Protein AF-A0A6L7UQR4-F1 (afdb_monomer)

pLDDT: mean 74.74, std 21.78, range [28.52, 98.06]

Structure (mmCIF, N/CA/C/O backbone):
data_AF-A0A6L7UQR4-F1
#
_entry.id   AF-A0A6L7UQR4-F1
#
loop_
_atom_site.group_PDB
_atom_site.id
_atom_site.type_symbol
_atom_site.label_atom_id
_atom_site.label_alt_id
_atom_site.label_comp_id
_atom_site.label_asym_id
_atom_site.label_entity_id
_atom_site.label_seq_id
_atom_site.pdbx_PDB_ins_code
_atom_site.Cartn_x
_atom_site.Cartn_y
_atom_site.Cartn_z
_atom_site.occupancy
_atom_site.B_iso_or_equiv
_atom_site.auth_seq_id
_atom_site.auth_comp_id
_atom_site.auth_asym_id
_atom_site.auth_atom_id
_atom_site.pdbx_PDB_model_num
ATOM 1 N N . MET A 1 1 ? -28.082 44.513 -2.221 1.00 39.78 1 MET A N 1
ATOM 2 C CA . MET A 1 1 ? -28.270 43.625 -1.051 1.00 39.78 1 MET A CA 1
ATOM 3 C C . MET A 1 1 ? -26.869 43.260 -0.563 1.00 39.78 1 MET A C 1
ATOM 5 O O . MET A 1 1 ? -26.262 42.400 -1.171 1.00 39.78 1 MET A O 1
ATOM 9 N N . GLY A 1 2 ? -26.165 44.031 0.277 1.00 32.28 2 GLY A N 1
ATOM 10 C CA . GLY A 1 2 ? -26.496 44.478 1.642 1.00 32.28 2 GLY A CA 1
ATOM 11 C C . GLY A 1 2 ? -26.356 43.270 2.584 1.00 32.28 2 GLY A C 1
ATOM 12 O O . GLY A 1 2 ? -27.195 42.392 2.474 1.00 32.28 2 GLY A O 1
ATOM 13 N N . ILE A 1 3 ? -25.361 43.095 3.466 1.00 36.00 3 ILE A N 1
ATOM 14 C CA . ILE A 1 3 ? -24.518 44.005 4.274 1.00 36.00 3 ILE A CA 1
ATOM 15 C C . ILE A 1 3 ? -23.216 43.245 4.677 1.00 36.00 3 ILE A C 1
ATOM 17 O O . ILE A 1 3 ? -23.278 42.024 4.836 1.00 36.00 3 ILE A O 1
ATOM 21 N N . PRO A 1 4 ? -22.057 43.920 4.856 1.00 40.59 4 PRO A N 1
ATOM 22 C CA . PRO A 1 4 ? -20.778 43.314 5.236 1.00 40.59 4 PRO A CA 1
ATOM 23 C C . PRO A 1 4 ? -20.498 43.316 6.754 1.00 40.59 4 PRO A C 1
ATOM 25 O O . PRO A 1 4 ? -21.199 43.924 7.557 1.00 40.59 4 PRO A O 1
ATOM 28 N N . TRP A 1 5 ? -19.420 42.617 7.109 1.00 35.69 5 TRP A N 1
ATOM 29 C CA . TRP A 1 5 ? -18.821 42.475 8.434 1.00 35.69 5 TRP A CA 1
ATOM 30 C C . TRP A 1 5 ? -18.438 43.818 9.072 1.00 35.69 5 TRP A C 1
ATOM 32 O O . TRP A 1 5 ? -17.765 44.617 8.429 1.00 35.69 5 TRP A O 1
ATOM 42 N N . THR A 1 6 ? -18.802 44.026 10.344 1.00 45.41 6 THR A N 1
ATOM 43 C CA . THR A 1 6 ? -17.996 44.580 11.462 1.00 45.41 6 THR A CA 1
ATOM 44 C C . THR A 1 6 ? -18.913 45.079 12.586 1.00 45.41 6 THR A C 1
ATOM 46 O O . THR A 1 6 ? -20.012 45.554 12.326 1.00 45.41 6 THR A O 1
ATOM 49 N N . VAL A 1 7 ? -18.424 44.951 13.827 1.00 34.84 7 VAL A N 1
ATOM 50 C CA . VAL A 1 7 ? -18.629 45.789 15.033 1.00 34.84 7 VAL A CA 1
ATOM 51 C C . VAL A 1 7 ? -18.715 44.892 16.280 1.00 34.84 7 VAL A C 1
ATOM 53 O O . VAL A 1 7 ? -19.762 44.380 16.666 1.00 34.84 7 VAL A O 1
ATOM 56 N N . LEU A 1 8 ? -17.548 44.719 16.907 1.00 38.88 8 LEU A N 1
ATOM 57 C CA . LEU A 1 8 ? -17.386 44.439 18.334 1.00 38.88 8 LEU A CA 1
ATOM 58 C C . LEU A 1 8 ? -17.744 45.699 19.138 1.00 38.88 8 LEU A C 1
ATOM 60 O O . LEU A 1 8 ? -17.387 46.796 18.703 1.00 38.88 8 LEU A O 1
ATOM 64 N N . PRO A 1 9 ? -18.275 45.547 20.361 1.00 41.69 9 PRO A N 1
ATOM 65 C CA . PRO A 1 9 ? -18.073 46.557 21.396 1.00 41.69 9 PRO A CA 1
ATOM 66 C C . PRO A 1 9 ? -17.237 46.043 22.582 1.00 41.69 9 PRO A C 1
ATOM 68 O O . PRO A 1 9 ? -17.573 45.044 23.210 1.00 41.69 9 PRO A O 1
ATOM 71 N N . THR A 1 10 ? -16.185 46.822 22.878 1.00 32.16 10 THR A N 1
ATOM 72 C CA . THR A 1 10 ? -15.779 47.371 24.198 1.00 32.16 10 THR A CA 1
ATOM 73 C C . THR A 1 10 ? -15.636 46.428 25.403 1.00 32.16 10 THR A C 1
ATOM 75 O O . THR A 1 10 ? -16.591 45.829 25.872 1.00 32.16 10 THR A O 1
ATOM 78 N N . ALA A 1 11 ? -14.422 46.234 25.928 1.00 28.52 11 ALA A N 1
ATOM 79 C CA . ALA A 1 11 ? -13.676 47.156 26.807 1.00 28.52 11 ALA A CA 1
ATOM 80 C C . ALA A 1 11 ? -14.271 47.290 28.220 1.00 28.52 11 ALA A C 1
ATOM 82 O O . ALA A 1 11 ? -15.324 47.891 28.380 1.00 28.52 11 ALA A O 1
ATOM 83 N N . LEU A 1 12 ? -13.548 46.779 29.230 1.00 29.23 12 LEU A N 1
ATOM 84 C CA . LEU A 1 12 ? -13.022 47.545 30.377 1.00 29.23 12 LEU A CA 1
ATOM 85 C C . LEU A 1 12 ? -12.408 46.604 31.432 1.00 29.23 12 LEU A C 1
ATOM 87 O O . LEU A 1 12 ? -13.094 45.970 32.229 1.00 29.23 12 LEU A O 1
ATOM 91 N N . MET A 1 13 ? -11.073 46.556 31.434 1.00 29.70 13 MET A N 1
ATOM 92 C CA . MET A 1 13 ? -10.275 46.373 32.647 1.00 29.70 13 MET A CA 1
ATOM 93 C C . MET A 1 13 ? -10.466 47.587 33.566 1.00 29.70 13 MET A C 1
ATOM 95 O O . MET A 1 13 ? -10.703 48.692 33.088 1.00 29.70 13 MET A O 1
ATOM 99 N N . SER A 1 14 ? -10.204 47.372 34.857 1.00 31.03 14 SER A N 1
ATOM 100 C CA . SER A 1 14 ? -10.013 48.370 35.920 1.00 31.03 14 SER A CA 1
ATOM 101 C C . SER A 1 14 ? -11.215 48.595 36.833 1.00 31.03 14 SER A C 1
ATOM 103 O O . SER A 1 14 ? -12.020 49.499 36.637 1.00 31.03 14 SER A O 1
ATOM 105 N N . THR A 1 15 ? -11.269 47.829 37.925 1.00 31.33 15 THR A N 1
ATOM 106 C CA . THR A 1 15 ? -11.483 48.427 39.253 1.00 31.33 15 THR A CA 1
ATOM 107 C C . THR A 1 15 ? -10.895 47.509 40.328 1.00 31.33 15 THR A C 1
ATOM 109 O O . THR A 1 15 ? -11.513 46.547 40.775 1.00 31.33 15 THR A O 1
ATOM 112 N N . MET A 1 16 ? -9.653 47.793 40.723 1.00 32.47 16 MET A N 1
ATOM 113 C CA . MET A 1 16 ? -9.164 47.454 42.058 1.00 32.47 16 MET A CA 1
ATOM 114 C C . MET A 1 16 ? -9.610 48.550 43.035 1.00 32.47 16 MET A C 1
ATOM 116 O O . MET A 1 16 ? -9.696 49.715 42.659 1.00 32.47 16 MET A O 1
ATOM 120 N N . ALA A 1 17 ? -9.754 48.139 44.296 1.00 31.80 17 ALA A N 1
ATOM 121 C CA . ALA A 1 17 ? -9.770 48.927 45.530 1.00 31.80 17 ALA A CA 1
ATOM 122 C C . ALA A 1 17 ? -11.128 49.204 46.213 1.00 31.80 17 ALA A C 1
ATOM 124 O O . ALA A 1 17 ? -12.044 49.834 45.696 1.00 31.80 17 ALA A O 1
ATOM 125 N N . THR A 1 18 ? -11.122 48.819 47.496 1.00 34.34 18 THR A N 1
ATOM 126 C CA . THR A 1 18 ? -11.901 49.310 48.647 1.00 34.34 18 THR A CA 1
ATOM 127 C C . THR A 1 18 ? -13.368 48.894 48.819 1.00 34.34 18 THR A C 1
ATOM 129 O O . THR A 1 18 ? -14.284 49.596 48.417 1.00 34.34 18 THR A O 1
ATOM 132 N N . ARG A 1 19 ? -13.592 47.888 49.682 1.00 30.31 19 ARG A N 1
ATOM 133 C CA . ARG A 1 19 ? -14.315 48.119 50.951 1.00 30.31 19 ARG A CA 1
ATOM 134 C C . ARG A 1 19 ? -14.026 47.038 52.000 1.00 30.31 19 ARG A C 1
ATOM 136 O O . ARG A 1 19 ? -14.166 45.847 51.752 1.00 30.31 19 ARG A O 1
ATOM 143 N N . ARG A 1 20 ? -13.593 47.511 53.173 1.00 35.66 20 ARG A N 1
ATOM 144 C CA . ARG A 1 20 ? -13.445 46.789 54.444 1.00 35.66 20 ARG A CA 1
ATOM 145 C C . ARG A 1 20 ? -14.812 46.614 55.125 1.00 35.66 20 ARG A C 1
ATOM 147 O O . ARG A 1 20 ? -15.644 47.510 55.029 1.00 35.66 20 ARG A O 1
ATOM 154 N N . GLY A 1 21 ? -14.926 45.548 55.924 1.00 33.31 21 GLY A N 1
ATOM 155 C CA . GLY A 1 21 ? -15.934 45.341 56.978 1.00 33.31 21 GLY A CA 1
ATOM 156 C C . GLY A 1 21 ? -17.032 44.359 56.562 1.00 33.31 21 GLY A C 1
ATOM 157 O O . GLY A 1 21 ? -17.636 44.538 55.519 1.00 33.31 21 GLY A O 1
ATOM 158 N N . GLY A 1 22 ? -17.361 43.291 57.281 1.00 31.77 22 GLY A N 1
ATOM 159 C CA . GLY A 1 22 ? -16.905 42.744 58.554 1.00 31.77 22 GLY A CA 1
ATOM 160 C C . GLY A 1 22 ? -17.909 41.658 58.977 1.00 31.77 22 GLY A C 1
ATOM 161 O O . GLY A 1 22 ? -19.099 41.847 58.760 1.00 31.77 22 GLY A O 1
ATOM 162 N N . ALA A 1 23 ? -17.418 40.534 59.513 1.00 34.91 23 ALA A N 1
ATOM 163 C CA . ALA A 1 23 ? -18.021 39.658 60.541 1.00 34.91 23 ALA A CA 1
ATOM 164 C C . ALA A 1 23 ? -17.514 38.201 60.381 1.00 34.91 23 ALA A C 1
ATOM 166 O O . ALA A 1 23 ? -17.520 37.677 59.266 1.00 34.91 23 ALA A O 1
ATOM 167 N N . PRO A 1 24 ? -17.047 37.545 61.462 1.00 43.12 24 PRO A N 1
ATOM 168 C CA . PRO A 1 24 ? -16.322 36.277 61.390 1.00 43.12 24 PRO A CA 1
ATOM 169 C C . PRO A 1 24 ? -17.229 35.040 61.509 1.00 43.12 24 PRO A C 1
ATOM 171 O O . PRO A 1 24 ? -18.196 35.024 62.267 1.00 43.12 24 PRO A O 1
ATOM 174 N N . ALA A 1 25 ? -16.854 33.968 60.807 1.00 38.00 25 ALA A N 1
ATOM 175 C CA . ALA A 1 25 ? -17.408 32.626 60.981 1.00 38.00 25 ALA A CA 1
ATOM 176 C C . ALA A 1 25 ? -16.830 31.944 62.245 1.00 38.00 25 ALA A C 1
ATOM 178 O O . ALA A 1 25 ? -15.647 32.137 62.551 1.00 38.00 25 ALA A O 1
ATOM 179 N N . PRO A 1 26 ? -17.611 31.134 62.984 1.00 40.00 26 PRO A N 1
ATOM 180 C CA . PRO A 1 26 ? -17.151 30.529 64.228 1.00 40.00 26 PRO A CA 1
ATOM 181 C C . PRO A 1 26 ? -16.173 29.372 63.973 1.00 40.00 26 PRO A C 1
ATOM 183 O O . PRO A 1 26 ? -16.445 28.446 63.208 1.00 40.00 26 PRO A O 1
ATOM 186 N N . ARG A 1 27 ? -15.030 29.422 64.669 1.00 35.69 27 ARG A N 1
ATOM 187 C CA . ARG A 1 27 ? -14.064 28.324 64.795 1.00 35.69 27 ARG A CA 1
ATOM 188 C C . ARG A 1 27 ? -14.684 27.196 65.620 1.00 35.69 27 ARG A C 1
ATOM 190 O O . ARG A 1 27 ? -15.078 27.421 66.761 1.00 35.69 27 ARG A O 1
ATOM 197 N N . ARG A 1 28 ? -14.718 25.980 65.071 1.00 39.69 28 ARG A N 1
ATOM 198 C CA . ARG A 1 28 ? -14.923 24.754 65.850 1.00 39.69 28 ARG A CA 1
ATOM 199 C C . ARG A 1 28 ? -13.560 24.221 66.282 1.00 39.69 28 ARG A C 1
ATOM 201 O O . ARG A 1 28 ? -12.723 23.889 65.449 1.00 39.69 28 ARG A O 1
ATOM 208 N N . ASP A 1 29 ? -13.372 24.218 67.591 1.00 40.31 29 ASP A N 1
ATOM 209 C CA . ASP A 1 29 ? -12.268 23.626 68.334 1.00 40.31 29 ASP A CA 1
ATOM 210 C C . ASP A 1 29 ? -12.204 22.106 68.087 1.00 40.31 29 ASP A C 1
ATOM 212 O O . ASP A 1 29 ? -13.184 21.385 68.279 1.00 40.31 29 ASP A O 1
ATOM 216 N N . LEU A 1 30 ? -11.046 21.642 67.617 1.00 45.00 30 LEU A N 1
ATOM 217 C CA . LEU A 1 30 ? -10.661 20.238 67.504 1.00 45.00 30 LEU A CA 1
ATOM 218 C C . LEU A 1 30 ? -9.704 19.921 68.660 1.00 45.00 30 LEU A C 1
ATOM 220 O O . LEU A 1 30 ? -8.492 19.835 68.474 1.00 45.00 30 LEU A O 1
ATOM 224 N N . SER A 1 31 ? -10.248 19.729 69.859 1.00 41.69 31 SER A N 1
ATOM 225 C CA . SER A 1 31 ? -9.502 19.193 71.001 1.00 41.69 31 SER A CA 1
ATOM 226 C C . SER A 1 31 ? -10.350 18.208 71.811 1.00 41.69 31 SER A C 1
ATOM 228 O O . SER A 1 31 ? -10.651 18.381 72.984 1.00 41.69 31 SER A O 1
ATOM 230 N N . GLY A 1 32 ? -10.729 17.103 71.167 1.00 36.31 32 GLY A N 1
ATOM 231 C CA . GLY A 1 32 ? -11.343 15.950 71.825 1.00 36.31 32 GLY A CA 1
ATOM 232 C C . GLY A 1 32 ? -10.490 14.705 71.627 1.00 36.31 32 GLY A C 1
ATOM 233 O O . GLY A 1 32 ? -10.706 13.950 70.684 1.00 36.31 32 GLY A O 1
ATOM 234 N N . ARG A 1 33 ? -9.496 14.500 72.498 1.00 39.34 33 ARG A N 1
ATOM 235 C CA . ARG A 1 33 ? -8.757 13.234 72.612 1.00 39.34 33 ARG A CA 1
ATOM 236 C C . ARG A 1 33 ? -9.734 12.138 73.052 1.00 39.34 33 ARG A C 1
ATOM 238 O O . ARG A 1 33 ? -10.287 12.225 74.143 1.00 39.34 33 ARG A O 1
ATOM 245 N N . ILE A 1 34 ? -9.928 11.111 72.228 1.00 38.06 34 ILE A N 1
ATOM 2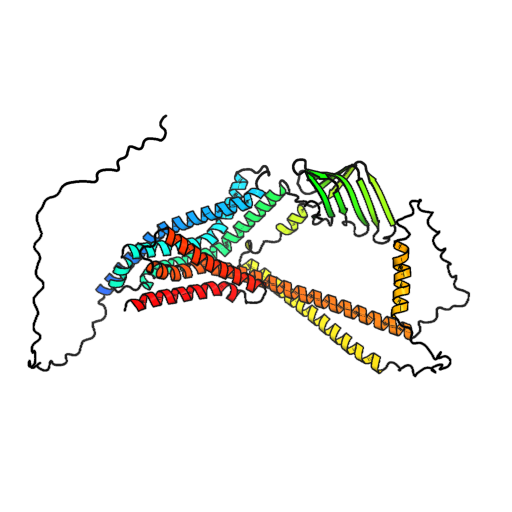46 C CA . ILE A 1 34 ? -10.657 9.896 72.616 1.00 38.06 34 ILE A CA 1
ATOM 247 C C . ILE A 1 34 ? -9.665 8.967 73.338 1.00 38.06 34 ILE A C 1
ATOM 249 O O . ILE A 1 34 ? -8.624 8.650 72.757 1.00 38.06 34 ILE A O 1
ATOM 253 N N . PRO A 1 35 ? -9.933 8.530 74.582 1.00 40.50 35 PRO A N 1
ATOM 254 C CA . PRO A 1 35 ? -9.070 7.585 75.276 1.00 40.50 35 PRO A CA 1
ATOM 255 C C . PRO A 1 35 ? -9.296 6.156 74.765 1.00 40.50 35 PRO A C 1
ATOM 257 O O . PRO A 1 35 ? -10.419 5.661 74.686 1.00 40.50 35 PRO A O 1
ATOM 260 N N . VAL A 1 36 ? -8.192 5.487 74.438 1.00 44.41 36 VAL A N 1
ATOM 261 C CA . VAL A 1 36 ? -8.127 4.055 74.135 1.00 44.41 36 VAL A CA 1
ATOM 262 C C . VAL A 1 36 ? -8.182 3.294 75.457 1.00 44.41 36 VAL A C 1
ATOM 264 O O . VAL A 1 36 ? -7.211 3.307 76.212 1.00 44.41 36 VAL A O 1
ATOM 267 N N . GLN A 1 37 ? -9.294 2.614 75.750 1.00 38.72 37 GLN A N 1
ATOM 268 C CA . GLN A 1 37 ? -9.311 1.638 76.838 1.00 38.72 37 GLN A CA 1
ATOM 269 C C . GLN A 1 37 ? -10.325 0.507 76.624 1.00 38.72 37 GLN A C 1
ATOM 271 O O . GLN A 1 37 ? -11.523 0.734 76.506 1.00 38.72 37 GLN A O 1
ATOM 276 N N . LYS A 1 38 ? -9.772 -0.715 76.624 1.00 39.78 38 LYS A N 1
ATOM 277 C CA . LYS A 1 38 ? -10.367 -2.006 77.010 1.00 39.78 38 LYS A CA 1
ATOM 278 C C . LYS A 1 38 ? -11.740 -2.371 76.421 1.00 39.78 38 LYS A C 1
ATOM 280 O O . LYS A 1 38 ? -12.773 -2.140 77.037 1.00 39.78 38 LYS A O 1
ATOM 285 N N . LEU A 1 39 ? -11.714 -3.144 75.333 1.00 38.38 39 LEU A N 1
ATOM 286 C CA . LEU A 1 39 ? -12.665 -4.242 75.127 1.00 38.38 39 LEU A CA 1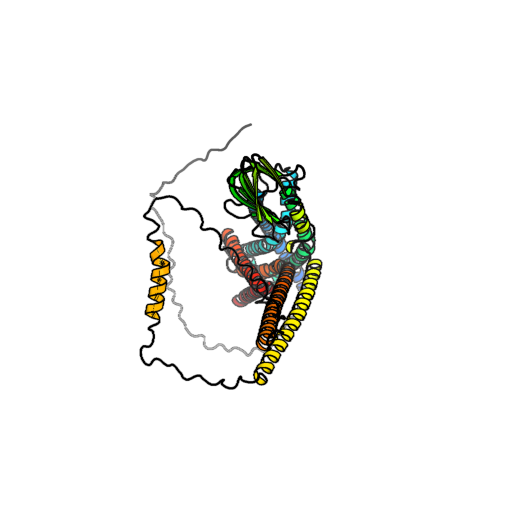
ATOM 287 C C . LEU A 1 39 ? -11.885 -5.564 75.168 1.00 38.38 39 LEU A C 1
ATOM 289 O O . LEU A 1 39 ? -11.391 -6.043 74.152 1.00 38.38 39 LEU A O 1
ATOM 293 N N . ALA A 1 40 ? -11.744 -6.109 76.372 1.00 43.44 40 ALA A N 1
ATOM 294 C CA . ALA A 1 40 ? -11.535 -7.533 76.595 1.00 43.44 40 ALA A CA 1
ATOM 295 C C . ALA A 1 40 ? -12.822 -8.066 77.242 1.00 43.44 40 ALA A C 1
ATOM 297 O O . ALA A 1 40 ? -13.457 -7.343 78.010 1.00 43.44 40 ALA A O 1
ATOM 298 N N . ASP A 1 41 ? -13.181 -9.293 76.883 1.00 45.69 41 ASP A N 1
ATOM 299 C CA . ASP A 1 41 ? -14.316 -10.084 77.366 1.00 45.69 41 ASP A CA 1
ATOM 300 C C . ASP A 1 41 ? -15.711 -9.675 76.873 1.00 45.69 41 ASP A C 1
ATOM 302 O O . ASP A 1 41 ? -16.512 -9.028 77.548 1.00 45.69 41 ASP A O 1
ATOM 306 N N . ARG A 1 42 ? -16.044 -10.175 75.677 1.00 40.38 42 ARG A N 1
ATOM 307 C CA . ARG A 1 42 ? -17.389 -10.691 75.403 1.00 40.38 42 ARG A CA 1
ATOM 308 C C . ARG A 1 42 ? -17.282 -12.046 74.718 1.00 40.38 42 ARG A C 1
ATOM 310 O O . ARG A 1 42 ? -16.787 -12.141 73.597 1.00 40.38 42 ARG A O 1
ATOM 317 N N . ASP A 1 43 ? -17.773 -13.061 75.416 1.00 44.06 43 ASP A N 1
ATOM 318 C CA . ASP A 1 43 ? -17.982 -14.413 74.920 1.00 44.06 43 ASP A CA 1
ATOM 319 C C . ASP A 1 43 ? -18.776 -14.401 73.608 1.00 44.06 43 ASP A C 1
ATOM 321 O O . ASP A 1 43 ? -19.918 -13.938 73.542 1.00 44.06 43 ASP A O 1
ATOM 325 N N . VAL A 1 44 ? -18.159 -14.923 72.548 1.00 44.88 44 VAL A N 1
ATOM 326 C CA . VAL A 1 44 ? -18.820 -15.206 71.273 1.00 44.88 44 VAL A CA 1
ATOM 327 C C . VAL A 1 44 ? -19.364 -16.635 71.350 1.00 44.88 44 VAL A C 1
ATOM 329 O O . VAL A 1 44 ? -18.565 -17.572 71.412 1.00 44.88 44 VAL A O 1
ATOM 332 N N . PRO A 1 45 ? -20.689 -16.865 71.331 1.00 43.28 45 PRO A N 1
ATOM 333 C CA . PRO A 1 45 ? -21.207 -18.221 71.254 1.00 43.28 45 PRO A CA 1
ATOM 334 C C . PRO A 1 45 ? -20.912 -18.805 69.868 1.00 43.28 45 PRO A C 1
ATOM 336 O O . PRO A 1 45 ? -21.134 -18.161 68.840 1.00 43.28 45 PRO A O 1
ATOM 339 N N . ALA A 1 46 ? -20.417 -20.043 69.853 1.00 44.12 46 ALA A N 1
ATOM 340 C CA . ALA A 1 46 ? -20.107 -20.814 68.657 1.00 44.12 46 ALA A CA 1
ATOM 341 C C . ALA A 1 46 ? -21.318 -20.887 67.705 1.00 44.12 46 ALA A C 1
ATOM 343 O O . ALA A 1 46 ? -22.279 -21.631 67.917 1.00 44.12 46 ALA A O 1
ATOM 344 N N . GLY A 1 47 ? -21.267 -20.090 66.637 1.00 41.72 47 GLY A N 1
ATOM 345 C CA . GLY A 1 47 ? -22.233 -20.108 65.550 1.00 41.72 47 GLY A CA 1
ATOM 346 C C . GLY A 1 47 ? -22.051 -21.359 64.697 1.00 41.72 47 GLY A C 1
ATOM 347 O O . GLY A 1 47 ? -21.017 -21.550 64.066 1.00 41.72 47 GLY A O 1
ATOM 348 N N . ARG A 1 48 ? -23.082 -22.208 64.681 1.00 46.72 48 ARG A N 1
ATOM 349 C CA . ARG A 1 48 ? -23.231 -23.371 63.795 1.00 46.72 48 ARG A CA 1
ATOM 350 C C . ARG A 1 48 ? -22.834 -23.031 62.352 1.00 46.72 48 ARG A C 1
ATOM 352 O O . ARG A 1 48 ? -23.444 -22.151 61.744 1.00 46.72 48 ARG A O 1
ATOM 359 N N . ASN A 1 49 ? -21.903 -23.806 61.793 1.00 44.28 49 ASN A N 1
ATOM 360 C CA . ASN A 1 49 ? -21.643 -23.889 60.355 1.00 44.28 49 ASN A CA 1
ATOM 361 C C . ASN A 1 49 ? -22.954 -24.194 59.613 1.00 44.28 49 ASN A C 1
ATOM 363 O O . ASN A 1 49 ? -23.403 -25.339 59.568 1.00 44.28 49 ASN A O 1
ATOM 367 N N . ARG A 1 50 ? -23.588 -23.171 59.030 1.00 47.19 50 ARG A N 1
ATOM 368 C CA . ARG A 1 50 ? -24.560 -23.380 57.955 1.00 47.19 50 ARG A CA 1
ATOM 369 C C . ARG A 1 50 ? -23.757 -23.633 56.679 1.00 47.19 50 ARG A C 1
ATOM 371 O O . ARG A 1 50 ? -22.883 -22.821 56.382 1.00 47.19 50 ARG A O 1
ATOM 378 N N . PRO A 1 51 ? -24.034 -24.699 55.914 1.00 44.16 51 PRO A N 1
ATOM 379 C CA . PRO A 1 51 ? -23.440 -24.841 54.596 1.00 44.16 51 PRO A CA 1
ATOM 380 C C . PRO A 1 51 ? -23.843 -23.627 53.755 1.00 44.16 51 PRO A C 1
ATOM 382 O O . PRO A 1 51 ? -25.031 -23.332 53.587 1.00 44.16 51 PRO A O 1
ATOM 385 N N . GLN A 1 52 ? -22.840 -22.892 53.278 1.00 47.44 52 GLN A N 1
ATOM 386 C CA . GLN A 1 52 ? -23.008 -21.828 52.304 1.00 47.44 52 GLN A CA 1
ATOM 387 C C . GLN A 1 52 ? -23.500 -22.479 51.014 1.00 47.44 52 GLN A C 1
ATOM 389 O O . GLN A 1 52 ? -22.738 -23.092 50.277 1.00 47.44 52 GLN A O 1
ATOM 394 N N . LYS A 1 53 ? -24.815 -22.428 50.805 1.00 43.62 53 LYS A N 1
ATOM 395 C CA . LYS A 1 53 ? -25.453 -22.876 49.573 1.00 43.62 53 LYS A CA 1
ATOM 396 C C . LYS A 1 53 ? -24.917 -21.981 48.456 1.00 43.62 53 LYS A C 1
ATOM 398 O O . LYS A 1 53 ? -25.092 -20.763 48.534 1.00 43.62 53 LYS A O 1
ATOM 403 N N . ASP A 1 54 ? -24.248 -22.575 47.472 1.00 46.03 54 ASP A N 1
ATOM 404 C CA . ASP A 1 54 ? -23.830 -21.878 46.257 1.00 46.03 54 ASP A CA 1
ATOM 405 C C . ASP A 1 54 ? -25.013 -21.066 45.702 1.00 46.03 54 ASP A C 1
ATOM 407 O O . ASP A 1 54 ? -26.156 -21.549 45.738 1.00 46.03 54 ASP A O 1
ATOM 411 N N . PRO A 1 55 ? -24.797 -19.823 45.229 1.00 54.28 55 PRO A N 1
ATOM 412 C CA . PRO A 1 55 ? -25.884 -19.036 44.672 1.00 54.28 55 PRO A CA 1
ATOM 413 C C . PRO A 1 55 ? -26.521 -19.822 43.516 1.00 54.28 55 PRO A C 1
ATOM 415 O O . PRO A 1 55 ? -25.796 -20.340 42.661 1.00 54.28 55 PRO A O 1
ATOM 418 N N . PRO A 1 56 ? -27.862 -19.938 43.465 1.00 54.09 56 PRO A N 1
ATOM 419 C CA . PRO A 1 56 ? -28.515 -20.633 42.370 1.00 54.09 56 PRO A CA 1
ATOM 420 C C . PRO A 1 56 ? -28.134 -19.944 41.058 1.00 54.09 56 PRO A C 1
ATOM 422 O O . PRO A 1 56 ? -28.138 -18.713 40.966 1.00 54.09 56 PRO A O 1
ATOM 425 N N . GLY A 1 57 ? -27.772 -20.750 40.057 1.00 59.50 57 GLY A N 1
ATOM 426 C CA . GLY A 1 57 ? -27.440 -20.273 38.719 1.00 59.50 57 GLY A CA 1
ATOM 427 C C . GLY A 1 57 ? -28.488 -19.285 38.204 1.00 59.50 57 GLY A C 1
ATOM 428 O O . GLY A 1 57 ? -29.681 -19.445 38.458 1.00 59.50 57 GLY A O 1
ATOM 429 N N . LEU A 1 58 ? -28.008 -18.249 37.507 1.00 51.97 58 LEU A N 1
ATOM 430 C CA . LEU A 1 58 ? -28.786 -17.132 36.962 1.00 51.97 58 LEU A CA 1
ATOM 431 C C . LEU A 1 58 ? -30.169 -17.581 36.473 1.00 51.97 58 LEU A C 1
ATOM 433 O O . LEU A 1 58 ? -30.285 -18.310 35.485 1.00 51.97 58 LEU A O 1
ATOM 437 N N . THR A 1 59 ? -31.214 -17.110 37.154 1.00 60.00 59 THR A N 1
ATOM 438 C CA . THR A 1 59 ? -32.604 -17.346 36.749 1.00 60.00 59 THR A CA 1
ATOM 439 C C . THR A 1 59 ? -32.828 -16.833 35.323 1.00 60.00 59 THR A C 1
ATOM 441 O O . THR A 1 59 ? -32.240 -15.832 34.904 1.00 60.00 59 THR A O 1
ATOM 444 N N . THR A 1 60 ? -33.687 -17.499 34.549 1.00 57.53 60 THR A N 1
ATOM 445 C CA . THR A 1 60 ? -33.966 -17.176 33.137 1.00 57.53 60 THR A CA 1
ATOM 446 C C . THR A 1 60 ? -34.282 -15.682 32.938 1.00 57.53 60 THR A C 1
ATOM 448 O O . THR A 1 60 ? -33.812 -15.071 31.980 1.00 57.53 60 THR A O 1
ATOM 451 N N . ALA A 1 61 ? -34.946 -15.046 33.912 1.00 51.97 61 ALA A N 1
ATOM 452 C CA . ALA A 1 61 ? -35.229 -13.609 33.944 1.00 51.97 61 ALA A CA 1
ATOM 453 C C . ALA A 1 61 ? -33.971 -12.709 34.017 1.00 51.97 61 ALA A C 1
ATOM 455 O O . ALA A 1 61 ? -33.883 -11.723 33.284 1.00 51.97 61 ALA A O 1
ATOM 456 N N . GLN A 1 62 ? -32.961 -13.061 34.825 1.00 57.31 62 GLN A N 1
ATOM 457 C CA . GLN A 1 62 ? -31.672 -12.347 34.879 1.00 57.31 62 GLN A CA 1
ATOM 458 C C . GLN A 1 62 ? -30.843 -12.544 33.601 1.00 57.31 62 GLN A C 1
ATOM 460 O O . GLN A 1 62 ? -30.042 -11.687 33.224 1.00 57.31 62 GLN A O 1
ATOM 465 N N . LYS A 1 63 ? -31.024 -13.671 32.904 1.00 54.22 63 LYS A N 1
ATOM 466 C CA . LYS A 1 63 ? -30.375 -13.928 31.611 1.00 54.22 63 LYS A CA 1
ATOM 467 C C . LYS A 1 63 ? -30.980 -13.047 30.506 1.00 54.22 63 LYS A C 1
ATOM 469 O O . LYS A 1 63 ? -30.234 -12.455 29.727 1.00 54.22 63 LYS A O 1
ATOM 474 N N . HIS A 1 64 ? -32.308 -12.889 30.484 1.00 56.91 64 HIS A N 1
ATOM 475 C CA . HIS A 1 64 ? -33.008 -12.001 29.545 1.00 56.91 64 HIS A CA 1
ATOM 476 C C . HIS A 1 64 ? -32.723 -10.507 29.791 1.00 56.91 64 HIS A C 1
ATOM 478 O O . HIS A 1 64 ? -32.534 -9.768 28.821 1.00 56.91 64 HIS A O 1
ATOM 484 N N . SER A 1 65 ? -32.610 -10.057 31.047 1.00 60.53 65 SER A N 1
ATOM 485 C CA . SER A 1 65 ? -32.268 -8.657 31.359 1.00 60.53 65 SER A CA 1
ATOM 486 C C . SER A 1 65 ? -30.833 -8.295 30.951 1.00 60.53 65 SER A C 1
ATOM 488 O O . SER A 1 65 ? -30.608 -7.242 30.350 1.00 60.53 65 SER A O 1
ATOM 490 N N . ASN A 1 66 ? -29.874 -9.202 31.171 1.00 62.38 66 ASN A N 1
ATOM 491 C CA . ASN A 1 66 ? -28.486 -9.027 30.735 1.00 62.38 66 ASN A CA 1
ATOM 492 C C . ASN A 1 66 ? -28.360 -8.955 29.204 1.00 62.38 66 ASN A C 1
ATOM 494 O O . ASN A 1 66 ? -27.606 -8.134 28.687 1.00 62.38 66 ASN A O 1
ATOM 498 N N . LEU A 1 67 ? -29.131 -9.752 28.456 1.00 62.94 67 LEU A N 1
ATOM 499 C CA . LEU A 1 67 ? -29.163 -9.685 26.988 1.00 62.94 67 LEU A CA 1
ATOM 500 C C . LEU A 1 67 ? -29.724 -8.344 26.475 1.00 62.94 67 LEU A C 1
ATOM 502 O O . LEU A 1 67 ? -29.207 -7.790 25.502 1.00 62.94 67 LEU A O 1
ATOM 506 N N . GLY A 1 68 ? -30.751 -7.802 27.139 1.00 68.12 68 GLY A N 1
ATOM 507 C CA . GLY A 1 68 ? -31.336 -6.496 26.820 1.00 68.12 68 GLY A CA 1
ATOM 508 C C . GLY A 1 68 ? -30.375 -5.329 27.073 1.00 68.12 68 GLY A C 1
ATOM 509 O O . GLY A 1 68 ? -30.148 -4.516 26.177 1.00 68.12 68 GLY A O 1
ATOM 510 N N . ALA A 1 69 ? -29.740 -5.284 28.249 1.00 65.62 69 ALA A N 1
ATOM 511 C CA . ALA A 1 69 ? -28.753 -4.255 28.594 1.00 65.62 69 ALA A CA 1
ATOM 512 C C . ALA A 1 69 ? -27.539 -4.270 27.645 1.00 65.62 69 ALA A C 1
ATOM 514 O O . ALA A 1 69 ? -27.078 -3.221 27.187 1.00 65.62 69 ALA A O 1
ATOM 515 N N . MET A 1 70 ? -27.080 -5.467 27.265 1.00 77.50 70 MET A N 1
ATOM 516 C CA . MET A 1 70 ? -25.982 -5.647 26.312 1.00 77.50 70 MET A CA 1
ATOM 517 C C . MET A 1 70 ? -26.314 -5.132 24.906 1.00 77.50 70 MET A C 1
ATOM 519 O O . MET A 1 70 ? -25.439 -4.585 24.228 1.00 77.50 70 MET A O 1
ATOM 523 N N . ARG A 1 71 ? -27.573 -5.248 24.467 1.00 83.94 71 ARG A N 1
ATOM 524 C CA . ARG A 1 71 ? -28.035 -4.669 23.194 1.00 83.94 71 ARG A CA 1
ATOM 525 C C . ARG A 1 71 ? -28.040 -3.143 23.230 1.00 83.94 71 ARG A C 1
ATOM 527 O O . ARG A 1 71 ? -27.638 -2.521 22.246 1.00 83.94 71 ARG A O 1
ATOM 534 N N . THR A 1 72 ? -28.437 -2.542 24.350 1.00 88.06 72 THR A N 1
ATOM 535 C CA . THR A 1 72 ? -28.435 -1.081 24.512 1.00 88.06 72 THR A CA 1
ATOM 536 C C . THR A 1 72 ? -27.016 -0.522 24.500 1.00 88.06 72 THR A C 1
ATOM 538 O O . THR A 1 72 ? -26.746 0.401 23.734 1.00 88.06 72 THR A O 1
ATOM 541 N N . LEU A 1 73 ? -26.090 -1.127 25.257 1.00 89.12 73 LEU A N 1
ATOM 542 C CA . LEU A 1 73 ? -24.680 -0.722 25.277 1.00 89.12 73 LEU A CA 1
ATOM 543 C C . LEU A 1 73 ? -24.031 -0.863 23.892 1.00 89.12 73 LEU A C 1
ATOM 545 O O . LEU A 1 73 ? -23.367 0.053 23.418 1.00 89.12 73 LEU A O 1
ATOM 549 N N . THR A 1 74 ? -24.289 -1.977 23.203 1.00 92.81 74 THR A N 1
ATOM 550 C CA . THR A 1 74 ? -23.796 -2.206 21.836 1.00 92.81 74 THR A CA 1
ATOM 551 C C . THR A 1 74 ? -24.278 -1.120 20.875 1.00 92.81 74 THR A C 1
ATOM 553 O O . THR A 1 74 ? -23.476 -0.496 20.182 1.00 92.81 74 THR A O 1
ATOM 556 N N . ARG A 1 75 ? -25.589 -0.849 20.856 1.00 94.62 75 ARG A N 1
ATOM 557 C CA . ARG A 1 75 ? -26.185 0.184 19.998 1.00 94.62 75 ARG A CA 1
ATOM 558 C C . ARG A 1 75 ? -25.635 1.571 20.317 1.00 94.62 75 ARG A C 1
ATOM 560 O O . ARG A 1 75 ? -25.398 2.357 19.404 1.00 94.62 75 ARG A O 1
ATOM 567 N N . TYR A 1 76 ? -25.444 1.864 21.597 1.00 95.12 76 TYR A N 1
ATOM 568 C CA . TYR A 1 76 ? -24.909 3.133 22.059 1.00 95.12 76 TYR A CA 1
ATOM 569 C C . TYR A 1 76 ? -23.484 3.377 21.553 1.00 95.12 76 TYR A C 1
ATOM 571 O O . TYR A 1 76 ? -23.219 4.421 20.959 1.00 95.12 76 TYR A O 1
ATOM 579 N N . ILE A 1 77 ? -22.596 2.390 21.707 1.00 94.94 77 ILE A N 1
ATOM 580 C CA . ILE A 1 77 ? -21.197 2.477 21.265 1.00 94.94 77 ILE A CA 1
ATOM 581 C C . ILE A 1 77 ? -21.116 2.630 19.746 1.00 94.94 77 ILE A C 1
ATOM 583 O O . ILE A 1 77 ? -20.412 3.509 19.254 1.00 94.94 77 ILE A O 1
ATOM 587 N N . LEU A 1 78 ? -21.886 1.835 18.997 1.00 95.50 78 LEU A N 1
ATOM 588 C CA . LEU A 1 78 ? -21.930 1.936 17.536 1.00 95.50 78 LEU A CA 1
ATOM 589 C C . LEU A 1 78 ? -22.433 3.308 17.072 1.00 95.50 78 LEU A C 1
ATOM 591 O O . LEU A 1 78 ? -21.845 3.913 16.176 1.00 95.50 78 LEU A O 1
ATOM 595 N N . ARG A 1 79 ? -23.476 3.845 17.718 1.00 96.12 79 ARG A N 1
ATOM 596 C CA . ARG A 1 79 ? -24.016 5.170 17.391 1.00 96.12 79 ARG A CA 1
ATOM 597 C C . ARG A 1 79 ? -23.039 6.296 17.735 1.00 96.12 79 ARG A C 1
ATOM 599 O O . ARG A 1 79 ? -22.933 7.241 16.959 1.00 96.12 79 ARG A O 1
ATOM 606 N N . ARG A 1 80 ? -22.305 6.194 18.852 1.00 95.12 80 ARG A N 1
ATOM 607 C CA . ARG A 1 80 ? -21.249 7.160 19.205 1.00 95.12 80 ARG A CA 1
ATOM 608 C C . ARG A 1 80 ? -20.050 7.093 18.263 1.00 95.12 80 ARG A C 1
ATOM 610 O O . ARG A 1 80 ? -19.423 8.119 18.038 1.00 95.12 80 ARG A O 1
ATOM 617 N N . HIS A 1 81 ? -19.749 5.928 17.695 1.00 95.19 81 HIS A N 1
ATOM 618 C CA . HIS A 1 81 ? -18.615 5.753 16.789 1.00 95.19 81 HIS A CA 1
ATOM 619 C C . HIS A 1 81 ? -18.902 6.195 15.348 1.00 95.19 81 HIS A C 1
ATOM 621 O O . HIS A 1 81 ? -17.996 6.695 14.680 1.00 95.19 81 HIS A O 1
ATOM 627 N N . ALA A 1 82 ? -20.139 6.061 14.864 1.00 95.56 82 ALA A N 1
ATOM 628 C CA . ALA A 1 82 ? -20.483 6.373 13.474 1.00 95.56 82 ALA A CA 1
ATOM 629 C C . ALA A 1 82 ? -20.078 7.800 13.049 1.00 95.56 82 ALA A C 1
ATOM 631 O O . ALA A 1 82 ? -19.440 7.969 12.014 1.00 95.56 82 ALA A O 1
ATOM 632 N N . GLY A 1 83 ? -20.380 8.815 13.869 1.00 96.06 83 GLY A N 1
ATOM 633 C CA . GLY A 1 83 ? -20.054 10.217 13.571 1.00 96.06 83 GLY A CA 1
ATOM 634 C C . GLY A 1 83 ? -18.546 10.484 13.448 1.00 96.06 83 GLY A C 1
ATOM 635 O O . GLY A 1 83 ? -18.097 10.887 12.375 1.00 96.06 83 GLY A O 1
ATOM 636 N N . PRO A 1 84 ? -17.743 10.220 14.498 1.00 95.44 84 PRO A N 1
ATOM 637 C CA . PRO A 1 84 ? -16.289 10.375 14.455 1.00 95.44 84 PRO A CA 1
ATOM 638 C C . PRO A 1 84 ? -15.611 9.562 13.349 1.00 95.44 84 PRO A C 1
ATOM 640 O O . PRO A 1 84 ? -14.641 10.032 12.767 1.00 95.44 84 PRO A O 1
ATOM 643 N N . PHE A 1 85 ? -16.124 8.371 13.024 1.00 97.19 85 PHE A N 1
ATOM 644 C CA . PHE A 1 85 ? -15.599 7.556 11.928 1.00 97.19 85 PHE A CA 1
ATOM 645 C C . PHE A 1 85 ? -15.821 8.203 10.566 1.00 97.19 85 PHE A C 1
ATOM 647 O O . PHE A 1 85 ? -14.861 8.380 9.825 1.00 97.19 85 PHE A O 1
ATOM 654 N N . VAL A 1 86 ? -17.054 8.610 10.255 1.00 97.38 86 VAL A N 1
ATOM 655 C CA . VAL A 1 86 ? -17.363 9.288 8.987 1.00 97.38 86 VAL A CA 1
ATOM 656 C C . VAL A 1 86 ? -16.576 10.592 8.869 1.00 97.38 86 VAL A C 1
ATOM 658 O O . VAL A 1 86 ? -15.979 10.853 7.827 1.00 97.38 86 VAL A O 1
ATOM 661 N N . PHE A 1 87 ? -16.498 11.373 9.951 1.00 96.56 87 PHE A N 1
ATOM 662 C CA . PHE A 1 87 ? -15.696 12.595 9.985 1.00 96.56 87 PHE A CA 1
ATOM 663 C C . PHE A 1 87 ? -14.211 12.314 9.718 1.00 96.56 87 PHE A C 1
ATOM 665 O O . PHE A 1 87 ? -13.594 13.000 8.907 1.00 96.56 87 PHE A O 1
ATOM 672 N N . ALA A 1 88 ? -13.644 11.282 10.349 1.00 95.88 88 ALA A N 1
ATOM 673 C CA . ALA A 1 88 ? -12.252 10.909 10.146 1.00 95.88 88 ALA A CA 1
ATOM 674 C C . ALA A 1 88 ? -11.991 10.396 8.721 1.00 95.88 88 ALA A C 1
ATOM 676 O O . ALA A 1 88 ? -10.993 10.799 8.129 1.00 95.88 88 ALA A O 1
ATOM 677 N N . VAL A 1 89 ? -12.881 9.579 8.139 1.00 96.81 89 VAL A N 1
ATOM 678 C CA . VAL A 1 89 ? -12.763 9.116 6.742 1.00 96.81 89 VAL A CA 1
ATOM 679 C C . VAL A 1 89 ? -12.783 10.303 5.788 1.00 96.81 89 VAL A C 1
ATOM 681 O O . VAL A 1 89 ? -11.881 10.423 4.965 1.00 96.81 89 VAL A O 1
ATOM 684 N N . ILE A 1 90 ? -13.763 11.203 5.907 1.00 96.62 90 ILE A N 1
ATOM 685 C CA . ILE A 1 90 ? -13.875 12.372 5.022 1.00 96.62 90 ILE A CA 1
ATOM 686 C C . ILE A 1 90 ? -12.657 13.285 5.191 1.00 96.62 90 ILE A C 1
ATOM 688 O O . ILE A 1 90 ? -12.010 13.620 4.204 1.00 96.62 90 ILE A O 1
ATOM 692 N N . GLY A 1 91 ? -12.302 13.643 6.428 1.00 94.94 91 GLY A N 1
ATOM 693 C CA . GLY A 1 91 ? -11.192 14.555 6.707 1.00 94.94 91 GLY A CA 1
ATOM 694 C C . GLY A 1 91 ? -9.843 14.029 6.209 1.00 94.94 91 GLY A C 1
ATOM 695 O O . GLY A 1 91 ? -9.103 14.755 5.551 1.00 94.94 91 GLY A O 1
ATOM 696 N N . THR A 1 92 ? -9.541 12.752 6.460 1.00 94.25 92 THR A N 1
ATOM 697 C CA . THR A 1 92 ? -8.297 12.121 5.977 1.00 94.25 92 THR A CA 1
ATOM 698 C C . THR A 1 92 ? -8.306 11.910 4.463 1.00 94.25 92 THR A C 1
ATOM 700 O O . THR A 1 92 ? -7.276 12.101 3.823 1.00 94.25 92 THR A O 1
ATOM 703 N N . THR A 1 93 ? -9.457 11.582 3.867 1.00 94.31 93 THR A N 1
ATOM 704 C CA . THR A 1 93 ? -9.594 11.424 2.408 1.00 94.31 93 THR A CA 1
ATOM 705 C C . THR A 1 93 ? -9.390 12.747 1.691 1.00 94.31 93 THR A C 1
ATOM 707 O O . THR A 1 93 ? -8.639 12.783 0.726 1.00 94.31 93 THR A O 1
ATOM 710 N N . VAL A 1 94 ? -9.978 13.844 2.178 1.00 95.12 94 VAL A N 1
ATOM 711 C CA . VAL A 1 94 ? -9.744 15.184 1.619 1.00 95.12 94 VAL A CA 1
ATOM 712 C C . VAL A 1 94 ? -8.274 15.576 1.757 1.00 95.12 94 VAL A C 1
ATOM 714 O O . VAL A 1 94 ? -7.677 16.033 0.788 1.00 95.12 94 VAL A O 1
ATOM 717 N N . LEU A 1 95 ? -7.665 15.344 2.924 1.00 94.00 95 LEU A N 1
ATOM 718 C CA . LEU A 1 95 ? -6.256 15.667 3.151 1.00 94.00 95 LEU A CA 1
ATOM 719 C C . LEU A 1 95 ? -5.321 14.901 2.198 1.00 94.00 95 LEU A C 1
ATOM 721 O O . LEU A 1 95 ? -4.432 15.504 1.603 1.00 94.00 95 LEU A O 1
ATOM 725 N N . LEU A 1 96 ? -5.542 13.598 1.995 1.00 93.81 96 LEU A N 1
ATOM 726 C CA . LEU A 1 96 ? -4.756 12.808 1.040 1.00 93.81 96 LEU A CA 1
ATOM 727 C C . LEU A 1 96 ? -5.107 13.099 -0.424 1.00 93.81 96 LEU A C 1
ATOM 729 O O . LEU A 1 96 ? -4.249 12.975 -1.295 1.00 93.81 96 LEU A O 1
ATOM 733 N N . LEU A 1 97 ? -6.344 13.498 -0.720 1.00 91.75 97 LEU A N 1
ATOM 734 C CA . LEU A 1 97 ? -6.727 13.923 -2.062 1.00 91.75 97 LEU A CA 1
ATOM 735 C C . LEU A 1 97 ? -5.986 15.204 -2.451 1.00 91.75 97 LEU A C 1
ATOM 737 O O . LEU A 1 97 ? -5.494 15.283 -3.569 1.00 91.75 97 LEU A O 1
ATOM 741 N N . LEU A 1 98 ? -5.838 16.166 -1.535 1.00 91.88 98 LEU A N 1
ATOM 742 C CA . LEU A 1 98 ? -5.042 17.375 -1.774 1.00 91.88 98 LEU A CA 1
ATOM 743 C C . LEU A 1 98 ? -3.569 17.049 -2.068 1.00 91.88 98 LEU A C 1
ATOM 745 O O . LEU A 1 98 ? -2.989 17.636 -2.980 1.00 91.88 98 LEU A O 1
ATOM 749 N N . ASP A 1 99 ? -2.987 16.077 -1.360 1.00 90.88 99 ASP A N 1
ATOM 750 C CA . ASP A 1 99 ? -1.639 15.566 -1.658 1.00 90.88 99 ASP A CA 1
ATOM 751 C C . ASP A 1 99 ? -1.556 14.950 -3.070 1.00 90.88 99 ASP A C 1
ATOM 753 O O . ASP A 1 99 ? -0.633 15.247 -3.831 1.00 90.88 99 ASP A O 1
ATOM 757 N N . GLN A 1 100 ? -2.550 14.149 -3.468 1.00 88.19 100 GLN A N 1
ATOM 758 C CA . GLN A 1 100 ? -2.612 13.557 -4.812 1.00 88.19 100 GLN A CA 1
ATOM 759 C C . GLN A 1 100 ? -2.803 14.600 -5.912 1.00 88.19 100 GLN A C 1
ATOM 761 O O . GLN A 1 100 ? -2.178 14.492 -6.968 1.00 88.19 100 GLN A O 1
ATOM 766 N N . VAL A 1 101 ? -3.647 15.606 -5.668 1.00 88.44 101 VAL A N 1
ATOM 767 C CA . VAL A 1 101 ? -3.822 16.759 -6.555 1.00 88.44 101 VAL A CA 1
ATOM 768 C C . VAL A 1 101 ? -2.477 17.436 -6.740 1.00 88.44 101 VAL A C 1
ATOM 770 O O . VAL A 1 101 ? -2.013 17.502 -7.870 1.00 88.44 101 VAL A O 1
ATOM 773 N N . SER A 1 102 ? -1.797 17.826 -5.660 1.00 87.69 102 SER A N 1
ATOM 774 C CA . SER A 1 102 ? -0.497 18.500 -5.739 1.00 87.69 102 SER A CA 1
ATOM 775 C C . SER A 1 102 ? 0.533 17.710 -6.557 1.00 87.69 102 SER A C 1
ATOM 777 O O . SER A 1 102 ? 1.135 18.270 -7.467 1.00 87.69 102 SER A O 1
ATOM 779 N N . LYS A 1 103 ? 0.672 16.398 -6.322 1.00 83.88 103 LYS A N 1
ATOM 780 C CA . LYS A 1 103 ? 1.649 15.544 -7.031 1.00 83.88 103 LYS A CA 1
ATOM 781 C C . LYS A 1 103 ? 1.351 15.330 -8.515 1.00 83.88 103 LYS A C 1
ATOM 783 O O . LYS A 1 103 ? 2.253 14.993 -9.281 1.00 83.88 103 LYS A O 1
ATOM 788 N N . ARG A 1 104 ? 0.086 15.434 -8.923 1.00 82.12 104 ARG A N 1
ATOM 789 C CA . ARG A 1 104 ? -0.356 15.149 -10.300 1.00 82.12 104 ARG A CA 1
ATOM 790 C C . ARG A 1 104 ? -0.631 16.418 -11.099 1.00 82.12 104 ARG A C 1
ATOM 792 O O . ARG A 1 104 ? -0.562 16.370 -12.323 1.00 82.12 104 ARG A O 1
ATOM 799 N N . PHE A 1 105 ? -0.899 17.534 -10.425 1.00 80.00 105 PHE A N 1
ATOM 800 C CA . PHE A 1 105 ? -1.258 18.812 -11.033 1.00 80.00 105 PHE A CA 1
ATOM 801 C C . PHE A 1 105 ? -0.183 19.317 -12.000 1.00 80.00 105 PHE A C 1
ATOM 803 O O . PHE A 1 105 ? -0.515 19.720 -13.112 1.00 80.00 105 PHE A O 1
ATOM 810 N N . GLU A 1 106 ? 1.097 19.171 -11.647 1.00 72.12 106 GLU A N 1
ATOM 811 C CA . GLU A 1 106 ? 2.231 19.529 -12.516 1.00 72.12 106 GLU A CA 1
ATOM 812 C C . GLU A 1 106 ? 2.201 18.811 -13.874 1.00 72.12 106 GLU A C 1
ATOM 814 O O . GLU A 1 106 ? 2.614 19.369 -14.883 1.00 72.12 106 GLU A O 1
ATOM 819 N N . ARG A 1 107 ? 1.681 17.576 -13.927 1.00 67.50 107 ARG A N 1
ATOM 820 C CA . ARG A 1 107 ? 1.618 16.779 -15.167 1.00 67.50 107 ARG A CA 1
ATOM 821 C C . ARG A 1 107 ? 0.371 17.050 -16.003 1.00 67.50 107 ARG A C 1
ATOM 823 O O . ARG A 1 107 ? 0.307 16.568 -17.136 1.00 67.50 107 ARG A O 1
ATOM 830 N N . LEU A 1 108 ? -0.620 17.726 -15.423 1.00 76.69 108 LEU A N 1
ATOM 831 C CA . LEU A 1 108 ? -1.928 18.006 -16.020 1.00 76.69 108 LEU A CA 1
ATOM 832 C C . LEU A 1 108 ? -2.011 19.445 -16.547 1.00 76.69 108 LEU A C 1
ATOM 834 O O . LEU A 1 108 ? -2.730 19.699 -17.513 1.00 76.69 108 LEU A O 1
ATOM 838 N N . ILE A 1 109 ? -1.282 20.381 -15.933 1.00 71.44 109 ILE A N 1
ATOM 839 C CA . ILE A 1 109 ? -1.295 21.791 -16.325 1.00 71.44 109 ILE A CA 1
ATOM 840 C C . ILE A 1 109 ? -0.585 22.001 -17.676 1.00 71.44 109 ILE A C 1
ATOM 842 O O . ILE A 1 109 ? 0.405 21.340 -17.979 1.00 71.44 109 ILE A O 1
ATOM 846 N N . GLY A 1 110 ? -1.117 22.893 -18.518 1.00 66.00 110 GLY A N 1
ATOM 847 C CA . GLY A 1 110 ? -0.549 23.211 -19.841 1.00 66.00 110 GLY A CA 1
ATOM 848 C C . GLY A 1 110 ? -0.894 22.232 -20.978 1.00 66.00 110 GLY A C 1
ATOM 849 O O . GLY A 1 110 ? -0.410 22.398 -22.099 1.00 66.00 110 GLY A O 1
ATOM 850 N N . LYS A 1 111 ? -1.739 21.220 -20.724 1.00 68.12 111 LYS A N 1
ATOM 851 C CA . LYS A 1 111 ? -2.078 20.156 -21.695 1.00 68.12 111 LYS A CA 1
ATOM 852 C C . LYS A 1 111 ? -3.421 20.306 -22.424 1.00 68.12 111 LYS A C 1
ATOM 854 O O . LYS A 1 111 ? -3.872 19.343 -23.040 1.00 68.12 111 LYS A O 1
ATOM 859 N N . ASP A 1 112 ? -4.059 21.478 -22.369 1.00 69.06 112 ASP A N 1
ATOM 860 C CA . ASP A 1 112 ? -5.360 21.752 -23.015 1.00 69.06 112 ASP A CA 1
ATOM 861 C C . ASP A 1 112 ? -6.384 20.621 -22.776 1.00 69.06 112 ASP A C 1
ATOM 863 O O . ASP A 1 112 ? -6.994 20.065 -23.698 1.00 69.06 112 ASP A O 1
ATOM 867 N N . LEU A 1 113 ? -6.489 20.191 -21.514 1.00 78.25 113 LEU A N 1
ATOM 868 C CA . LEU A 1 113 ? -7.367 19.103 -21.091 1.00 78.25 113 LEU A CA 1
ATOM 869 C C . LEU A 1 113 ? -8.750 19.638 -20.742 1.00 78.25 113 LEU A C 1
ATOM 871 O O . LEU A 1 113 ? -8.893 20.693 -20.127 1.00 78.25 113 LEU A O 1
ATOM 875 N N . GLU A 1 114 ? -9.769 18.861 -21.091 1.00 84.44 114 GLU A N 1
ATOM 876 C CA . GLU A 1 114 ? -11.131 19.129 -20.656 1.00 84.44 114 GLU A CA 1
ATOM 877 C C . GLU A 1 114 ? -11.264 18.885 -19.143 1.00 84.44 114 GLU A C 1
ATOM 879 O O . GLU A 1 114 ? -10.679 17.948 -18.589 1.00 84.44 114 GLU A O 1
ATOM 884 N N . TRP A 1 115 ? -12.062 19.709 -18.458 1.00 83.81 115 TRP A N 1
ATOM 885 C CA . TRP A 1 115 ? -12.301 19.574 -17.016 1.00 83.81 115 TRP A CA 1
ATOM 886 C C . TRP A 1 115 ? -12.902 18.219 -16.615 1.00 83.81 115 TRP A C 1
ATOM 888 O O . TRP A 1 115 ? -12.663 17.758 -15.498 1.00 83.81 115 TRP A O 1
ATOM 898 N N . SER A 1 116 ? -13.643 17.567 -17.515 1.00 86.00 116 SER A N 1
ATOM 899 C CA . SER A 1 116 ? -14.201 16.223 -17.321 1.00 86.00 116 SER A CA 1
ATOM 900 C C . SER A 1 116 ? -13.104 15.170 -17.137 1.00 86.00 116 SER A C 1
ATOM 902 O O . SER A 1 116 ? -13.140 14.413 -16.169 1.00 86.00 116 SER A O 1
ATOM 904 N N . VAL A 1 117 ? -12.073 15.197 -17.986 1.00 85.12 117 VAL A N 1
ATOM 905 C CA . VAL A 1 117 ? -10.915 14.292 -17.922 1.00 85.12 117 VAL A CA 1
ATOM 906 C C . VAL A 1 117 ? -10.144 14.485 -16.615 1.00 85.12 117 VAL A C 1
ATOM 908 O O . VAL A 1 117 ? -9.750 13.519 -15.962 1.00 85.12 117 VAL A O 1
ATOM 911 N N . ILE A 1 118 ? -9.967 15.737 -16.183 1.00 86.25 118 ILE A N 1
ATOM 912 C CA . ILE A 1 118 ? -9.321 16.048 -14.901 1.00 86.25 118 ILE A CA 1
ATOM 913 C C . ILE A 1 118 ? -10.145 15.479 -13.736 1.00 86.25 118 ILE A C 1
ATOM 915 O O . ILE A 1 118 ? -9.588 14.846 -12.838 1.00 86.25 118 ILE A O 1
ATOM 919 N N . ALA A 1 119 ? -11.468 15.668 -13.750 1.00 88.94 119 ALA A N 1
ATOM 920 C CA . ALA A 1 119 ? -12.351 15.115 -12.727 1.00 88.94 119 ALA A CA 1
ATOM 921 C C . ALA A 1 119 ? -12.289 13.578 -12.691 1.00 88.94 119 ALA A C 1
ATOM 923 O O . ALA A 1 119 ? -12.216 12.997 -11.608 1.00 88.94 119 ALA A O 1
ATOM 924 N N . GLU A 1 120 ? -12.242 12.923 -13.850 1.00 89.94 120 GLU A N 1
ATOM 925 C CA . GLU A 1 120 ? -12.146 11.469 -13.975 1.00 89.94 120 GLU A CA 1
ATOM 926 C C . GLU A 1 120 ? -10.850 10.912 -13.351 1.00 89.94 120 GLU A C 1
ATOM 928 O O . GLU A 1 120 ? -10.905 9.962 -12.564 1.00 89.94 120 GLU A O 1
ATOM 933 N N . VAL A 1 121 ? -9.697 11.564 -13.574 1.00 88.94 121 VAL A N 1
ATOM 934 C CA . VAL A 1 121 ? -8.417 11.225 -12.910 1.00 88.94 121 VAL A CA 1
ATOM 935 C C . VAL A 1 121 ? -8.558 11.235 -11.382 1.00 88.94 121 VAL A C 1
ATOM 937 O O . VAL A 1 121 ? -8.047 10.346 -10.689 1.00 88.94 121 VAL A O 1
ATOM 940 N N . PHE A 1 122 ? -9.251 12.232 -10.829 1.00 90.31 122 PHE A N 1
ATOM 941 C CA . PHE A 1 122 ? -9.439 12.339 -9.382 1.00 90.31 122 PHE A CA 1
ATOM 942 C C . PHE A 1 122 ? -10.452 11.335 -8.844 1.00 90.31 122 PHE A C 1
ATOM 944 O O . PHE A 1 122 ? -10.199 10.737 -7.799 1.00 90.31 122 PHE A O 1
ATOM 951 N N . VAL A 1 123 ? -11.542 11.080 -9.568 1.00 93.19 123 VAL A N 1
ATOM 952 C CA . VAL A 1 123 ? -12.533 10.062 -9.198 1.00 93.19 123 VAL A CA 1
ATOM 953 C C . VAL A 1 123 ? -11.888 8.677 -9.134 1.00 93.19 123 VAL A C 1
ATOM 955 O O . VAL A 1 123 ? -12.042 7.992 -8.123 1.00 93.19 123 VAL A O 1
ATOM 958 N N . TYR A 1 124 ? -11.074 8.291 -10.122 1.00 92.31 124 TYR A N 1
ATOM 959 C CA . TYR A 1 124 ? -10.347 7.014 -10.082 1.00 92.31 124 TYR A CA 1
ATOM 960 C C . TYR A 1 124 ? -9.212 6.969 -9.049 1.00 92.31 124 TYR A C 1
ATOM 962 O O . TYR A 1 124 ? -8.744 5.886 -8.696 1.00 92.31 124 TYR A O 1
ATOM 970 N N . SER A 1 125 ? -8.803 8.113 -8.495 1.00 91.94 125 SER A N 1
ATOM 971 C CA . SER A 1 125 ? -7.862 8.162 -7.369 1.00 91.94 125 SER A CA 1
ATOM 972 C C . SER A 1 125 ? -8.542 7.895 -6.014 1.00 91.94 125 SER A C 1
ATOM 974 O O . SER A 1 125 ? -7.875 7.446 -5.077 1.00 91.94 125 SER A O 1
ATOM 976 N N . ILE A 1 126 ? -9.859 8.122 -5.888 1.00 93.62 126 ILE A N 1
ATOM 977 C CA . ILE A 1 126 ? -10.611 7.946 -4.630 1.00 93.62 126 ILE A CA 1
ATOM 978 C C . ILE A 1 126 ? -10.504 6.514 -4.078 1.00 93.62 126 ILE A C 1
ATOM 980 O O . ILE A 1 126 ? -10.211 6.385 -2.887 1.00 93.62 126 ILE A O 1
ATOM 984 N N . PRO A 1 127 ? -10.679 5.434 -4.870 1.00 94.50 127 PRO A N 1
ATOM 985 C CA . PRO A 1 127 ? -10.542 4.063 -4.378 1.00 94.50 127 PRO A CA 1
ATOM 986 C C . PRO A 1 127 ? -9.210 3.789 -3.677 1.00 94.50 127 PRO A C 1
ATOM 988 O O . PRO A 1 127 ? -9.181 3.201 -2.596 1.00 94.50 127 PRO A O 1
ATOM 991 N N . PHE A 1 128 ? -8.107 4.267 -4.257 1.00 91.88 128 PHE A N 1
ATOM 992 C CA . PHE A 1 128 ? -6.777 4.128 -3.672 1.00 91.88 128 PHE A CA 1
ATOM 993 C C . PHE A 1 128 ? -6.639 4.900 -2.361 1.00 91.88 128 PHE A C 1
ATOM 995 O O . PHE A 1 128 ? -6.102 4.371 -1.388 1.00 91.88 128 PHE A O 1
ATOM 1002 N N . ILE A 1 129 ? -7.155 6.130 -2.314 1.00 93.38 129 ILE A N 1
ATOM 1003 C CA . ILE A 1 129 ? -7.115 6.957 -1.106 1.00 93.38 129 ILE A CA 1
ATOM 1004 C C . ILE A 1 129 ? -7.943 6.307 0.007 1.00 93.38 129 ILE A C 1
ATOM 1006 O O . ILE A 1 129 ? -7.431 6.113 1.108 1.00 93.38 129 ILE A O 1
ATOM 1010 N N . LEU A 1 130 ? -9.183 5.900 -0.286 1.00 94.12 130 LEU A N 1
ATOM 1011 C CA . LEU A 1 130 ? -10.068 5.231 0.673 1.00 94.12 130 LEU A CA 1
ATOM 1012 C C . LEU A 1 130 ? -9.427 3.977 1.267 1.00 94.12 130 LEU A C 1
ATOM 1014 O O . LEU A 1 130 ? -9.546 3.727 2.468 1.00 94.12 130 LEU A O 1
ATOM 1018 N N . ALA A 1 131 ? -8.699 3.215 0.447 1.00 92.50 131 ALA A N 1
ATOM 1019 C CA . ALA A 1 131 ? -8.023 2.015 0.910 1.00 92.50 131 ALA A CA 1
ATOM 1020 C C . ALA A 1 131 ? -6.951 2.268 1.973 1.00 92.50 131 ALA A C 1
ATOM 1022 O O . ALA A 1 131 ? -6.684 1.395 2.801 1.00 92.50 131 ALA A O 1
ATOM 1023 N N . GLN A 1 132 ? -6.364 3.462 1.978 1.00 90.88 132 GLN A N 1
ATOM 1024 C CA . GLN A 1 132 ? -5.359 3.867 2.953 1.00 90.88 132 GLN A CA 1
ATOM 1025 C C . GLN A 1 132 ? -5.968 4.612 4.140 1.00 90.88 132 GLN A C 1
ATOM 1027 O O . GLN A 1 132 ? -5.504 4.448 5.268 1.00 90.88 132 GLN A O 1
ATOM 1032 N N . THR A 1 133 ? -7.014 5.410 3.918 1.00 94.19 133 THR A N 1
ATOM 1033 C CA . THR A 1 133 ? -7.622 6.236 4.969 1.00 94.19 133 THR A CA 1
ATOM 1034 C C . THR A 1 133 ? -8.538 5.459 5.900 1.00 94.19 133 THR A C 1
ATOM 1036 O O . THR A 1 133 ? -8.683 5.840 7.061 1.00 94.19 133 THR A O 1
ATOM 1039 N N . LEU A 1 134 ? -9.133 4.350 5.456 1.00 95.06 134 LEU A N 1
ATOM 1040 C CA . LEU A 1 134 ? -10.063 3.579 6.285 1.00 95.06 134 LEU A CA 1
ATOM 1041 C C . LEU A 1 134 ? -9.437 3.073 7.602 1.00 95.06 134 LEU A C 1
ATOM 1043 O O . LEU A 1 134 ? -10.008 3.359 8.659 1.00 95.06 134 LEU A O 1
ATOM 1047 N N . PRO A 1 135 ? -8.259 2.414 7.613 1.00 94.62 135 PRO A N 1
ATOM 1048 C CA . PRO A 1 135 ? -7.593 2.037 8.862 1.00 94.62 135 PRO A CA 1
ATOM 1049 C C . PRO A 1 135 ? -7.256 3.240 9.759 1.00 94.62 135 PRO A C 1
ATOM 1051 O O . PRO A 1 135 ? -7.453 3.175 10.975 1.00 94.62 135 PRO A O 1
ATOM 1054 N N . MET A 1 136 ? -6.812 4.360 9.172 1.00 93.50 136 MET A N 1
ATOM 1055 C CA . MET A 1 136 ? -6.535 5.606 9.909 1.00 93.50 136 MET A CA 1
ATOM 1056 C C . MET A 1 136 ? -7.788 6.110 10.624 1.00 93.50 136 MET A C 1
ATOM 1058 O O . MET A 1 136 ? -7.762 6.434 11.812 1.00 93.50 136 MET A O 1
ATOM 1062 N N . ALA A 1 137 ? -8.905 6.148 9.899 1.00 96.56 137 ALA A N 1
ATOM 1063 C CA . ALA A 1 137 ? -10.167 6.650 10.402 1.00 96.56 137 ALA A CA 1
ATOM 1064 C C . ALA A 1 137 ? -10.737 5.775 11.522 1.00 96.56 137 ALA A C 1
ATOM 1066 O O . ALA A 1 137 ? -11.275 6.310 12.492 1.00 96.56 137 ALA A O 1
ATOM 1067 N N . VAL A 1 138 ? -10.573 4.447 11.434 1.00 97.31 138 VAL A N 1
ATOM 1068 C CA . VAL A 1 138 ? -10.915 3.530 12.533 1.00 97.31 138 VAL A CA 1
ATOM 1069 C C . VAL A 1 138 ? -10.142 3.906 13.794 1.00 97.31 138 VAL A C 1
ATOM 1071 O O . VAL A 1 138 ? -10.753 4.090 14.844 1.00 97.31 138 VAL A O 1
ATOM 1074 N N . LEU A 1 139 ? -8.820 4.077 13.703 1.00 96.81 139 LEU A N 1
ATOM 1075 C CA . LEU A 1 139 ? -7.993 4.417 14.862 1.00 96.81 139 LEU A CA 1
ATOM 1076 C C . LEU A 1 139 ? -8.405 5.754 15.492 1.00 96.81 139 LEU A C 1
ATOM 1078 O O . LEU A 1 139 ? -8.606 5.822 16.706 1.00 96.81 139 LEU A O 1
ATOM 1082 N N . ILE A 1 140 ? -8.561 6.802 14.676 1.00 96.44 140 ILE A N 1
ATOM 1083 C CA . ILE A 1 140 ? -8.965 8.140 15.134 1.00 96.44 140 ILE A CA 1
ATOM 1084 C C . ILE A 1 140 ? -10.315 8.072 15.851 1.00 96.44 140 ILE A C 1
ATOM 1086 O O . ILE A 1 140 ? -10.464 8.603 16.952 1.00 96.44 140 ILE A O 1
ATOM 1090 N N . ALA A 1 141 ? -11.295 7.394 15.256 1.00 96.81 141 ALA A N 1
ATOM 1091 C CA . ALA A 1 141 ? -12.637 7.308 15.807 1.00 96.81 141 ALA A CA 1
ATOM 1092 C C . ALA A 1 141 ? -12.698 6.471 17.093 1.00 96.81 141 ALA A C 1
ATOM 1094 O O . ALA A 1 141 ? -13.352 6.884 18.051 1.00 96.81 141 ALA A O 1
ATOM 1095 N N . VAL A 1 142 ? -11.972 5.350 17.161 1.00 96.44 142 VAL A N 1
ATOM 1096 C CA . VAL A 1 142 ? -11.836 4.549 18.388 1.00 96.44 142 VAL A CA 1
ATOM 1097 C C . VAL A 1 142 ? -11.209 5.389 19.496 1.00 96.44 142 VAL A C 1
ATOM 1099 O O . VAL A 1 142 ? -11.773 5.484 20.586 1.00 96.44 142 VAL A O 1
ATOM 1102 N N . LEU A 1 143 ? -10.071 6.035 19.226 1.00 95.88 143 LEU A N 1
ATOM 1103 C CA . LEU A 1 143 ? -9.395 6.875 20.213 1.00 95.88 143 LEU A CA 1
ATOM 1104 C C . LEU A 1 143 ? -10.305 8.009 20.693 1.00 95.88 143 LEU A C 1
ATOM 1106 O O . LEU A 1 143 ? -10.406 8.236 21.896 1.00 95.88 143 LEU A O 1
ATOM 1110 N N . TYR A 1 144 ? -11.009 8.675 19.777 1.00 95.12 144 TYR A N 1
ATOM 1111 C CA . TYR A 1 144 ? -11.938 9.752 20.106 1.00 95.12 144 TYR A CA 1
ATOM 1112 C C . TYR A 1 144 ? -13.076 9.278 21.017 1.00 95.12 144 TYR A C 1
ATOM 1114 O O . TYR A 1 144 ? -13.307 9.871 22.070 1.00 95.12 144 TYR A O 1
ATOM 1122 N N . VAL A 1 145 ? -13.772 8.198 20.644 1.00 95.12 145 VAL A N 1
ATOM 1123 C CA . VAL A 1 145 ? -14.937 7.698 21.390 1.00 95.12 145 VAL A CA 1
ATOM 1124 C C . VAL A 1 145 ? -14.537 7.232 22.783 1.00 95.12 145 VAL A C 1
ATOM 1126 O O . VAL A 1 145 ? -15.168 7.637 23.755 1.00 95.12 145 VAL A O 1
ATOM 1129 N N . PHE A 1 146 ? -13.486 6.418 22.904 1.00 94.44 146 PHE A N 1
ATOM 1130 C CA . PHE A 1 146 ? -13.064 5.912 24.211 1.00 94.44 146 PHE A CA 1
ATOM 1131 C C . PHE A 1 146 ? -12.435 6.998 25.084 1.00 94.44 146 PHE A C 1
ATOM 1133 O O . PHE A 1 146 ? -12.685 6.998 26.284 1.00 94.44 146 PHE A O 1
ATOM 1140 N N . SER A 1 147 ? -11.691 7.948 24.503 1.00 93.94 147 SER A N 1
ATOM 1141 C CA . SER A 1 147 ? -11.180 9.115 25.236 1.00 93.94 147 SER A CA 1
ATOM 1142 C C . SER A 1 147 ? -12.341 9.936 25.795 1.00 93.94 147 SER A C 1
ATOM 1144 O O . SER A 1 147 ? -12.370 10.260 26.980 1.00 93.94 147 SER A O 1
ATOM 1146 N N . ARG A 1 148 ? -13.361 10.202 24.967 1.00 93.12 148 ARG A N 1
ATOM 1147 C CA . ARG A 1 148 ? -14.528 10.983 25.379 1.00 93.12 148 ARG A CA 1
ATOM 1148 C C . ARG A 1 148 ? -15.369 10.266 26.431 1.00 93.12 148 ARG A C 1
ATOM 1150 O O . ARG A 1 148 ? -15.734 10.881 27.423 1.00 93.12 148 ARG A O 1
ATOM 1157 N N . MET A 1 149 ? -15.648 8.977 26.243 1.00 93.31 149 MET A N 1
ATOM 1158 C CA . MET A 1 149 ? -16.403 8.181 27.217 1.00 93.31 149 MET A CA 1
ATOM 1159 C C . MET A 1 149 ? -15.654 8.015 28.546 1.00 93.31 149 MET A C 1
ATOM 1161 O O . MET A 1 149 ? -16.292 7.924 29.590 1.00 93.31 149 MET A O 1
ATOM 1165 N N . GLU A 1 150 ? -14.322 7.958 28.533 1.00 92.31 150 GLU A N 1
ATOM 1166 C CA . GLU A 1 150 ? -13.523 7.959 29.763 1.00 92.31 150 GLU A CA 1
ATOM 1167 C C . GLU A 1 150 ? -13.564 9.336 30.446 1.00 92.31 150 GLU A C 1
ATOM 1169 O O . GLU A 1 150 ? -13.761 9.412 31.656 1.00 92.31 150 GLU A O 1
ATOM 1174 N N . GLY A 1 151 ? -13.449 10.423 29.676 1.00 90.94 151 GLY A N 1
ATOM 1175 C CA . GLY A 1 151 ? -13.553 11.795 30.183 1.00 90.94 151 GLY A CA 1
ATOM 1176 C C . GLY A 1 151 ? -14.923 12.143 30.768 1.00 90.94 151 GLY A C 1
ATOM 1177 O O . GLY A 1 151 ? -14.995 12.859 31.764 1.00 90.94 151 GLY A O 1
ATOM 1178 N N . ASP A 1 152 ? -15.992 11.585 30.195 1.00 92.94 152 ASP A N 1
ATOM 1179 C CA . ASP A 1 152 ? -17.370 11.690 30.693 1.00 92.94 152 ASP A CA 1
ATOM 1180 C C . ASP A 1 152 ? -17.667 10.652 31.814 1.00 92.94 152 ASP A C 1
ATOM 1182 O O . ASP A 1 152 ? -18.809 10.501 32.243 1.00 92.94 152 ASP A O 1
ATOM 1186 N N . PHE A 1 153 ? -16.651 9.920 32.300 1.00 92.75 153 PHE A N 1
ATOM 1187 C CA . PHE A 1 153 ? -16.731 8.860 33.323 1.00 92.75 153 PHE A CA 1
ATOM 1188 C C . PHE A 1 153 ? -17.676 7.681 33.003 1.00 92.75 153 PHE A C 1
ATOM 1190 O O . PHE A 1 153 ? -17.970 6.855 33.872 1.00 92.75 153 PHE A O 1
ATOM 1197 N N . GLU A 1 154 ? -18.110 7.531 31.753 1.00 94.25 154 GLU A N 1
ATOM 1198 C CA . GLU A 1 154 ? -19.006 6.455 31.317 1.00 94.25 154 GLU A CA 1
ATOM 1199 C C . GLU A 1 154 ? -18.311 5.089 31.366 1.00 94.25 154 GLU A C 1
ATOM 1201 O O . GLU A 1 154 ? -18.893 4.105 31.823 1.00 94.25 154 GLU A O 1
ATOM 1206 N N . ILE A 1 155 ? -17.043 5.014 30.948 1.00 92.12 155 ILE A N 1
ATOM 1207 C CA . ILE A 1 155 ? -16.264 3.766 31.008 1.00 92.12 155 ILE A CA 1
ATOM 1208 C C . ILE A 1 155 ? -16.050 3.324 32.460 1.00 92.12 155 ILE A C 1
ATOM 1210 O O . ILE A 1 155 ? -16.172 2.135 32.764 1.00 92.12 155 ILE A O 1
ATOM 1214 N N . THR A 1 156 ? -15.775 4.263 33.367 1.00 91.25 156 THR A N 1
ATOM 1215 C CA . THR A 1 156 ? -15.625 3.994 34.804 1.00 91.25 156 THR A CA 1
ATOM 1216 C C . THR A 1 156 ? -16.922 3.457 35.405 1.00 91.25 156 THR A C 1
ATOM 1218 O O . THR A 1 156 ? -16.888 2.453 36.114 1.00 91.25 156 THR A O 1
ATOM 1221 N N . ALA A 1 157 ? -18.074 4.038 35.056 1.00 92.25 157 ALA A N 1
ATOM 1222 C CA . ALA A 1 157 ? -19.383 3.549 35.494 1.00 92.25 157 ALA A CA 1
ATOM 1223 C C . ALA A 1 157 ? -19.707 2.141 34.949 1.00 92.25 157 ALA A C 1
ATOM 1225 O O . ALA A 1 157 ? -20.180 1.269 35.686 1.00 92.25 157 ALA A O 1
ATOM 1226 N N . VAL A 1 158 ? -19.405 1.881 33.672 1.00 91.31 158 VAL A N 1
ATOM 1227 C CA . VAL A 1 158 ? -19.589 0.559 33.046 1.00 91.31 158 VAL A CA 1
ATOM 1228 C C . VAL A 1 158 ? -18.710 -0.498 33.722 1.00 91.31 158 VAL A C 1
ATOM 1230 O O . VAL A 1 158 ? -19.185 -1.594 34.027 1.00 91.31 158 VAL A O 1
ATOM 1233 N N . LYS A 1 159 ? -17.451 -0.161 34.024 1.00 87.88 159 LYS A N 1
ATOM 1234 C CA . LYS A 1 159 ? -16.534 -1.040 34.766 1.00 87.88 159 LYS A CA 1
ATOM 1235 C C . LYS A 1 159 ? -17.007 -1.293 36.198 1.00 87.88 159 LYS A C 1
ATOM 1237 O O . LYS A 1 159 ? -16.964 -2.437 36.641 1.00 87.88 159 LYS A O 1
ATOM 1242 N N . ALA A 1 160 ? -17.506 -0.267 36.892 1.00 90.25 160 ALA A N 1
ATOM 1243 C CA . ALA A 1 160 ? -18.072 -0.400 38.238 1.00 90.25 160 ALA A CA 1
ATOM 1244 C C . ALA A 1 160 ? -19.296 -1.334 38.269 1.00 90.25 160 ALA A C 1
ATOM 1246 O O . ALA A 1 160 ? -19.554 -1.992 39.271 1.00 90.25 160 ALA A O 1
ATOM 1247 N N . SER A 1 161 ? -19.999 -1.460 37.139 1.00 89.56 161 SER A N 1
ATOM 1248 C CA . SER A 1 161 ? -21.108 -2.404 36.945 1.00 89.56 161 SER A CA 1
ATOM 1249 C C . SER A 1 161 ? -20.648 -3.841 36.627 1.00 89.56 161 SER A C 1
ATOM 1251 O O . SER A 1 161 ? -21.462 -4.689 36.268 1.00 89.56 161 SER A O 1
ATOM 1253 N N . GLY A 1 162 ? -19.345 -4.131 36.711 1.00 87.94 162 GLY A N 1
ATOM 1254 C CA . GLY A 1 162 ? -18.771 -5.458 36.468 1.00 87.94 162 GLY A CA 1
ATOM 1255 C C . GLY A 1 162 ? -18.607 -5.831 34.990 1.00 87.94 162 GLY A C 1
ATOM 1256 O O . GLY A 1 162 ? -18.313 -6.987 34.677 1.00 87.94 162 GLY A O 1
ATOM 1257 N N . ILE A 1 163 ? -18.786 -4.886 34.060 1.00 89.06 163 ILE A N 1
ATOM 1258 C CA . ILE A 1 163 ? -18.629 -5.136 32.622 1.00 89.06 163 ILE A CA 1
ATOM 1259 C C . ILE A 1 163 ? -17.168 -4.860 32.221 1.00 89.06 163 ILE A C 1
ATOM 1261 O O . ILE A 1 163 ? -16.707 -3.722 32.327 1.00 89.06 163 ILE A O 1
ATOM 1265 N N . PRO A 1 164 ? -16.413 -5.866 31.734 1.00 89.94 164 PRO A N 1
ATOM 1266 C CA . PRO A 1 164 ? -15.018 -5.669 31.351 1.00 89.94 164 PRO A CA 1
ATOM 1267 C C . PRO A 1 164 ? -14.896 -4.845 30.061 1.00 89.94 164 PRO A C 1
ATOM 1269 O O . PRO A 1 164 ? -15.736 -4.947 29.164 1.00 89.94 164 PRO A O 1
ATOM 1272 N N . LEU A 1 165 ? -13.792 -4.099 29.917 1.00 90.19 165 LEU A N 1
ATOM 1273 C CA . LEU A 1 165 ? -13.520 -3.257 28.740 1.00 90.19 165 LEU A CA 1
ATOM 1274 C C . LEU A 1 165 ? -13.545 -4.048 27.419 1.00 90.19 165 LEU A C 1
ATOM 1276 O O . LEU A 1 165 ? -14.048 -3.553 26.415 1.00 90.19 165 LEU A O 1
ATOM 1280 N N . SER A 1 166 ? -13.091 -5.305 27.424 1.00 91.38 166 SER A N 1
ATOM 1281 C CA . SER A 1 166 ? -13.135 -6.183 26.244 1.00 91.38 166 SER A CA 1
ATOM 1282 C C . SER A 1 166 ? -14.554 -6.376 25.696 1.00 91.38 166 SER A C 1
ATOM 1284 O O . SER A 1 166 ? -14.751 -6.441 24.485 1.00 91.38 166 SER A O 1
ATOM 1286 N N . ARG A 1 167 ? -15.562 -6.412 26.574 1.00 90.50 167 ARG A N 1
ATOM 1287 C CA . ARG A 1 167 ? -16.973 -6.560 26.198 1.00 90.50 167 ARG A CA 1
ATOM 1288 C C . ARG A 1 167 ? -17.575 -5.251 25.677 1.00 90.50 167 ARG A C 1
ATOM 1290 O O . ARG A 1 167 ? -18.439 -5.298 24.809 1.00 90.50 167 ARG A O 1
ATOM 1297 N N . VAL A 1 168 ? -17.085 -4.106 26.154 1.00 93.00 168 VAL A N 1
ATOM 1298 C CA . VAL A 1 168 ? -17.409 -2.772 25.610 1.00 93.00 168 VAL A CA 1
ATOM 1299 C C . VAL A 1 168 ? -16.843 -2.629 24.189 1.00 93.00 168 VAL A C 1
ATOM 1301 O O . VAL A 1 168 ? -17.510 -2.113 23.301 1.00 93.00 168 VAL A O 1
ATOM 1304 N N . MET A 1 169 ? -15.639 -3.149 23.939 1.00 94.25 169 MET A N 1
ATOM 1305 C CA . MET A 1 169 ? -14.979 -3.101 22.627 1.00 94.25 169 MET A CA 1
ATOM 1306 C C . MET A 1 169 ? -15.511 -4.123 21.612 1.00 94.25 169 MET A C 1
ATOM 1308 O O . MET A 1 169 ? -15.384 -3.904 20.410 1.00 94.25 169 MET A O 1
ATOM 1312 N N . ALA A 1 170 ? -16.101 -5.231 22.069 1.00 94.06 170 ALA A N 1
ATOM 1313 C CA . ALA A 1 170 ? -16.586 -6.324 21.223 1.00 94.06 170 ALA A CA 1
ATOM 1314 C C . ALA A 1 170 ? -17.404 -5.890 19.985 1.00 94.06 170 ALA A C 1
ATOM 1316 O O . ALA A 1 170 ? -17.075 -6.358 18.895 1.00 94.06 170 ALA A O 1
ATOM 1317 N N . PRO A 1 171 ? -18.411 -4.993 20.074 1.00 95.25 171 PRO A N 1
ATOM 1318 C CA . PRO A 1 171 ? -19.147 -4.561 18.883 1.00 95.25 171 PRO A CA 1
ATOM 1319 C C . PRO A 1 171 ? -18.268 -3.844 17.852 1.00 95.25 171 PRO A C 1
ATOM 1321 O O . PRO A 1 171 ? -18.476 -4.010 16.654 1.00 95.25 171 PRO A O 1
ATOM 1324 N N . LEU A 1 172 ? -17.250 -3.104 18.297 1.00 96.44 172 LEU A N 1
ATOM 1325 C CA . LEU A 1 172 ? -16.305 -2.429 17.408 1.00 96.44 172 LEU A CA 1
ATOM 1326 C C . LEU A 1 172 ? -15.317 -3.401 16.772 1.00 96.44 172 LEU A C 1
ATOM 1328 O O . LEU A 1 172 ? -14.968 -3.228 15.611 1.00 96.44 172 LEU A O 1
ATOM 1332 N N . LEU A 1 173 ? -14.913 -4.449 17.492 1.00 97.00 173 LEU A N 1
ATOM 1333 C CA . LEU A 1 173 ? -14.097 -5.524 16.926 1.00 97.00 173 LEU A CA 1
ATOM 1334 C C . LEU A 1 173 ? -14.856 -6.295 15.845 1.00 97.00 173 LEU A C 1
ATOM 1336 O O . LEU A 1 173 ? -14.291 -6.564 14.790 1.00 97.00 173 LEU A O 1
ATOM 1340 N N . VAL A 1 174 ? -16.141 -6.593 16.063 1.00 97.06 174 VAL A N 1
ATOM 1341 C CA . VAL A 1 174 ? -16.989 -7.218 15.034 1.00 97.06 174 VAL A CA 1
ATOM 1342 C C . VAL A 1 174 ? -17.093 -6.313 13.806 1.00 97.06 174 VAL A C 1
ATOM 1344 O O . VAL A 1 174 ? -16.865 -6.775 12.691 1.00 97.06 174 VAL A O 1
ATOM 1347 N N . CYS A 1 175 ? -17.358 -5.016 13.993 1.00 96.62 175 CYS A N 1
ATOM 1348 C CA . CYS A 1 175 ? -17.365 -4.058 12.888 1.00 96.62 175 CYS A CA 1
ATOM 1349 C C . CYS A 1 175 ? -16.011 -3.970 12.173 1.00 96.62 175 CYS A C 1
ATOM 1351 O O . CYS A 1 175 ? -15.993 -3.908 10.950 1.00 96.62 175 CYS A O 1
ATOM 1353 N N . ALA A 1 176 ? -14.890 -4.011 12.896 1.00 97.25 176 ALA A N 1
ATOM 1354 C CA . ALA A 1 176 ? -13.559 -3.984 12.298 1.00 97.25 176 ALA A CA 1
ATOM 1355 C C . ALA A 1 176 ? -13.245 -5.248 11.491 1.00 97.25 176 ALA A C 1
ATOM 1357 O O . ALA A 1 176 ? -12.628 -5.139 10.438 1.00 97.25 176 ALA A O 1
ATOM 1358 N N . VAL A 1 177 ? -13.695 -6.428 11.931 1.00 98.06 177 VAL A N 1
ATOM 1359 C CA . VAL A 1 177 ? -13.567 -7.677 11.160 1.00 98.06 177 VAL A CA 1
ATOM 1360 C C . VAL A 1 177 ? -14.405 -7.617 9.882 1.00 98.06 177 VAL A C 1
ATOM 1362 O O . VAL A 1 177 ? -13.906 -7.951 8.810 1.00 98.06 177 VAL A O 1
ATOM 1365 N N . LEU A 1 178 ? -15.655 -7.148 9.971 1.00 97.75 178 LEU A N 1
ATOM 1366 C CA . LEU A 1 178 ? -16.522 -6.977 8.800 1.00 97.75 178 LEU A CA 1
ATOM 1367 C C . LEU A 1 178 ? -15.942 -5.956 7.815 1.00 97.75 178 LEU A C 1
ATOM 1369 O O . LEU A 1 178 ? -15.899 -6.212 6.613 1.00 97.75 178 LEU A O 1
ATOM 1373 N N . LEU A 1 179 ? -15.450 -4.828 8.332 1.00 97.12 179 LEU A N 1
ATOM 1374 C CA . LEU A 1 179 ? -14.791 -3.800 7.537 1.00 97.12 179 LEU A CA 1
ATOM 1375 C C . LEU A 1 179 ? -13.520 -4.347 6.883 1.00 97.12 179 LEU A C 1
ATOM 1377 O O . LEU A 1 179 ? -13.335 -4.140 5.692 1.00 97.12 179 LEU A O 1
ATOM 1381 N N . ALA A 1 180 ? -12.679 -5.078 7.619 1.00 97.44 180 ALA A N 1
ATOM 1382 C CA . ALA A 1 180 ? -11.471 -5.695 7.079 1.00 97.44 180 ALA A CA 1
ATOM 1383 C C . ALA A 1 180 ? -11.800 -6.678 5.945 1.00 97.44 180 ALA A C 1
ATOM 1385 O O . ALA A 1 180 ? -11.177 -6.613 4.891 1.00 97.44 180 ALA A O 1
ATOM 1386 N N . GLY A 1 181 ? -12.821 -7.525 6.114 1.00 97.44 181 GLY A N 1
ATOM 1387 C CA . GLY A 1 181 ? -13.277 -8.445 5.068 1.00 97.44 181 GLY A CA 1
ATOM 1388 C C . GLY A 1 181 ? -13.774 -7.723 3.812 1.00 97.44 181 GLY A C 1
ATOM 1389 O O . GLY A 1 181 ? -13.329 -8.032 2.705 1.00 97.44 181 GLY A O 1
ATOM 1390 N N . GLY A 1 182 ? -14.638 -6.715 3.976 1.00 97.50 182 GLY A N 1
ATOM 1391 C CA . GLY A 1 182 ? -15.118 -5.892 2.858 1.00 97.50 182 GLY A CA 1
ATOM 1392 C C . GLY A 1 182 ? -13.990 -5.127 2.161 1.00 97.50 182 GLY A C 1
ATOM 1393 O O . GLY A 1 182 ? -13.956 -5.030 0.937 1.00 97.50 182 GLY A O 1
ATOM 1394 N N . MET A 1 183 ? -13.015 -4.654 2.931 1.00 96.56 183 MET A N 1
ATOM 1395 C CA . MET A 1 183 ? -11.852 -3.924 2.444 1.00 96.56 183 MET A CA 1
ATOM 1396 C C . MET A 1 183 ? -10.857 -4.834 1.704 1.00 96.56 183 MET A C 1
ATOM 1398 O O . MET A 1 183 ? -10.311 -4.437 0.678 1.00 96.56 183 MET A O 1
ATOM 1402 N N . THR A 1 184 ? -10.649 -6.075 2.151 1.00 96.44 184 THR A N 1
ATOM 1403 C CA . THR A 1 184 ? -9.857 -7.069 1.407 1.00 96.44 184 THR A CA 1
ATOM 1404 C C . THR A 1 184 ? -10.521 -7.418 0.076 1.00 96.44 184 THR A C 1
ATOM 1406 O O . THR A 1 184 ? -9.839 -7.481 -0.947 1.00 96.44 184 THR A O 1
ATOM 1409 N N . TRP A 1 185 ? -11.847 -7.581 0.057 1.00 96.62 185 TRP A N 1
ATOM 1410 C CA . TRP A 1 185 ? -12.593 -7.758 -1.191 1.00 96.62 185 TRP A CA 1
ATOM 1411 C C . TRP A 1 185 ? -12.430 -6.547 -2.124 1.00 96.62 185 TRP A C 1
ATOM 1413 O O . TRP A 1 185 ? -12.095 -6.720 -3.298 1.00 96.62 185 TRP A O 1
ATOM 1423 N N . PHE A 1 186 ? -12.566 -5.328 -1.595 1.00 96.38 186 PHE A N 1
ATOM 1424 C CA . PHE A 1 186 ? -12.385 -4.078 -2.337 1.00 96.38 186 PHE A CA 1
ATOM 1425 C C . PHE A 1 186 ? -10.968 -3.943 -2.924 1.00 96.38 186 PHE A C 1
ATOM 1427 O O . PHE A 1 186 ? -10.811 -3.658 -4.110 1.00 96.38 186 PHE A O 1
ATOM 1434 N N . ASN A 1 187 ? -9.932 -4.235 -2.130 1.00 95.12 187 ASN A N 1
ATOM 1435 C CA . ASN A 1 187 ? -8.524 -4.205 -2.548 1.00 95.12 187 ASN A CA 1
ATOM 1436 C C . ASN A 1 187 ? -8.179 -5.254 -3.615 1.00 95.12 187 ASN A C 1
ATOM 1438 O O . ASN A 1 187 ? -7.195 -5.113 -4.350 1.00 95.12 187 ASN A O 1
ATOM 1442 N N . ASN A 1 188 ? -8.961 -6.330 -3.689 1.00 95.12 188 ASN A N 1
ATOM 1443 C CA . ASN A 1 188 ? -8.772 -7.376 -4.681 1.00 95.12 188 ASN A CA 1
ATOM 1444 C C . ASN A 1 188 ? -9.536 -7.118 -5.988 1.00 95.12 188 ASN A C 1
ATOM 1446 O O . ASN A 1 188 ? -9.101 -7.596 -7.029 1.00 95.12 188 ASN A O 1
ATOM 1450 N N . THR A 1 189 ? -10.651 -6.385 -5.949 1.00 92.50 189 THR A N 1
ATOM 1451 C CA . THR A 1 189 ? -11.575 -6.259 -7.092 1.00 92.50 189 THR A CA 1
ATOM 1452 C C . THR A 1 189 ? -11.657 -4.837 -7.633 1.00 92.50 189 THR A C 1
ATOM 1454 O O . THR A 1 189 ? -11.285 -4.592 -8.777 1.00 92.50 189 THR A O 1
ATOM 1457 N N . VAL A 1 190 ? -12.092 -3.890 -6.804 1.00 94.75 190 VAL A N 1
ATOM 1458 C CA . VAL A 1 190 ? -12.351 -2.502 -7.205 1.00 94.75 190 VAL A CA 1
ATOM 1459 C C . VAL A 1 190 ? -11.057 -1.713 -7.366 1.00 94.75 190 VAL A C 1
ATOM 1461 O O . VAL A 1 190 ? -10.878 -0.998 -8.354 1.00 94.75 190 VAL A O 1
ATOM 1464 N N . LEU A 1 191 ? -10.136 -1.850 -6.409 1.00 93.44 191 LEU A N 1
ATOM 1465 C CA . LEU A 1 191 ? -8.895 -1.080 -6.402 1.00 93.44 191 LEU A CA 1
ATOM 1466 C C . LEU A 1 191 ? -8.018 -1.339 -7.644 1.00 93.44 191 LEU A C 1
ATOM 1468 O O . LEU A 1 191 ? -7.607 -0.360 -8.266 1.00 93.44 191 LEU A O 1
ATOM 1472 N N . PRO A 1 192 ? -7.759 -2.596 -8.064 1.00 93.56 192 PRO A N 1
ATOM 1473 C CA . PRO A 1 192 ? -6.917 -2.859 -9.232 1.00 93.56 192 PRO A CA 1
ATOM 1474 C C . PRO A 1 192 ? -7.531 -2.318 -10.527 1.00 93.56 192 PRO A C 1
ATOM 1476 O O . PRO A 1 192 ? -6.836 -1.695 -11.322 1.00 93.56 192 PRO A O 1
ATOM 1479 N N . GLN A 1 193 ? -8.849 -2.474 -10.701 1.00 90.88 193 GLN A N 1
ATOM 1480 C CA . GLN A 1 193 ? -9.567 -1.963 -11.874 1.00 90.88 193 GLN A CA 1
ATOM 1481 C C . GLN A 1 193 ? -9.523 -0.435 -11.955 1.00 90.88 193 GLN A C 1
ATOM 1483 O O . GLN A 1 193 ? -9.311 0.115 -13.035 1.00 90.88 193 GLN A O 1
ATOM 1488 N N . SER A 1 194 ? -9.682 0.240 -10.815 1.00 93.06 194 SER A N 1
ATOM 1489 C CA . SER A 1 194 ? -9.614 1.704 -10.734 1.00 93.06 194 SER A CA 1
ATOM 1490 C C . SER A 1 194 ? -8.206 2.211 -11.038 1.00 93.06 194 SER A C 1
ATOM 1492 O O . SER A 1 194 ? -8.046 3.161 -11.797 1.00 93.06 194 SER A O 1
ATOM 1494 N N . ASN A 1 195 ? -7.180 1.544 -10.500 1.00 91.50 195 ASN A N 1
ATOM 1495 C CA . ASN A 1 195 ? -5.785 1.879 -10.783 1.00 91.50 195 ASN A CA 1
ATOM 1496 C C . ASN A 1 195 ? -5.435 1.663 -12.259 1.00 91.50 195 ASN A C 1
ATOM 1498 O O . ASN A 1 195 ? -4.728 2.488 -12.828 1.00 91.50 195 ASN A O 1
ATOM 1502 N N . HIS A 1 196 ? -5.954 0.604 -12.881 1.00 89.44 196 HIS A N 1
ATOM 1503 C CA . HIS A 1 196 ? -5.735 0.349 -14.301 1.00 89.44 196 HIS A CA 1
ATOM 1504 C C . HIS A 1 196 ? -6.367 1.440 -15.178 1.00 89.44 196 HIS A C 1
ATOM 1506 O O . HIS A 1 196 ? -5.689 2.011 -16.026 1.00 89.44 196 HIS A O 1
ATOM 1512 N N . HIS A 1 197 ? -7.629 1.812 -14.924 1.00 89.06 197 HIS A N 1
ATOM 1513 C CA . HIS A 1 197 ? -8.280 2.920 -15.644 1.00 89.06 197 HIS A CA 1
ATOM 1514 C C . HIS A 1 197 ? -7.532 4.239 -15.450 1.00 89.06 197 HIS A C 1
ATOM 1516 O O . HIS A 1 197 ? -7.308 4.976 -16.408 1.00 89.06 197 HIS A O 1
ATOM 1522 N N . LEU A 1 198 ? -7.091 4.512 -14.219 1.00 87.62 198 LEU A N 1
ATOM 1523 C CA . LEU A 1 198 ? -6.285 5.685 -13.906 1.00 87.62 198 LEU A CA 1
ATOM 1524 C C . LEU A 1 198 ? -4.977 5.703 -14.703 1.00 87.62 198 LEU A C 1
ATOM 1526 O O . LEU A 1 198 ? -4.600 6.752 -15.218 1.00 87.62 198 LEU A O 1
ATOM 1530 N N . GLN A 1 199 ? -4.295 4.562 -14.812 1.00 83.94 199 GLN A N 1
ATOM 1531 C CA . GLN A 1 199 ? -3.050 4.442 -15.562 1.00 83.94 199 GLN A CA 1
ATOM 1532 C C . GLN A 1 199 ? -3.279 4.648 -17.064 1.00 83.94 199 GLN A C 1
ATOM 1534 O O . GLN A 1 199 ? -2.569 5.447 -17.668 1.00 83.94 199 GLN A O 1
ATOM 1539 N N . VAL A 1 200 ? -4.300 4.017 -17.656 1.00 82.56 200 VAL A N 1
ATOM 1540 C CA . VAL A 1 200 ? -4.655 4.206 -19.076 1.00 82.56 200 VAL A CA 1
ATOM 1541 C C . VAL A 1 200 ? -4.977 5.673 -19.372 1.00 82.56 200 VAL A C 1
ATOM 1543 O O . VAL A 1 200 ? -4.448 6.240 -20.329 1.00 82.56 200 VAL A O 1
ATOM 1546 N N . LEU A 1 201 ? -5.779 6.318 -18.519 1.00 81.75 201 LEU A N 1
ATOM 1547 C CA . LEU A 1 201 ? -6.145 7.725 -18.673 1.00 81.75 201 LEU A CA 1
ATOM 1548 C C . LEU A 1 201 ? -4.919 8.643 -18.576 1.00 81.75 201 LEU A C 1
ATOM 1550 O O . LEU A 1 201 ? -4.743 9.538 -19.400 1.00 81.75 201 LEU A O 1
ATOM 1554 N N . LEU A 1 202 ? -4.029 8.402 -17.608 1.00 79.19 202 LEU A N 1
ATOM 1555 C CA . LEU A 1 202 ? -2.786 9.163 -17.470 1.00 79.19 202 LEU A CA 1
ATOM 1556 C C . LEU A 1 202 ? -1.836 8.970 -18.653 1.00 79.19 202 LEU A C 1
ATOM 1558 O O . LEU A 1 202 ? -1.205 9.941 -19.070 1.00 79.19 202 LEU A O 1
ATOM 1562 N N . THR A 1 203 ? -1.740 7.756 -19.197 1.00 74.06 203 THR A N 1
ATOM 1563 C CA . THR A 1 203 ? -0.948 7.480 -20.400 1.00 74.06 203 THR A CA 1
ATOM 1564 C C . THR A 1 203 ? -1.525 8.233 -21.599 1.00 74.06 203 THR A C 1
ATOM 1566 O O . THR A 1 203 ? -0.780 8.936 -22.279 1.00 74.06 203 THR A O 1
ATOM 1569 N N . GLY A 1 204 ? -2.846 8.198 -21.807 1.00 69.31 204 GLY A N 1
ATOM 1570 C CA . GLY A 1 204 ? -3.516 8.962 -22.869 1.00 69.31 204 GLY A CA 1
ATOM 1571 C C . GLY A 1 204 ? -3.318 10.479 -22.740 1.00 69.31 204 GLY A C 1
ATOM 1572 O O . GLY A 1 204 ? -2.974 11.153 -23.710 1.00 69.31 204 GLY A O 1
ATOM 1573 N N . ILE A 1 205 ? -3.425 11.024 -21.524 1.00 71.00 205 ILE A N 1
ATOM 1574 C CA . ILE A 1 205 ? -3.118 12.437 -21.235 1.00 71.00 205 ILE A CA 1
ATOM 1575 C C . ILE A 1 205 ? -1.637 12.753 -21.491 1.00 71.00 205 ILE A C 1
ATOM 1577 O O . ILE A 1 205 ? -1.294 13.834 -21.974 1.00 71.00 205 ILE A O 1
ATOM 1581 N N . GLY A 1 206 ? -0.744 11.820 -21.154 1.00 62.94 206 GLY A N 1
ATOM 1582 C CA . GLY A 1 206 ? 0.684 11.903 -21.439 1.00 62.94 206 GLY A CA 1
ATOM 1583 C C . GLY A 1 206 ? 0.980 12.047 -22.931 1.00 62.94 206 GLY A C 1
ATOM 1584 O O . GLY A 1 206 ? 1.888 12.795 -23.275 1.00 62.94 206 GLY A O 1
ATOM 1585 N N . ARG A 1 207 ? 0.186 11.404 -23.797 1.00 60.84 207 ARG A N 1
ATOM 1586 C CA . ARG A 1 207 ? 0.350 11.423 -25.260 1.00 60.84 207 ARG A CA 1
ATOM 1587 C C . ARG A 1 207 ? -0.164 12.690 -25.945 1.00 60.84 207 ARG A C 1
ATOM 1589 O O . ARG A 1 207 ? 0.391 13.064 -26.966 1.00 60.84 207 ARG A O 1
ATOM 1596 N N . LYS A 1 208 ? -1.165 13.391 -25.388 1.00 55.81 208 LYS A N 1
ATOM 1597 C CA . LYS A 1 208 ? -1.767 14.589 -26.026 1.00 55.81 208 LYS A CA 1
ATOM 1598 C C . LYS A 1 208 ? -0.765 15.733 -26.259 1.00 55.81 208 LYS A C 1
ATOM 1600 O O . LYS A 1 208 ? -0.914 16.504 -27.198 1.00 55.81 208 LYS A O 1
ATOM 1605 N N . LYS A 1 209 ? 0.258 15.830 -25.407 1.00 52.62 209 LYS A N 1
ATOM 1606 C CA . LYS A 1 209 ? 1.508 16.572 -25.630 1.00 52.62 209 LYS A CA 1
ATOM 1607 C C . LYS A 1 209 ? 2.588 15.793 -24.879 1.00 52.62 209 LYS A C 1
ATOM 1609 O O . LYS A 1 209 ? 2.676 15.974 -23.655 1.00 52.62 209 LYS A O 1
ATOM 1614 N N . PRO A 1 210 ? 3.345 14.895 -25.540 1.00 52.69 210 PRO A N 1
ATOM 1615 C CA . PRO A 1 210 ? 4.407 14.156 -24.881 1.00 52.69 210 PRO A CA 1
ATOM 1616 C C . PRO A 1 210 ? 5.329 15.186 -24.252 1.00 52.69 210 PRO A C 1
ATOM 1618 O O . PRO A 1 210 ? 5.910 16.025 -24.936 1.00 52.69 210 PRO A O 1
ATOM 1621 N N . THR A 1 211 ? 5.414 15.188 -22.926 1.00 49.88 211 THR A N 1
ATOM 1622 C CA . THR A 1 211 ? 6.423 15.985 -22.239 1.00 49.88 211 THR A CA 1
ATOM 1623 C C . THR A 1 211 ? 7.747 15.284 -22.512 1.00 49.88 211 THR A C 1
ATOM 1625 O O . THR A 1 211 ? 8.198 14.468 -21.710 1.00 49.88 211 THR A O 1
ATOM 1628 N N . PHE A 1 212 ? 8.311 15.515 -23.698 1.00 56.91 212 PHE A N 1
ATOM 1629 C CA . PHE A 1 212 ? 9.615 15.018 -24.101 1.00 56.91 212 PHE A CA 1
ATOM 1630 C C . PHE A 1 212 ? 10.639 15.740 -23.231 1.00 56.91 212 PHE A C 1
ATOM 1632 O O . PHE A 1 212 ? 11.110 16.829 -23.543 1.00 56.91 212 PHE A O 1
ATOM 1639 N N . ASN A 1 213 ? 10.875 15.179 -22.044 1.00 56.94 213 ASN A N 1
ATOM 1640 C CA . ASN A 1 213 ? 11.796 15.711 -21.054 1.00 56.94 213 ASN A CA 1
ATOM 1641 C C . ASN A 1 213 ? 13.220 15.364 -21.480 1.00 56.94 213 ASN A C 1
ATOM 1643 O O . ASN A 1 213 ? 13.896 14.581 -20.816 1.00 56.94 213 ASN A O 1
ATOM 1647 N N . LEU A 1 214 ? 13.663 15.957 -22.587 1.00 69.44 214 LEU A N 1
ATOM 1648 C CA . LEU A 1 214 ? 15.083 16.086 -22.835 1.00 69.44 214 LEU A CA 1
ATOM 1649 C C . LEU A 1 214 ? 15.691 16.845 -21.656 1.00 69.44 214 LEU A C 1
ATOM 1651 O O . LEU A 1 214 ? 15.243 17.933 -21.280 1.00 69.44 214 LEU A O 1
ATOM 1655 N N . ARG A 1 215 ? 16.680 16.226 -21.028 1.00 68.75 215 ARG A N 1
ATOM 1656 C CA . ARG A 1 215 ? 17.533 16.868 -20.040 1.00 68.75 215 ARG A CA 1
ATOM 1657 C C . ARG A 1 215 ? 18.703 17.489 -20.781 1.00 68.75 215 ARG A C 1
ATOM 1659 O O . ARG A 1 215 ? 19.384 16.801 -21.539 1.00 68.75 215 ARG A O 1
ATOM 1666 N N . GLU A 1 216 ? 18.904 18.780 -20.563 1.00 82.62 216 GLU A N 1
ATOM 1667 C CA . GLU A 1 216 ? 20.077 19.503 -21.048 1.00 82.62 216 GLU A CA 1
ATOM 1668 C C . GLU A 1 216 ? 21.358 18.838 -20.541 1.00 82.62 216 GLU A C 1
ATOM 1670 O O . GLU A 1 216 ? 21.375 18.270 -19.441 1.00 82.62 216 GLU A O 1
ATOM 1675 N N . HIS A 1 217 ? 22.424 18.905 -21.339 1.00 82.56 217 HIS A N 1
ATOM 1676 C CA . HIS A 1 217 ? 23.755 18.389 -20.994 1.00 82.56 217 HIS A CA 1
ATOM 1677 C C . HIS A 1 217 ? 23.777 16.900 -20.598 1.00 82.56 217 HIS A C 1
ATOM 1679 O O . HIS A 1 217 ? 24.694 16.432 -19.926 1.00 82.56 217 HIS A O 1
ATOM 1685 N N . THR A 1 218 ? 22.735 16.151 -20.960 1.00 80.81 218 THR A N 1
ATOM 1686 C CA . THR A 1 218 ? 22.593 14.729 -20.657 1.00 80.81 218 THR A CA 1
ATOM 1687 C C . THR A 1 218 ? 22.213 14.002 -21.933 1.00 80.81 218 THR A C 1
ATOM 1689 O O . THR A 1 218 ? 21.444 14.508 -22.747 1.00 80.81 218 THR A O 1
ATOM 1692 N N . ILE A 1 219 ? 22.750 12.800 -22.116 1.00 82.38 219 ILE A N 1
ATOM 1693 C CA . ILE A 1 219 ? 22.352 11.937 -23.222 1.00 82.38 219 ILE A CA 1
ATOM 1694 C C . ILE A 1 219 ? 20.974 11.362 -22.882 1.00 82.38 219 ILE A C 1
ATOM 1696 O O . ILE A 1 219 ? 20.822 10.627 -21.907 1.00 82.38 219 ILE A O 1
ATOM 1700 N N . ASN A 1 220 ? 19.966 11.730 -23.666 1.00 79.50 220 ASN A N 1
ATOM 1701 C CA . ASN A 1 220 ? 18.599 11.247 -23.529 1.00 79.50 220 ASN A CA 1
ATOM 1702 C C . ASN A 1 220 ? 18.360 10.131 -24.541 1.00 79.50 220 ASN A C 1
ATOM 1704 O O . ASN A 1 220 ? 18.531 10.335 -25.739 1.00 79.50 220 ASN A O 1
ATOM 1708 N N . GLU A 1 221 ? 17.943 8.962 -24.077 1.00 78.56 221 GLU A N 1
ATOM 1709 C CA . GLU A 1 221 ? 17.610 7.840 -24.950 1.00 78.56 221 GLU A CA 1
ATOM 1710 C C . GLU A 1 221 ? 16.155 7.931 -25.431 1.00 78.56 221 GLU A C 1
ATOM 1712 O O . GLU A 1 221 ? 15.230 8.112 -24.636 1.00 78.56 221 GLU A O 1
ATOM 1717 N N . VAL A 1 222 ? 15.949 7.799 -26.742 1.00 72.94 222 VAL A N 1
ATOM 1718 C CA . VAL A 1 222 ? 14.636 7.818 -27.396 1.00 72.94 222 VAL A CA 1
ATOM 1719 C C . VAL A 1 222 ? 14.234 6.383 -27.732 1.00 72.94 222 VAL A C 1
ATOM 1721 O O . VAL A 1 222 ? 14.468 5.874 -28.833 1.00 72.94 222 VAL A O 1
ATOM 1724 N N . LEU A 1 223 ? 13.645 5.705 -26.748 1.00 61.03 223 LEU A N 1
ATOM 1725 C CA . LEU A 1 223 ? 13.123 4.344 -26.892 1.00 61.03 223 LEU A CA 1
ATOM 1726 C C . LEU A 1 223 ? 11.843 4.342 -27.748 1.00 61.03 223 LEU A C 1
ATOM 1728 O O . LEU A 1 223 ? 11.035 5.262 -27.612 1.00 61.03 223 LEU A O 1
ATOM 1732 N N . PRO A 1 224 ? 11.645 3.343 -28.635 1.00 60.09 224 PRO A N 1
ATOM 1733 C CA . PRO A 1 224 ? 12.434 2.118 -28.841 1.00 60.09 224 PRO A CA 1
ATOM 1734 C C . PRO A 1 224 ? 13.505 2.260 -29.944 1.00 60.09 224 PRO A C 1
ATOM 1736 O O . PRO A 1 224 ? 14.128 1.287 -30.369 1.00 60.09 224 PRO A O 1
ATOM 1739 N N . SER A 1 225 ? 13.710 3.475 -30.448 1.00 65.62 225 SER A N 1
ATOM 1740 C CA . SER A 1 225 ? 14.409 3.727 -31.704 1.00 65.62 225 SER A CA 1
ATOM 1741 C C . SER A 1 225 ? 15.940 3.675 -31.634 1.00 65.62 225 SER A C 1
ATOM 1743 O O . SER A 1 225 ? 16.555 3.921 -32.655 1.00 65.62 225 SER A O 1
ATOM 1745 N N . HIS A 1 226 ? 16.581 3.356 -30.500 1.00 80.44 226 HIS A N 1
ATOM 1746 C CA . HIS A 1 226 ? 18.058 3.374 -30.373 1.00 80.44 226 HIS A CA 1
ATOM 1747 C C . HIS A 1 226 ? 18.678 4.692 -30.892 1.00 80.44 226 HIS A C 1
ATOM 1749 O O . HIS A 1 226 ? 19.738 4.717 -31.522 1.00 80.44 226 HIS A O 1
ATOM 1755 N N . VAL A 1 227 ? 17.962 5.799 -30.673 1.00 86.00 227 VAL A N 1
ATOM 1756 C CA . VAL A 1 227 ? 18.420 7.154 -30.977 1.00 86.00 227 VAL A CA 1
ATOM 1757 C C . VAL A 1 227 ? 18.711 7.854 -29.658 1.00 86.00 227 VAL A C 1
ATOM 1759 O O . VAL A 1 227 ? 17.865 7.878 -28.767 1.00 86.00 227 VAL A O 1
ATOM 1762 N N . TYR A 1 228 ? 19.888 8.453 -29.538 1.00 88.00 228 TYR A N 1
ATOM 1763 C CA . TYR A 1 228 ? 20.316 9.193 -28.357 1.00 88.00 228 TYR A CA 1
ATOM 1764 C C . TYR A 1 228 ? 20.424 10.680 -28.685 1.00 88.00 228 TYR A C 1
ATOM 1766 O O . TYR A 1 228 ? 21.105 11.058 -29.631 1.00 88.00 228 TYR A O 1
ATOM 1774 N N . VAL A 1 229 ? 19.771 11.535 -27.903 1.00 89.25 229 VAL A N 1
ATOM 1775 C CA . VAL A 1 229 ? 19.733 12.988 -28.098 1.00 89.25 229 VAL A CA 1
ATOM 1776 C C . VAL A 1 229 ? 20.421 13.681 -26.927 1.00 89.25 229 VAL A C 1
ATOM 1778 O O . VAL A 1 229 ? 19.997 13.568 -25.777 1.00 89.25 229 VAL A O 1
ATOM 1781 N N . HIS A 1 230 ? 21.467 14.437 -27.226 1.00 91.50 230 HIS A N 1
ATOM 1782 C CA . HIS A 1 230 ? 22.246 15.229 -26.286 1.00 91.50 230 HIS A CA 1
ATOM 1783 C C . HIS A 1 230 ? 22.124 16.721 -26.642 1.00 91.50 230 HIS A C 1
ATOM 1785 O O . HIS A 1 230 ? 22.887 17.222 -27.472 1.00 91.50 230 HIS A O 1
ATOM 1791 N N . PRO A 1 231 ? 21.142 17.433 -26.068 1.00 88.06 231 PRO A N 1
ATOM 1792 C CA . PRO A 1 231 ? 20.969 18.865 -26.284 1.00 88.06 231 PRO A CA 1
ATOM 1793 C C . PRO A 1 231 ? 21.874 19.681 -25.353 1.00 88.06 231 PRO A C 1
ATOM 1795 O O . PRO A 1 231 ? 21.970 19.375 -24.160 1.00 88.06 231 PRO A O 1
ATOM 1798 N N . GLY A 1 232 ? 22.489 20.743 -25.877 1.00 87.44 232 GLY A N 1
ATOM 1799 C CA . GLY A 1 232 ? 23.206 21.737 -25.078 1.00 87.44 232 GLY A CA 1
ATOM 1800 C C . GLY A 1 232 ? 22.244 22.574 -24.236 1.00 87.44 232 GLY A C 1
ATOM 1801 O O . GLY A 1 232 ? 22.260 22.488 -23.013 1.00 87.44 232 GLY A O 1
ATOM 1802 N N . MET A 1 233 ? 21.346 23.320 -24.885 1.00 85.00 233 MET A N 1
ATOM 1803 C CA . MET A 1 233 ? 20.303 24.119 -24.220 1.00 85.00 233 MET A CA 1
ATOM 1804 C C . MET A 1 233 ? 18.932 23.869 -24.850 1.00 85.00 233 MET A C 1
ATOM 1806 O O . MET A 1 233 ? 18.841 23.600 -26.049 1.00 85.00 233 MET A O 1
ATOM 1810 N N . ILE A 1 234 ? 17.862 23.958 -24.057 1.00 80.62 234 ILE A N 1
ATOM 1811 C CA . ILE A 1 234 ? 16.488 23.727 -24.511 1.00 80.62 234 ILE A CA 1
ATOM 1812 C C . ILE A 1 234 ? 15.615 24.924 -24.136 1.00 80.62 234 ILE A C 1
ATOM 1814 O O . ILE A 1 234 ? 15.321 25.161 -22.965 1.00 80.62 234 ILE A O 1
ATOM 1818 N N . ASP A 1 235 ? 15.094 25.609 -25.148 1.00 80.31 235 ASP A N 1
ATOM 1819 C CA . ASP A 1 235 ? 13.986 26.540 -24.983 1.00 80.31 235 ASP A CA 1
ATOM 1820 C C . ASP A 1 235 ? 12.658 25.774 -25.072 1.00 80.31 235 ASP A C 1
ATOM 1822 O O . ASP A 1 235 ? 12.250 25.276 -26.129 1.00 80.31 235 ASP A O 1
ATOM 1826 N N . ARG A 1 236 ? 11.985 25.647 -23.925 1.00 71.06 236 ARG A N 1
ATOM 1827 C CA . ARG A 1 236 ? 10.733 24.890 -23.801 1.00 71.06 236 ARG A CA 1
ATOM 1828 C C . ARG A 1 236 ? 9.510 25.650 -24.303 1.00 71.06 236 ARG A C 1
ATOM 1830 O O . ARG A 1 236 ? 8.524 24.992 -24.628 1.00 71.06 236 ARG A O 1
ATOM 1837 N N . GLU A 1 237 ? 9.542 26.980 -24.339 1.00 68.75 237 GLU A N 1
ATOM 1838 C CA . GLU A 1 237 ? 8.400 27.773 -24.809 1.00 68.75 237 GLU A CA 1
ATOM 1839 C C . GLU A 1 237 ? 8.312 27.708 -26.335 1.00 68.75 237 GLU A C 1
ATOM 1841 O O . GLU A 1 237 ? 7.244 27.443 -26.887 1.00 68.75 237 GLU A O 1
ATOM 1846 N N . GLU A 1 238 ? 9.457 27.811 -27.009 1.00 72.88 238 GLU A N 1
ATOM 1847 C CA . GLU A 1 238 ? 9.544 27.795 -28.475 1.00 72.88 238 GLU A CA 1
ATOM 1848 C C . GLU A 1 238 ? 9.776 26.390 -29.070 1.00 72.88 238 GLU A C 1
ATOM 1850 O O . GLU A 1 238 ? 9.710 26.199 -30.290 1.00 72.88 238 GLU A O 1
ATOM 1855 N N . SER A 1 239 ? 10.013 25.379 -28.219 1.00 78.94 239 SER A N 1
ATOM 1856 C CA . SER A 1 239 ? 10.384 24.005 -28.613 1.00 78.94 239 SER A CA 1
ATOM 1857 C C . SER A 1 239 ? 11.640 23.961 -29.494 1.00 78.94 239 SER A C 1
ATOM 1859 O O . SER A 1 239 ? 11.702 23.240 -30.495 1.00 78.94 239 SER A O 1
ATOM 1861 N N . VAL A 1 240 ? 12.643 24.757 -29.119 1.00 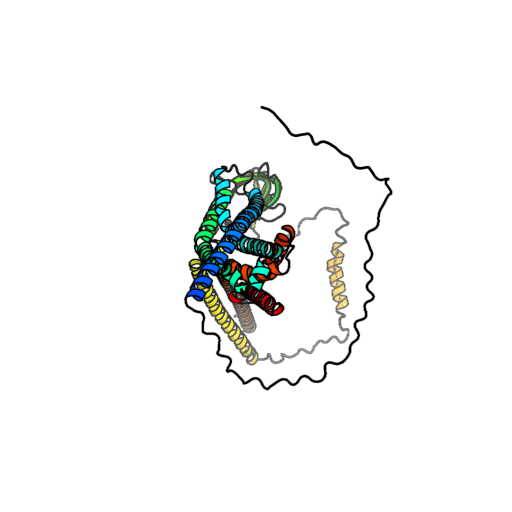85.50 240 VAL A N 1
ATOM 1862 C CA . VAL A 1 240 ? 13.924 24.887 -29.823 1.00 85.50 240 VAL A CA 1
ATOM 1863 C C . VAL A 1 240 ? 15.042 24.317 -28.956 1.00 85.50 240 VAL A C 1
ATOM 1865 O O . VAL A 1 240 ? 15.097 24.546 -27.752 1.00 85.50 240 VAL A O 1
ATOM 1868 N N . VAL A 1 241 ? 15.953 23.576 -29.575 1.00 88.19 241 VAL A N 1
ATOM 1869 C CA . VAL A 1 241 ? 17.183 23.071 -28.968 1.00 88.19 241 VAL A CA 1
ATOM 1870 C C . VAL A 1 241 ? 18.392 23.727 -29.622 1.00 88.19 241 VAL A C 1
ATOM 1872 O O . VAL A 1 241 ? 18.413 23.936 -30.836 1.00 88.19 241 VAL A O 1
ATOM 1875 N N . HIS A 1 242 ? 19.397 24.047 -28.816 1.00 92.44 242 HIS A N 1
ATOM 1876 C CA . HIS A 1 242 ? 20.674 24.601 -29.255 1.00 92.44 242 HIS A CA 1
ATOM 1877 C C . HIS A 1 242 ? 21.803 23.616 -28.967 1.00 92.44 242 HIS A C 1
ATOM 1879 O O . HIS A 1 242 ? 21.760 22.904 -27.958 1.00 92.44 242 HIS A O 1
ATOM 1885 N N . ASP A 1 243 ? 22.793 23.587 -29.860 1.00 92.44 243 ASP A N 1
ATOM 1886 C CA . ASP A 1 243 ? 23.970 22.716 -29.781 1.00 92.44 243 ASP A CA 1
ATOM 1887 C C . ASP A 1 243 ? 23.583 21.251 -29.529 1.00 92.44 243 ASP A C 1
ATOM 1889 O O . ASP A 1 243 ? 23.929 20.639 -28.515 1.00 92.44 243 ASP A O 1
ATOM 1893 N N . VAL A 1 244 ? 22.784 20.694 -30.440 1.00 92.94 244 VAL A N 1
ATOM 1894 C CA . VAL A 1 244 ? 22.241 19.341 -30.308 1.00 92.94 244 VAL A CA 1
ATOM 1895 C C . VAL A 1 244 ? 23.129 18.326 -31.019 1.00 92.94 244 VAL A C 1
ATOM 1897 O O . VAL A 1 244 ? 23.463 18.471 -32.196 1.00 92.94 244 VAL A O 1
ATOM 1900 N N . ALA A 1 245 ? 23.483 17.262 -30.302 1.00 94.31 245 ALA A N 1
ATOM 1901 C CA . ALA A 1 245 ? 24.081 16.061 -30.864 1.00 94.31 245 ALA A CA 1
ATOM 1902 C C . ALA A 1 245 ? 23.058 14.918 -30.830 1.00 94.31 245 ALA A C 1
ATOM 1904 O O . ALA A 1 245 ? 22.459 14.646 -29.792 1.00 94.31 245 ALA A O 1
ATOM 1905 N N . ILE A 1 246 ? 22.843 14.250 -31.958 1.00 93.25 246 ILE A N 1
ATOM 1906 C CA . ILE A 1 246 ? 21.935 13.111 -32.089 1.00 93.25 246 ILE A CA 1
ATOM 1907 C C . ILE A 1 246 ? 22.726 11.924 -32.625 1.00 93.25 246 ILE A C 1
ATOM 1909 O O . ILE A 1 246 ? 23.303 11.996 -33.706 1.00 93.25 246 ILE A O 1
ATOM 1913 N N . TYR A 1 247 ? 22.736 10.828 -31.881 1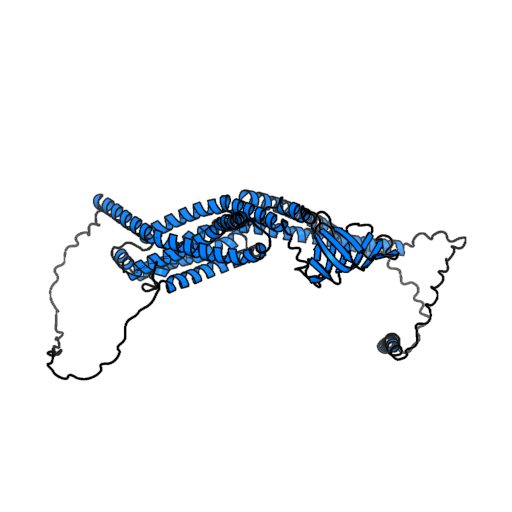.00 92.50 247 TYR A N 1
ATOM 1914 C CA . TYR A 1 247 ? 23.351 9.570 -32.280 1.00 92.50 247 TYR A CA 1
ATOM 1915 C C . TYR A 1 247 ? 22.250 8.610 -32.706 1.00 92.50 247 TYR A C 1
ATOM 1917 O O . TYR A 1 247 ? 21.380 8.266 -31.913 1.00 92.50 247 TYR A O 1
ATOM 1925 N N . ASP A 1 248 ? 22.262 8.217 -33.970 1.00 90.94 248 ASP A N 1
ATOM 1926 C CA . ASP A 1 248 ? 21.290 7.316 -34.572 1.00 90.94 248 ASP A CA 1
ATOM 1927 C C . ASP A 1 248 ? 21.966 5.973 -34.860 1.00 90.94 248 ASP A C 1
ATOM 1929 O O . ASP A 1 248 ? 22.792 5.851 -35.772 1.00 90.94 248 ASP A O 1
ATOM 1933 N N . GLU A 1 249 ? 21.618 4.976 -34.045 1.00 87.50 249 GLU A N 1
ATOM 1934 C CA . GLU A 1 249 ? 22.117 3.601 -34.141 1.00 87.50 249 GLU A CA 1
ATOM 1935 C C . GLU A 1 249 ? 21.042 2.625 -34.640 1.00 87.50 249 GLU A C 1
ATOM 1937 O O . GLU A 1 249 ? 21.204 1.410 -34.546 1.00 87.50 249 GLU A O 1
ATOM 1942 N N . ARG A 1 250 ? 19.950 3.132 -35.236 1.00 85.19 250 ARG A N 1
ATOM 1943 C CA . ARG A 1 250 ? 18.864 2.297 -35.789 1.00 85.19 250 ARG A CA 1
ATOM 1944 C C . ARG A 1 250 ? 19.352 1.273 -36.804 1.00 85.19 250 ARG A C 1
ATOM 1946 O O . ARG A 1 250 ? 18.745 0.217 -36.970 1.00 85.19 250 ARG A O 1
ATOM 1953 N N . ASN A 1 251 ? 20.407 1.616 -37.537 1.00 79.44 251 ASN A N 1
ATOM 1954 C CA . ASN A 1 251 ? 20.973 0.782 -38.578 1.00 79.44 251 ASN A CA 1
ATOM 1955 C C . ASN A 1 251 ? 22.204 0.042 -38.034 1.00 79.44 251 ASN A C 1
ATOM 1957 O O . ASN A 1 251 ? 23.277 0.618 -37.910 1.00 79.44 251 ASN A O 1
ATOM 1961 N N . GLY A 1 252 ? 22.083 -1.260 -37.757 1.00 78.25 252 GLY A N 1
ATOM 1962 C CA . GLY A 1 252 ? 23.192 -2.070 -37.222 1.00 78.25 252 GLY A CA 1
ATOM 1963 C C . GLY A 1 252 ? 24.442 -2.147 -38.119 1.00 78.25 252 GLY A C 1
ATOM 1964 O O . GLY A 1 252 ? 25.484 -2.625 -37.676 1.00 78.25 252 GLY A O 1
ATOM 1965 N N . GLN A 1 253 ? 24.362 -1.669 -39.364 1.00 81.88 253 GLN A N 1
ATOM 1966 C CA . GLN A 1 253 ? 25.470 -1.620 -40.324 1.00 81.88 253 GLN A CA 1
ATOM 1967 C C . GLN A 1 253 ? 26.194 -0.260 -40.353 1.00 81.88 253 GLN A C 1
ATOM 1969 O O . GLN A 1 253 ? 27.367 -0.188 -40.731 1.00 81.88 253 GLN A O 1
ATOM 1974 N N . GLU A 1 254 ? 25.532 0.825 -39.940 1.00 85.44 254 GLU A N 1
ATOM 1975 C CA . GLU A 1 254 ? 26.108 2.174 -39.913 1.00 85.44 254 GLU A CA 1
ATOM 1976 C C . GLU A 1 254 ? 25.588 2.997 -38.729 1.00 85.44 254 GLU A C 1
ATOM 1978 O O . GLU A 1 254 ? 24.389 3.149 -38.526 1.00 85.44 254 GLU A O 1
ATOM 1983 N N . SER A 1 255 ? 26.508 3.606 -37.989 1.00 86.62 255 SER A N 1
ATOM 1984 C CA . SER A 1 255 ? 26.189 4.553 -36.920 1.00 86.62 255 SER A CA 1
ATOM 1985 C C . SER A 1 255 ? 26.275 5.977 -37.467 1.00 86.62 255 SER A C 1
ATOM 1987 O O . SER A 1 255 ? 27.237 6.323 -38.168 1.00 86.62 255 SER A O 1
ATOM 1989 N N . ARG A 1 256 ? 25.261 6.801 -37.188 1.00 92.50 256 ARG A N 1
ATOM 1990 C CA . ARG A 1 256 ? 25.214 8.201 -37.628 1.00 92.50 256 ARG A CA 1
ATOM 1991 C C . ARG A 1 256 ? 25.273 9.130 -36.420 1.00 92.50 256 ARG A C 1
ATOM 1993 O O . ARG A 1 256 ? 24.405 9.072 -35.560 1.00 92.50 256 ARG A O 1
ATOM 2000 N N . SER A 1 257 ? 26.244 10.035 -36.399 1.00 93.31 257 SER A N 1
ATOM 2001 C CA . SER A 1 257 ? 26.331 11.122 -35.420 1.00 93.31 257 SER A CA 1
ATOM 2002 C C . SER A 1 257 ? 25.987 12.437 -36.105 1.00 93.31 257 SER A C 1
ATOM 2004 O O . SER A 1 257 ? 26.674 12.867 -37.029 1.00 93.31 257 SER A O 1
ATOM 2006 N N . ILE A 1 258 ? 24.907 13.068 -35.679 1.00 95.44 258 ILE A N 1
ATOM 2007 C CA . ILE A 1 258 ? 24.378 14.312 -36.225 1.00 95.44 258 ILE A CA 1
ATOM 2008 C C . ILE A 1 258 ? 24.667 15.417 -35.216 1.00 95.44 258 ILE A C 1
ATOM 2010 O O . ILE A 1 258 ? 24.289 15.297 -34.059 1.00 95.44 258 ILE A O 1
ATOM 2014 N N . TYR A 1 259 ? 25.293 16.501 -35.652 1.00 95.75 259 TYR A N 1
ATOM 2015 C CA . TYR A 1 259 ? 25.529 17.688 -34.833 1.00 95.75 259 TYR A CA 1
ATOM 2016 C C . TYR A 1 259 ? 24.857 18.879 -35.502 1.00 95.75 259 TYR A C 1
ATOM 2018 O O . TYR A 1 259 ? 25.040 19.056 -36.704 1.00 95.75 259 TYR A O 1
ATOM 2026 N N . ALA A 1 260 ? 24.097 19.680 -34.763 1.00 96.75 260 ALA A N 1
ATOM 2027 C CA . ALA A 1 260 ? 23.437 20.872 -35.290 1.00 96.75 260 ALA A CA 1
ATOM 2028 C C . ALA A 1 260 ? 23.484 22.018 -34.280 1.00 96.75 260 ALA A C 1
ATOM 2030 O O . ALA A 1 260 ? 23.385 21.800 -33.071 1.00 96.75 260 ALA A O 1
ATOM 2031 N N . THR A 1 261 ? 23.605 23.240 -34.790 1.00 95.31 261 THR A N 1
ATOM 2032 C CA . THR A 1 261 ? 23.687 24.449 -33.956 1.00 95.31 261 THR A CA 1
ATOM 2033 C C . THR A 1 261 ? 22.321 24.806 -33.371 1.00 95.31 261 THR A C 1
ATOM 2035 O O . THR A 1 261 ? 22.211 25.261 -32.231 1.00 95.31 261 THR A O 1
ATOM 2038 N N . ARG A 1 262 ? 21.253 24.562 -34.138 1.00 92.62 262 ARG A N 1
ATOM 2039 C CA . ARG A 1 262 ? 19.871 24.816 -33.735 1.00 92.62 262 ARG A CA 1
ATOM 2040 C C . ARG A 1 262 ? 18.955 23.723 -34.269 1.00 92.62 262 ARG A C 1
ATOM 2042 O O . ARG A 1 262 ? 19.202 23.160 -35.328 1.00 92.62 262 ARG A O 1
ATOM 2049 N N . GLY A 1 263 ? 17.889 23.410 -33.546 1.00 91.69 263 GLY A N 1
ATOM 2050 C CA . GLY A 1 263 ? 16.882 22.462 -33.998 1.00 91.69 263 GLY A CA 1
ATOM 2051 C C . GLY A 1 263 ? 15.516 22.754 -33.409 1.00 91.69 263 GLY A C 1
ATOM 2052 O O . GLY A 1 263 ? 15.409 23.008 -32.216 1.00 91.69 263 GLY A O 1
ATOM 2053 N N . LYS A 1 264 ? 14.455 22.698 -34.211 1.00 89.31 264 LYS A N 1
ATOM 2054 C CA . LYS A 1 264 ? 13.081 22.741 -33.704 1.00 89.31 264 LYS A CA 1
ATOM 2055 C C . LYS A 1 264 ? 12.546 21.324 -33.555 1.00 89.31 264 LYS A C 1
ATOM 2057 O O . LYS A 1 264 ? 12.648 20.524 -34.481 1.00 89.31 264 LYS A O 1
ATOM 2062 N N . MET A 1 265 ? 11.976 21.016 -32.397 1.00 84.56 265 MET A N 1
ATOM 2063 C CA . MET A 1 265 ? 11.386 19.711 -32.104 1.00 84.56 265 MET A CA 1
ATOM 2064 C C . MET A 1 265 ? 9.859 19.778 -32.147 1.00 84.56 265 MET A C 1
ATOM 2066 O O . MET A 1 265 ? 9.254 20.733 -31.661 1.00 84.56 265 MET A O 1
ATOM 2070 N N . GLY A 1 266 ? 9.227 18.759 -32.726 1.00 78.06 266 GLY A N 1
ATOM 2071 C CA . GLY A 1 266 ? 7.771 18.668 -32.825 1.00 78.06 266 GLY A CA 1
ATOM 2072 C C . GLY A 1 266 ? 7.294 17.239 -33.056 1.00 78.06 266 GLY A C 1
ATOM 2073 O O . GLY A 1 266 ? 8.044 16.399 -33.541 1.00 78.06 266 GLY A O 1
ATOM 2074 N N . PHE A 1 267 ? 6.043 16.957 -32.705 1.00 76.44 267 PHE A N 1
ATOM 2075 C CA . PHE A 1 267 ? 5.416 15.651 -32.923 1.00 76.44 267 PHE A CA 1
ATOM 2076 C C . PHE A 1 267 ? 4.500 15.676 -34.153 1.00 76.44 267 PHE A C 1
ATOM 2078 O O . PHE A 1 267 ? 4.037 16.747 -34.550 1.00 76.44 267 PHE A O 1
ATOM 2085 N N . SER A 1 268 ? 4.225 14.509 -34.749 1.00 78.50 268 SER A N 1
ATOM 2086 C CA . SER A 1 268 ? 3.131 14.372 -35.726 1.00 78.50 268 SER A CA 1
ATOM 2087 C C . SER A 1 268 ? 1.776 14.748 -35.107 1.00 78.50 268 SER A C 1
ATOM 2089 O O . SER A 1 268 ? 1.628 14.744 -33.886 1.00 78.50 268 SER A O 1
ATOM 2091 N N . GLU A 1 269 ? 0.764 15.037 -35.938 1.00 67.12 269 GLU A N 1
ATOM 2092 C CA . GLU A 1 269 ? -0.604 15.345 -35.472 1.00 67.12 269 GLU A CA 1
ATOM 2093 C C . GLU A 1 269 ? -1.199 14.239 -34.580 1.00 67.12 269 GLU A C 1
ATOM 2095 O O . GLU A 1 269 ? -1.957 14.529 -33.657 1.00 67.12 269 GLU A O 1
ATOM 2100 N N . GLU A 1 270 ? -0.806 12.984 -34.812 1.00 63.12 270 GLU A N 1
ATOM 2101 C CA . GLU A 1 270 ? -1.213 11.816 -34.018 1.00 63.12 270 GLU A CA 1
ATOM 2102 C C . GLU A 1 270 ? -0.282 11.540 -32.819 1.00 63.12 270 GLU A C 1
ATOM 2104 O O . GLU A 1 270 ? -0.581 10.704 -31.970 1.00 63.12 270 GLU A O 1
ATOM 2109 N N . GLY A 1 271 ? 0.840 12.259 -32.706 1.00 63.56 271 GLY A N 1
ATOM 2110 C CA . GLY A 1 271 ? 1.806 12.127 -31.613 1.00 63.56 271 GLY A CA 1
ATOM 2111 C C . GLY A 1 271 ? 2.753 10.927 -31.719 1.00 63.56 271 GLY A C 1
ATOM 2112 O O . GLY A 1 271 ? 3.583 10.750 -30.831 1.00 63.56 271 GLY A O 1
ATOM 2113 N N . GLU A 1 272 ? 2.648 10.116 -32.775 1.00 72.31 272 GLU A N 1
ATOM 2114 C CA . GLU A 1 272 ? 3.394 8.859 -32.944 1.00 72.31 272 GLU A CA 1
ATOM 2115 C C . GLU A 1 272 ? 4.886 9.048 -33.241 1.00 72.31 272 GLU A C 1
ATOM 2117 O O . GLU A 1 272 ? 5.724 8.302 -32.726 1.00 72.31 272 GLU A O 1
ATOM 2122 N N . ASP A 1 273 ? 5.215 10.064 -34.038 1.00 81.00 273 ASP A N 1
ATOM 2123 C CA . ASP A 1 273 ? 6.557 10.306 -34.559 1.00 81.00 273 ASP A CA 1
ATOM 2124 C C . ASP A 1 273 ? 7.119 11.622 -34.011 1.00 81.00 273 ASP A C 1
ATOM 2126 O O . ASP A 1 273 ? 6.410 12.629 -33.940 1.00 81.00 273 ASP A O 1
ATOM 2130 N N . LEU A 1 274 ? 8.411 11.635 -33.683 1.00 81.88 274 LEU A N 1
ATOM 2131 C CA . LEU A 1 274 ? 9.147 12.839 -33.300 1.00 81.88 274 LEU A CA 1
ATOM 2132 C C . LEU A 1 274 ? 9.951 13.363 -34.494 1.00 81.88 274 LEU A C 1
ATOM 2134 O O . LEU A 1 274 ? 10.690 12.619 -35.141 1.00 81.88 274 LEU A O 1
ATOM 2138 N N . TYR A 1 275 ? 9.842 14.660 -34.755 1.00 88.06 275 TYR A N 1
ATOM 2139 C CA . TYR A 1 275 ? 10.580 15.368 -35.790 1.00 88.06 275 TYR A CA 1
ATOM 2140 C C . TYR A 1 275 ? 11.551 16.360 -35.163 1.00 88.06 275 TYR A C 1
ATOM 2142 O O . TYR A 1 275 ? 11.183 17.134 -34.278 1.00 88.06 275 TYR A O 1
ATOM 2150 N N . PHE A 1 276 ? 12.778 16.356 -35.672 1.00 90.06 276 PHE A N 1
ATOM 2151 C CA . PHE A 1 276 ? 13.755 17.414 -35.467 1.00 90.06 276 PHE A CA 1
ATOM 2152 C C . PHE A 1 276 ? 14.003 18.117 -36.795 1.00 90.06 276 PHE A C 1
ATOM 2154 O O . PHE A 1 276 ? 14.493 17.507 -37.740 1.00 90.06 276 PHE A O 1
ATOM 2161 N N . ASP A 1 277 ? 13.673 19.396 -36.859 1.00 93.81 277 ASP A N 1
ATOM 2162 C CA . ASP A 1 277 ? 14.039 20.287 -37.952 1.00 93.81 277 ASP A CA 1
ATOM 2163 C C . ASP A 1 277 ? 15.333 21.003 -37.562 1.00 93.81 277 ASP A C 1
ATOM 2165 O O . ASP A 1 277 ? 15.316 21.950 -36.778 1.00 93.81 277 ASP A O 1
ATOM 2169 N N . LEU A 1 278 ? 16.461 20.450 -38.001 1.00 95.56 278 LEU A N 1
ATOM 2170 C CA . LEU A 1 278 ? 17.810 20.846 -37.607 1.00 95.56 278 LEU A CA 1
ATOM 2171 C C . LEU A 1 278 ? 18.372 21.861 -38.597 1.00 95.56 278 LEU A C 1
ATOM 2173 O O . LEU A 1 278 ? 18.254 21.668 -39.804 1.00 95.56 278 LEU A O 1
ATOM 2177 N N . GLU A 1 279 ? 19.040 22.886 -38.089 1.00 96.31 279 GLU A N 1
ATOM 2178 C CA . GLU A 1 279 ? 19.668 23.966 -38.847 1.00 96.31 279 GLU A CA 1
ATOM 2179 C C . GLU A 1 279 ? 21.183 23.973 -38.600 1.00 96.31 279 GLU A C 1
ATOM 2181 O O . GLU A 1 279 ? 21.643 23.738 -37.475 1.00 96.31 279 GLU A O 1
ATOM 2186 N N . ASP A 1 280 ? 21.941 24.244 -39.664 1.00 95.25 280 ASP A N 1
ATOM 2187 C CA . ASP A 1 280 ? 23.397 24.415 -39.684 1.00 95.25 280 ASP A CA 1
ATOM 2188 C C . ASP A 1 280 ? 24.152 23.328 -38.916 1.00 95.25 280 ASP A C 1
ATOM 2190 O O . ASP A 1 280 ? 24.576 23.491 -37.762 1.00 95.25 280 ASP A O 1
ATOM 2194 N N . GLY A 1 281 ? 24.324 22.188 -39.583 1.00 95.56 281 GLY A N 1
ATOM 2195 C CA . GLY A 1 281 ? 24.873 21.004 -38.952 1.00 95.56 281 GLY A CA 1
ATOM 2196 C C . GLY A 1 281 ? 25.653 20.079 -39.869 1.00 95.56 281 GLY A C 1
ATOM 2197 O O . GLY A 1 281 ? 25.927 20.341 -41.042 1.00 95.56 281 GLY A O 1
ATOM 2198 N N . VAL A 1 282 ? 26.073 18.964 -39.285 1.00 96.25 282 VAL A N 1
ATOM 2199 C CA . VAL A 1 282 ? 26.860 17.948 -39.959 1.00 96.25 282 VAL A CA 1
ATOM 2200 C C . VAL A 1 282 ? 26.482 16.547 -39.503 1.00 96.25 282 VAL A C 1
ATOM 2202 O O . VAL A 1 282 ? 26.382 16.264 -38.314 1.00 96.25 282 VAL A O 1
ATOM 2205 N N . VAL A 1 283 ? 26.306 15.650 -40.468 1.00 95.12 283 VAL A N 1
ATOM 2206 C CA . VAL A 1 283 ? 26.134 14.216 -40.247 1.00 95.12 283 VAL A CA 1
ATOM 2207 C C . VAL A 1 283 ? 27.467 13.519 -40.472 1.00 95.12 283 VAL A C 1
ATOM 2209 O O . VAL A 1 283 ? 28.095 13.673 -41.520 1.00 95.12 283 VAL A O 1
ATOM 2212 N N . GLN A 1 284 ? 27.893 12.725 -39.503 1.00 93.81 284 GLN A N 1
ATOM 2213 C CA . GLN A 1 284 ? 29.010 11.802 -39.616 1.00 93.81 284 GLN A CA 1
ATOM 2214 C C . GLN A 1 284 ? 28.459 10.384 -39.673 1.00 93.81 284 GLN A C 1
ATOM 2216 O O . GLN A 1 284 ? 27.813 9.932 -38.737 1.00 93.81 284 GLN A O 1
ATOM 2221 N N . VAL A 1 285 ? 28.703 9.684 -40.774 1.00 90.69 285 VAL A N 1
ATOM 2222 C CA . VAL A 1 285 ? 28.299 8.288 -40.956 1.00 90.69 285 VAL A CA 1
ATOM 2223 C C . VAL A 1 285 ? 29.537 7.413 -40.843 1.00 90.69 285 VAL A C 1
ATOM 2225 O O . VAL A 1 285 ? 30.496 7.609 -41.595 1.00 90.69 285 VAL A O 1
ATOM 2228 N N . ARG A 1 286 ? 29.508 6.446 -39.928 1.00 88.31 286 ARG A N 1
ATOM 2229 C CA . ARG A 1 286 ? 30.554 5.438 -39.734 1.00 88.31 286 ARG A CA 1
ATOM 2230 C C . ARG A 1 286 ? 30.000 4.065 -40.094 1.00 88.31 286 ARG A C 1
ATOM 2232 O O . ARG A 1 286 ? 28.988 3.650 -39.538 1.00 88.31 286 ARG A O 1
ATOM 2239 N N . MET A 1 287 ? 30.676 3.356 -40.995 1.00 83.44 287 MET A N 1
ATOM 2240 C CA . MET A 1 287 ? 30.342 1.967 -41.323 1.00 83.44 287 MET A CA 1
ATOM 2241 C C . MET A 1 287 ? 30.921 1.026 -40.263 1.00 83.44 287 MET A C 1
ATOM 2243 O O . MET A 1 287 ? 32.115 1.094 -39.973 1.00 83.44 287 MET A O 1
ATOM 2247 N N . ASN A 1 288 ? 30.102 0.137 -39.703 1.00 78.19 288 ASN A N 1
ATOM 2248 C CA . ASN A 1 288 ? 30.525 -0.736 -38.602 1.00 78.19 288 ASN A CA 1
ATOM 2249 C C . ASN A 1 288 ? 31.546 -1.795 -39.056 1.00 78.19 288 ASN A C 1
ATOM 2251 O O . ASN A 1 288 ? 32.492 -2.084 -38.329 1.00 78.19 288 ASN A O 1
ATOM 2255 N N . GLU A 1 289 ? 31.426 -2.306 -40.287 1.00 75.88 289 GLU A N 1
ATOM 2256 C CA . GLU A 1 289 ? 32.372 -3.276 -40.869 1.00 75.88 289 GLU A CA 1
ATOM 2257 C C . GLU A 1 289 ? 33.716 -2.652 -41.292 1.00 75.88 289 GLU A C 1
ATOM 2259 O O . GLU A 1 289 ? 34.716 -3.351 -41.458 1.00 75.88 289 GLU A O 1
ATOM 2264 N N . ARG A 1 290 ? 33.761 -1.327 -41.490 1.00 75.56 290 ARG A N 1
ATOM 2265 C CA . ARG A 1 290 ? 34.964 -0.578 -41.890 1.00 75.56 290 ARG A CA 1
ATOM 2266 C C . ARG A 1 290 ? 35.093 0.686 -41.040 1.00 75.56 290 ARG A C 1
ATOM 2268 O O . ARG A 1 290 ? 34.835 1.780 -41.542 1.00 75.56 290 ARG A O 1
ATOM 2275 N N . PRO A 1 291 ? 35.540 0.572 -39.778 1.00 67.12 291 PRO A N 1
ATOM 2276 C CA . PRO A 1 291 ? 35.534 1.687 -38.827 1.00 67.12 291 PRO A CA 1
ATOM 2277 C C . PRO A 1 291 ? 36.412 2.876 -39.253 1.00 67.12 291 PRO A C 1
ATOM 2279 O O . PRO A 1 291 ? 36.195 3.993 -38.790 1.00 67.12 291 PRO A O 1
ATOM 2282 N N . HIS A 1 292 ? 37.371 2.662 -40.159 1.00 76.69 292 HIS A N 1
ATOM 2283 C CA . HIS A 1 292 ? 38.234 3.712 -40.713 1.00 76.69 292 HIS A CA 1
ATOM 2284 C C . HIS A 1 292 ? 37.604 4.488 -41.883 1.00 76.69 292 HIS A C 1
ATOM 2286 O O . HIS A 1 292 ? 38.131 5.524 -42.282 1.00 76.69 292 HIS A O 1
ATOM 2292 N N . ALA A 1 293 ? 36.481 4.017 -42.434 1.00 77.56 293 ALA A N 1
ATOM 2293 C CA . ALA A 1 293 ? 35.733 4.719 -43.467 1.00 77.56 293 ALA A CA 1
ATOM 2294 C C . ALA A 1 293 ? 34.620 5.549 -42.811 1.00 77.56 293 ALA A C 1
ATOM 2296 O O . ALA A 1 293 ? 33.569 5.024 -42.438 1.00 77.56 293 ALA A O 1
ATOM 2297 N N . PHE A 1 294 ? 34.852 6.857 -42.673 1.00 79.12 294 PHE A N 1
ATOM 2298 C CA . PHE A 1 294 ? 33.829 7.801 -42.231 1.00 79.12 294 PHE A CA 1
ATOM 2299 C C . PHE A 1 294 ? 33.467 8.767 -43.357 1.00 79.12 294 PHE A C 1
ATOM 2301 O O . PHE A 1 294 ? 34.307 9.186 -44.152 1.00 79.12 294 PHE A O 1
ATOM 2308 N N . ARG A 1 295 ? 32.188 9.129 -43.419 1.00 89.69 295 ARG A N 1
ATOM 2309 C CA . ARG A 1 295 ? 31.653 10.101 -44.373 1.00 89.69 295 ARG A CA 1
ATOM 2310 C C . ARG A 1 295 ? 31.047 11.262 -43.607 1.00 89.69 295 ARG A C 1
ATOM 2312 O O . ARG A 1 295 ? 30.262 11.047 -42.690 1.00 89.69 295 ARG A O 1
ATOM 2319 N N . ARG A 1 296 ? 31.380 12.484 -44.015 1.00 93.06 296 ARG A N 1
ATOM 2320 C CA . ARG A 1 296 ? 30.861 13.718 -43.423 1.00 93.06 296 ARG A CA 1
ATOM 2321 C C . ARG A 1 296 ? 29.961 14.437 -44.428 1.00 93.06 296 ARG A C 1
ATOM 2323 O O . ARG A 1 296 ? 30.378 14.652 -45.560 1.00 93.06 296 ARG A O 1
ATOM 2330 N N . ILE A 1 297 ? 28.748 14.795 -44.018 1.00 94.31 297 ILE A N 1
ATOM 2331 C CA . ILE A 1 297 ? 27.752 15.489 -44.845 1.00 94.31 297 ILE A CA 1
ATOM 2332 C C . ILE A 1 297 ? 27.317 16.746 -44.094 1.00 94.31 297 ILE A C 1
ATOM 2334 O O . ILE A 1 297 ? 26.661 16.638 -43.062 1.00 94.31 297 ILE A O 1
ATOM 2338 N N . ALA A 1 298 ? 27.707 17.924 -44.576 1.00 96.12 298 ALA A N 1
ATOM 2339 C CA . ALA A 1 298 ? 27.213 19.192 -44.040 1.00 96.12 298 ALA A CA 1
ATOM 2340 C C . ALA A 1 298 ? 25.810 19.490 -44.592 1.00 96.12 298 ALA A C 1
ATOM 2342 O O . ALA A 1 298 ? 25.527 19.165 -45.746 1.00 96.12 298 ALA A O 1
ATOM 2343 N N . PHE A 1 299 ? 24.948 20.095 -43.778 1.00 95.94 299 PHE A N 1
ATOM 2344 C CA . PHE A 1 299 ? 23.599 20.499 -44.170 1.00 95.94 299 PHE A CA 1
ATOM 2345 C C . PHE A 1 299 ? 23.256 21.876 -43.595 1.00 95.94 299 PHE A C 1
ATOM 2347 O O . PHE A 1 299 ? 23.611 22.181 -42.459 1.00 95.94 299 PHE A O 1
ATOM 2354 N N . GLU A 1 300 ? 22.528 22.679 -44.372 1.00 95.69 300 GLU A N 1
ATOM 2355 C CA . GLU A 1 300 ? 21.935 23.940 -43.897 1.00 95.69 300 GLU A CA 1
ATOM 2356 C C . GLU A 1 300 ? 20.636 23.674 -43.132 1.00 95.69 300 GLU A C 1
ATOM 2358 O O . GLU A 1 300 ? 20.393 24.258 -42.083 1.00 95.69 300 GLU A O 1
ATOM 2363 N N . ARG A 1 301 ? 19.811 22.738 -43.621 1.00 95.88 301 ARG A N 1
ATOM 2364 C CA . ARG A 1 301 ? 18.585 22.298 -42.951 1.00 95.88 301 ARG A CA 1
ATOM 2365 C C . ARG A 1 301 ? 18.353 20.808 -43.160 1.00 95.88 301 ARG A C 1
ATOM 2367 O O . ARG A 1 301 ? 18.483 20.312 -44.279 1.00 95.88 301 ARG A O 1
ATOM 2374 N N . MET A 1 302 ? 18.001 20.089 -42.102 1.00 94.62 302 MET A N 1
ATOM 2375 C CA . MET A 1 302 ? 17.726 18.656 -42.144 1.00 94.62 302 MET A CA 1
ATOM 2376 C C . MET A 1 302 ? 16.531 18.308 -41.267 1.00 94.62 302 MET A C 1
ATOM 2378 O O . MET A 1 302 ? 16.555 18.512 -40.059 1.00 94.62 302 MET A O 1
ATOM 2382 N N . LEU A 1 303 ? 15.521 17.686 -41.873 1.00 93.56 303 LEU A N 1
ATOM 2383 C CA . LEU A 1 303 ? 14.403 17.108 -41.140 1.00 93.56 303 LEU A CA 1
ATOM 2384 C C . LEU A 1 303 ? 14.726 15.655 -40.766 1.00 93.56 303 LEU A C 1
ATOM 2386 O O . LEU A 1 303 ? 14.731 14.766 -41.619 1.00 93.56 303 LEU A O 1
ATOM 2390 N N . LEU A 1 304 ? 14.986 15.408 -39.486 1.00 91.38 304 LEU A N 1
ATOM 2391 C CA . LEU A 1 304 ? 15.170 14.076 -38.925 1.00 91.38 304 LEU A CA 1
ATOM 2392 C C . LEU A 1 304 ? 13.846 13.568 -38.348 1.00 91.38 304 LEU A C 1
ATOM 2394 O O . LEU A 1 304 ? 13.306 14.143 -37.407 1.00 91.38 304 LEU A O 1
ATOM 2398 N N . LYS A 1 305 ? 13.359 12.446 -38.883 1.00 90.00 305 LYS A N 1
ATOM 2399 C CA . LYS A 1 305 ? 12.204 11.715 -38.356 1.00 90.00 305 LYS A CA 1
ATOM 2400 C C . LYS A 1 305 ? 12.658 10.551 -37.475 1.00 90.00 305 LYS A C 1
ATOM 2402 O O . LYS A 1 305 ? 13.413 9.675 -37.918 1.00 90.00 305 LYS A O 1
ATOM 2407 N N . ILE A 1 306 ? 12.137 10.502 -36.259 1.00 87.25 306 ILE A N 1
ATOM 2408 C CA . ILE A 1 306 ? 12.262 9.381 -35.333 1.00 87.25 306 ILE A CA 1
ATOM 2409 C C . ILE A 1 306 ? 10.866 8.758 -35.207 1.00 87.25 306 ILE A C 1
ATOM 2411 O O . ILE A 1 306 ? 9.988 9.369 -34.597 1.00 87.25 306 ILE A O 1
ATOM 2415 N N . PRO A 1 307 ? 10.621 7.603 -35.849 1.00 81.50 307 PRO A N 1
ATOM 2416 C CA . PRO A 1 307 ? 9.306 6.989 -35.840 1.00 81.50 307 PRO A CA 1
ATOM 2417 C C . PRO A 1 307 ? 9.016 6.258 -34.525 1.00 81.50 307 PRO A C 1
ATOM 2419 O O . PRO A 1 307 ? 9.948 5.870 -33.819 1.00 81.50 307 PRO A O 1
ATOM 2422 N N . ASP A 1 308 ? 7.734 5.996 -34.263 1.00 70.50 308 ASP A N 1
ATOM 2423 C CA . ASP A 1 308 ? 7.268 5.056 -33.223 1.00 70.50 308 ASP A CA 1
ATOM 2424 C C . ASP A 1 308 ? 7.612 5.470 -31.774 1.00 70.50 308 ASP A C 1
ATOM 2426 O O . ASP A 1 308 ? 7.643 4.640 -30.862 1.00 70.50 308 ASP A O 1
ATOM 2430 N N . VAL A 1 309 ? 7.851 6.763 -31.533 1.00 69.50 309 VAL A N 1
ATOM 2431 C CA . VAL A 1 309 ? 8.227 7.294 -30.210 1.00 69.50 309 VAL A CA 1
ATOM 2432 C C . VAL A 1 309 ? 7.076 7.157 -29.207 1.00 69.50 309 VAL A C 1
ATOM 2434 O O . VAL A 1 309 ? 7.320 6.884 -28.031 1.00 69.50 309 VAL A O 1
ATOM 2437 N N . ALA A 1 310 ? 5.814 7.278 -29.642 1.00 59.53 310 ALA A N 1
ATOM 2438 C CA . ALA A 1 310 ? 4.660 7.034 -28.762 1.00 59.53 310 ALA A CA 1
ATOM 2439 C C . ALA A 1 310 ? 4.258 5.555 -28.659 1.00 59.53 310 ALA A C 1
ATOM 2441 O O . ALA A 1 310 ? 3.800 5.109 -27.607 1.00 59.53 310 ALA A O 1
ATOM 2442 N N . ASN A 1 311 ? 4.452 4.778 -29.720 1.00 52.91 311 ASN A N 1
ATOM 2443 C CA . ASN A 1 311 ? 4.061 3.369 -29.780 1.00 52.91 311 ASN A CA 1
ATOM 2444 C C . ASN A 1 311 ? 5.028 2.447 -29.021 1.00 52.91 311 ASN A C 1
ATOM 2446 O O . ASN A 1 311 ? 4.592 1.441 -28.457 1.00 52.91 311 ASN A O 1
ATOM 2450 N N . GLY A 1 312 ? 6.309 2.816 -28.896 1.00 49.62 312 GLY A N 1
ATOM 2451 C CA . GLY A 1 312 ? 7.207 2.191 -27.920 1.00 49.62 312 GLY A CA 1
ATOM 2452 C C . GLY A 1 312 ? 6.739 2.386 -26.476 1.00 49.62 312 GLY A C 1
ATOM 2453 O O . GLY A 1 312 ? 6.850 1.471 -25.665 1.00 49.62 312 GLY A O 1
ATOM 2454 N N . LEU A 1 313 ? 6.120 3.532 -26.166 1.00 47.25 313 LEU A N 1
ATOM 2455 C CA . LEU A 1 313 ? 5.494 3.771 -24.862 1.00 47.25 313 LEU A CA 1
ATOM 2456 C C . LEU A 1 313 ? 4.190 2.966 -24.703 1.00 47.25 313 LEU A C 1
ATOM 2458 O O . LEU A 1 313 ? 3.871 2.554 -23.590 1.00 47.25 313 LEU A O 1
ATOM 2462 N N . GLU A 1 314 ? 3.439 2.721 -25.784 1.00 42.19 314 GLU A N 1
ATOM 2463 C CA . GLU A 1 314 ? 2.172 1.970 -25.803 1.00 42.19 314 GLU A CA 1
ATOM 2464 C C . GLU A 1 314 ? 2.336 0.449 -25.700 1.00 42.19 314 GLU A C 1
ATOM 2466 O O . GLU A 1 314 ? 1.600 -0.186 -24.942 1.00 42.19 314 GLU A O 1
ATOM 2471 N N . ARG A 1 315 ? 3.310 -0.143 -26.401 1.00 42.06 315 ARG A N 1
ATOM 2472 C CA . ARG A 1 315 ? 3.574 -1.592 -26.334 1.00 42.06 315 ARG A CA 1
ATOM 2473 C C . ARG A 1 315 ? 4.006 -2.045 -24.938 1.00 42.06 315 ARG A C 1
ATOM 2475 O O . ARG A 1 315 ? 3.609 -3.131 -24.522 1.00 42.06 315 ARG A O 1
ATOM 2482 N N . ASP A 1 316 ? 4.717 -1.194 -24.197 1.00 44.00 316 ASP A N 1
ATOM 2483 C CA . ASP A 1 316 ? 5.095 -1.464 -22.804 1.00 44.00 316 ASP A CA 1
ATOM 2484 C C . ASP A 1 316 ? 3.949 -1.222 -21.803 1.00 44.00 316 ASP A C 1
ATOM 2486 O O . ASP A 1 316 ? 3.832 -1.945 -20.814 1.00 44.00 316 ASP A O 1
ATOM 2490 N N . THR A 1 317 ? 3.063 -0.242 -22.038 1.00 43.19 317 THR A N 1
ATOM 2491 C CA . THR A 1 317 ? 1.997 0.106 -21.069 1.00 43.19 317 THR A CA 1
ATOM 2492 C C . THR A 1 317 ? 0.659 -0.601 -21.283 1.00 43.19 317 THR A C 1
ATOM 2494 O O . THR A 1 317 ? -0.053 -0.821 -20.306 1.00 43.19 317 THR A O 1
ATOM 2497 N N . ALA A 1 318 ? 0.284 -0.978 -22.511 1.00 42.12 318 ALA A N 1
ATOM 2498 C CA . ALA A 1 318 ? -1.010 -1.621 -22.775 1.00 42.12 318 ALA A CA 1
ATOM 2499 C C . ALA A 1 318 ? -1.025 -3.121 -22.419 1.00 42.12 318 ALA A C 1
ATOM 2501 O O . ALA A 1 318 ? -2.080 -3.672 -22.103 1.00 42.12 318 ALA A O 1
ATOM 2502 N N . ALA A 1 319 ? 0.138 -3.784 -22.443 1.00 47.03 319 ALA A N 1
ATOM 2503 C CA . ALA A 1 319 ? 0.257 -5.219 -22.179 1.00 47.03 319 ALA A CA 1
ATOM 2504 C C . ALA A 1 319 ? 0.624 -5.557 -20.722 1.00 47.03 319 ALA A C 1
ATOM 2506 O O . ALA A 1 319 ? 0.347 -6.670 -20.268 1.00 47.03 319 ALA A O 1
ATOM 2507 N N . ILE A 1 320 ? 1.218 -4.622 -19.969 1.00 54.19 320 ILE A N 1
ATOM 2508 C CA . ILE A 1 320 ? 1.771 -4.898 -18.638 1.00 54.19 320 ILE A CA 1
ATOM 2509 C C . ILE A 1 320 ? 1.028 -4.075 -17.583 1.00 54.19 320 ILE A C 1
ATOM 2511 O O . ILE A 1 320 ? 1.316 -2.904 -17.353 1.00 54.19 320 ILE A O 1
ATOM 2515 N N . ARG A 1 321 ? 0.076 -4.716 -16.896 1.00 69.31 321 ARG A N 1
ATOM 2516 C CA . ARG A 1 321 ? -0.496 -4.174 -15.654 1.00 69.31 321 ARG A CA 1
ATOM 2517 C C . ARG A 1 321 ? 0.615 -4.057 -14.615 1.00 69.31 321 ARG A C 1
ATOM 2519 O O . ARG A 1 321 ? 1.290 -5.047 -14.346 1.00 69.31 321 ARG A O 1
ATOM 2526 N N . GLY A 1 322 ? 0.788 -2.888 -14.000 1.00 71.88 322 GLY A N 1
ATOM 2527 C CA . GLY A 1 322 ? 1.679 -2.765 -12.846 1.00 71.88 322 GLY A CA 1
ATOM 2528 C C . GLY A 1 322 ? 1.183 -3.593 -11.653 1.00 71.88 322 GLY A C 1
ATOM 2529 O O . GLY A 1 322 ? 0.005 -3.943 -11.570 1.00 71.88 322 GLY A O 1
ATOM 2530 N N . ASP A 1 323 ? 2.045 -3.861 -10.670 1.00 75.75 323 ASP A N 1
ATOM 2531 C CA . ASP A 1 323 ? 1.710 -4.707 -9.507 1.00 75.75 323 ASP A CA 1
ATOM 2532 C C . ASP A 1 323 ? 0.448 -4.227 -8.757 1.00 75.75 323 ASP A C 1
ATOM 2534 O O . ASP A 1 323 ? -0.350 -5.014 -8.246 1.00 75.75 323 ASP A O 1
ATOM 2538 N N . ARG A 1 324 ? 0.212 -2.906 -8.752 1.00 79.62 324 ARG A N 1
ATOM 2539 C CA . ARG A 1 324 ? -0.949 -2.254 -8.118 1.00 79.62 324 ARG A CA 1
ATOM 2540 C C . ARG A 1 324 ? -2.232 -2.276 -8.961 1.00 79.62 324 ARG A C 1
ATOM 2542 O O . ARG A 1 324 ? -3.279 -1.852 -8.467 1.00 79.62 324 ARG A O 1
ATOM 2549 N N . GLU A 1 325 ? -2.165 -2.753 -10.198 1.00 86.00 325 GLU A N 1
ATOM 2550 C CA . GLU A 1 325 ? -3.284 -2.913 -11.141 1.00 86.00 325 GLU A CA 1
ATOM 2551 C C . GLU A 1 325 ? -3.751 -4.372 -11.249 1.00 86.00 325 GLU A C 1
ATOM 2553 O O . GLU A 1 325 ? -4.787 -4.660 -11.851 1.00 86.00 325 GLU A O 1
ATOM 2558 N N . MET A 1 326 ? -3.017 -5.304 -10.636 1.00 87.75 326 MET A N 1
ATOM 2559 C CA . MET A 1 326 ? -3.342 -6.725 -10.649 1.00 87.75 326 MET A CA 1
ATOM 2560 C C . MET A 1 326 ? -4.204 -7.137 -9.449 1.00 87.75 326 MET A C 1
ATOM 2562 O O . MET A 1 326 ? -4.056 -6.645 -8.322 1.00 87.75 326 MET A O 1
ATOM 2566 N N . ASN A 1 327 ? -5.122 -8.080 -9.672 1.00 92.56 327 ASN A N 1
ATOM 2567 C CA . ASN A 1 327 ? -5.806 -8.788 -8.588 1.00 92.56 327 ASN A CA 1
ATOM 2568 C C . ASN A 1 327 ? -4.918 -9.936 -8.045 1.00 92.56 327 ASN A C 1
ATOM 2570 O O . ASN A 1 327 ? -3.838 -10.206 -8.564 1.00 92.56 327 ASN A O 1
ATOM 2574 N N . ILE A 1 328 ? -5.342 -10.613 -6.974 1.00 92.38 328 ILE A N 1
ATOM 2575 C CA . ILE A 1 328 ? -4.564 -11.710 -6.365 1.00 92.38 328 ILE A CA 1
ATOM 2576 C C . ILE A 1 328 ? -4.381 -12.901 -7.317 1.00 92.38 328 ILE A C 1
ATOM 2578 O O . ILE A 1 328 ? -3.332 -13.537 -7.277 1.00 92.38 328 ILE A O 1
ATOM 2582 N N . ALA A 1 329 ? -5.376 -13.227 -8.143 1.00 92.12 329 ALA A N 1
ATOM 2583 C CA . ALA A 1 329 ? -5.269 -14.327 -9.099 1.00 92.12 329 ALA A CA 1
ATOM 2584 C C . ALA A 1 329 ? -4.241 -14.005 -10.193 1.00 92.12 329 ALA A C 1
ATOM 2586 O O . ALA A 1 329 ? -3.349 -14.817 -10.430 1.00 92.12 329 ALA A O 1
ATOM 2587 N N . ASP A 1 330 ? -4.305 -12.801 -10.764 1.00 90.31 330 ASP A N 1
ATOM 2588 C CA . ASP A 1 330 ? -3.368 -12.312 -11.781 1.00 90.31 330 ASP A CA 1
ATOM 2589 C C . ASP A 1 330 ? -1.926 -12.321 -11.235 1.00 90.31 330 ASP A C 1
ATOM 2591 O O . ASP A 1 330 ? -1.030 -12.898 -11.850 1.00 90.31 330 ASP A O 1
ATOM 2595 N N . MET A 1 331 ? -1.710 -11.795 -10.020 1.00 90.88 331 MET A N 1
ATOM 2596 C CA . MET A 1 331 ? -0.388 -11.801 -9.373 1.00 90.88 331 MET A CA 1
ATOM 2597 C C . MET A 1 331 ? 0.136 -13.214 -9.091 1.00 90.88 331 MET A C 1
ATOM 2599 O O . MET A 1 331 ? 1.338 -13.445 -9.161 1.00 90.88 331 MET A O 1
ATOM 2603 N N . ARG A 1 332 ? -0.736 -14.179 -8.763 1.00 91.81 332 ARG A N 1
ATOM 2604 C CA . ARG A 1 332 ? -0.322 -15.578 -8.549 1.00 91.81 332 ARG A CA 1
ATOM 2605 C C . ARG A 1 332 ? 0.129 -16.240 -9.841 1.00 91.81 332 ARG A C 1
ATOM 2607 O O . ARG A 1 332 ? 1.089 -17.001 -9.816 1.00 91.81 332 ARG A O 1
ATOM 2614 N N . VAL A 1 333 ? -0.559 -15.968 -10.948 1.00 91.00 333 VAL A N 1
ATOM 2615 C CA . VAL A 1 333 ? -0.154 -16.470 -12.265 1.00 91.00 333 VAL A CA 1
ATOM 2616 C C . VAL A 1 333 ? 1.225 -15.925 -12.621 1.00 91.00 333 VAL A C 1
ATOM 2618 O O . VAL A 1 333 ? 2.101 -16.703 -12.991 1.00 91.00 333 VAL A O 1
ATOM 2621 N N . GLU A 1 334 ? 1.446 -14.624 -12.427 1.00 86.69 334 GLU A N 1
ATOM 2622 C CA . GLU A 1 334 ? 2.733 -14.002 -12.741 1.00 86.69 334 GLU A CA 1
ATOM 2623 C C . GLU A 1 334 ? 3.854 -14.450 -11.791 1.00 86.69 334 GLU A C 1
ATOM 2625 O O . GLU A 1 334 ? 4.964 -14.731 -12.235 1.00 86.69 334 GLU A O 1
ATOM 2630 N N . ALA A 1 335 ? 3.561 -14.643 -10.501 1.00 88.56 335 ALA A N 1
ATOM 2631 C CA . ALA A 1 335 ? 4.507 -15.227 -9.552 1.00 88.56 335 ALA A CA 1
ATOM 2632 C C . ALA A 1 335 ? 4.884 -16.673 -9.921 1.00 88.56 335 ALA A C 1
ATOM 2634 O O . ALA A 1 335 ? 6.053 -17.042 -9.837 1.00 88.56 335 ALA A O 1
ATOM 2635 N N . ASN A 1 336 ? 3.922 -17.489 -10.366 1.00 90.00 336 ASN A N 1
ATOM 2636 C CA . ASN A 1 336 ? 4.186 -18.861 -10.808 1.00 90.00 336 ASN A CA 1
ATOM 2637 C C . ASN A 1 336 ? 5.003 -18.895 -12.106 1.00 90.00 336 ASN A C 1
ATOM 2639 O O . ASN A 1 336 ? 5.907 -19.716 -12.237 1.00 90.00 336 ASN A O 1
ATOM 2643 N N . ARG A 1 337 ? 4.718 -17.990 -13.049 1.00 86.88 337 ARG A N 1
ATOM 2644 C CA . ARG A 1 337 ? 5.521 -17.814 -14.266 1.00 86.88 337 ARG A CA 1
ATOM 2645 C C . ARG A 1 337 ? 6.952 -17.402 -13.916 1.00 86.88 337 ARG A C 1
ATOM 2647 O O . ARG A 1 337 ? 7.897 -17.990 -14.432 1.00 86.88 337 ARG A O 1
ATOM 2654 N N . GLY A 1 338 ? 7.108 -16.452 -12.994 1.00 85.25 338 GLY A N 1
ATOM 2655 C CA . GLY A 1 338 ? 8.410 -16.050 -12.468 1.00 85.25 338 GLY A CA 1
ATOM 2656 C C . GLY A 1 338 ? 9.163 -17.213 -11.818 1.00 85.25 338 GLY A C 1
ATOM 2657 O O . GLY A 1 338 ? 10.360 -17.354 -12.044 1.00 85.25 338 GLY A O 1
ATOM 2658 N N . ALA A 1 339 ? 8.468 -18.077 -11.070 1.00 88.38 339 ALA A N 1
ATOM 2659 C CA . ALA A 1 339 ? 9.062 -19.268 -10.459 1.00 88.38 339 ALA A CA 1
ATOM 2660 C C . ALA A 1 339 ? 9.590 -20.248 -11.512 1.00 88.38 339 ALA A C 1
ATOM 2662 O O . ALA A 1 339 ? 10.738 -20.665 -11.425 1.00 88.38 339 ALA A O 1
ATOM 26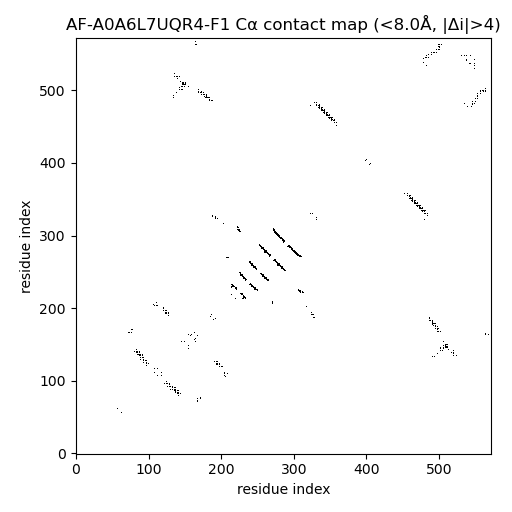63 N N . GLN A 1 340 ? 8.807 -20.526 -12.558 1.00 88.38 340 GLN A N 1
ATOM 2664 C CA . GLN A 1 340 ? 9.247 -21.378 -13.668 1.00 88.38 340 GLN A CA 1
ATOM 2665 C C . GLN A 1 340 ? 10.483 -20.812 -14.381 1.00 88.38 340 GLN A C 1
ATOM 2667 O O . GLN A 1 340 ? 11.390 -21.565 -14.723 1.00 88.38 340 GLN A O 1
ATOM 2672 N N . MET A 1 341 ? 10.541 -19.492 -14.583 1.00 84.06 341 MET A N 1
ATOM 2673 C CA . MET A 1 341 ? 11.704 -18.832 -15.187 1.00 84.06 341 MET A CA 1
ATOM 2674 C C . MET A 1 341 ? 12.942 -18.894 -14.286 1.00 84.06 341 MET A C 1
ATOM 2676 O O . MET A 1 341 ? 14.043 -19.115 -14.783 1.00 84.06 341 MET A O 1
ATOM 2680 N N . ALA A 1 342 ? 12.773 -18.718 -12.972 1.00 86.19 342 ALA A N 1
ATOM 2681 C CA . ALA A 1 342 ? 13.866 -18.835 -12.011 1.00 86.19 342 ALA A CA 1
ATOM 2682 C C . ALA A 1 342 ? 14.396 -20.275 -11.938 1.00 86.19 342 ALA A C 1
ATOM 2684 O O . ALA A 1 342 ? 15.607 -20.476 -11.963 1.00 86.19 342 ALA A O 1
ATOM 2685 N N . ASP A 1 343 ? 13.506 -21.271 -11.929 1.00 89.38 343 ASP A N 1
ATOM 2686 C CA . ASP A 1 343 ? 13.878 -22.689 -11.942 1.00 89.38 343 ASP A CA 1
ATOM 2687 C C . ASP A 1 343 ? 14.603 -23.075 -13.241 1.00 89.38 343 ASP A C 1
ATOM 2689 O O . ASP A 1 343 ? 15.608 -23.788 -13.199 1.00 89.38 343 ASP A O 1
ATOM 2693 N N . ALA A 1 344 ? 14.150 -22.562 -14.391 1.00 87.50 344 ALA A N 1
ATOM 2694 C CA . ALA A 1 344 ? 14.829 -22.752 -15.672 1.00 87.50 344 ALA A CA 1
ATOM 2695 C C . ALA A 1 344 ? 16.239 -22.137 -15.655 1.00 87.50 344 ALA A C 1
ATOM 2697 O O . ALA A 1 344 ? 17.213 -22.843 -15.920 1.00 87.50 344 ALA A O 1
ATOM 2698 N N . ALA A 1 345 ? 16.370 -20.872 -15.237 1.00 86.31 345 ALA A N 1
ATOM 2699 C CA . ALA A 1 345 ? 17.662 -20.190 -15.122 1.00 86.31 345 ALA A CA 1
ATOM 2700 C C . ALA A 1 345 ? 18.619 -20.911 -14.159 1.00 86.31 345 ALA A C 1
ATOM 2702 O O . ALA A 1 345 ? 19.808 -21.034 -14.444 1.00 86.31 345 ALA A O 1
ATOM 2703 N N . ARG A 1 346 ? 18.096 -21.446 -13.051 1.00 89.00 346 ARG A N 1
ATOM 2704 C CA . ARG A 1 346 ? 18.861 -22.265 -12.108 1.00 89.00 346 ARG A CA 1
ATOM 2705 C C . ARG A 1 346 ? 19.345 -23.568 -12.739 1.00 89.00 346 ARG A C 1
ATOM 2707 O O . ARG A 1 346 ? 20.478 -23.982 -12.518 1.00 89.00 346 ARG A O 1
ATOM 2714 N N . SER A 1 347 ? 18.491 -24.247 -13.501 1.00 89.44 347 SER A N 1
ATOM 2715 C CA . SER A 1 347 ? 18.883 -25.488 -14.173 1.00 89.44 347 SER A CA 1
ATOM 2716 C C . SER A 1 347 ? 19.979 -25.244 -15.213 1.00 89.44 347 SER A C 1
ATOM 2718 O O . SER A 1 347 ? 20.942 -26.006 -15.269 1.00 89.44 347 SER A O 1
ATOM 2720 N N . GLU A 1 348 ? 19.894 -24.137 -15.954 1.00 87.75 348 GLU A N 1
ATOM 2721 C CA . GLU A 1 348 ? 20.911 -23.730 -16.924 1.00 87.75 348 GLU A CA 1
ATOM 2722 C C . GLU A 1 348 ? 22.216 -23.326 -16.228 1.00 87.75 348 GLU A C 1
ATOM 2724 O O . GLU A 1 348 ? 23.284 -23.793 -16.624 1.00 87.75 348 GLU A O 1
ATOM 2729 N N . SER A 1 349 ? 22.160 -22.555 -15.134 1.00 84.25 349 SER A N 1
ATOM 2730 C CA . SER A 1 349 ? 23.361 -22.187 -14.371 1.00 84.25 349 SER A CA 1
ATOM 2731 C C . SER A 1 349 ? 24.100 -23.419 -13.834 1.00 84.25 349 SER A C 1
ATOM 2733 O O . SER A 1 349 ? 25.326 -23.484 -13.907 1.00 84.25 349 SER A O 1
ATOM 2735 N N . LEU A 1 350 ? 23.381 -24.452 -13.382 1.00 88.19 350 LEU A N 1
ATOM 2736 C CA . LEU A 1 350 ? 23.990 -25.712 -12.949 1.00 88.19 350 LEU A CA 1
ATOM 2737 C C . LEU A 1 350 ? 24.698 -26.456 -14.094 1.00 88.19 350 LEU A C 1
ATOM 2739 O O . LEU A 1 350 ? 25.758 -27.036 -13.855 1.00 88.19 350 LEU A O 1
ATOM 2743 N N . VAL A 1 351 ? 24.169 -26.411 -15.323 1.00 89.12 351 VAL A N 1
ATOM 2744 C CA . VAL A 1 351 ? 24.824 -26.999 -16.508 1.00 89.12 351 VAL A CA 1
ATOM 2745 C C . VAL A 1 351 ? 26.152 -26.297 -16.795 1.00 89.12 351 VAL A C 1
ATOM 2747 O O . VAL A 1 351 ? 27.174 -26.968 -16.950 1.00 89.12 351 VAL A O 1
ATOM 2750 N N . TYR A 1 352 ? 26.180 -24.960 -16.796 1.00 84.69 352 TYR A N 1
ATOM 2751 C CA . TYR A 1 352 ? 27.432 -24.215 -16.983 1.00 84.69 352 TYR A CA 1
ATOM 2752 C C . TYR A 1 352 ? 28.418 -24.444 -15.835 1.00 84.69 352 TYR A C 1
ATOM 2754 O O . TYR A 1 352 ? 29.606 -24.622 -16.084 1.00 84.69 352 TYR A O 1
ATOM 2762 N N . ALA A 1 353 ? 27.945 -24.522 -14.589 1.00 84.19 353 ALA A N 1
ATOM 2763 C CA . ALA A 1 353 ? 28.795 -24.834 -13.440 1.00 84.19 353 ALA A CA 1
ATOM 2764 C C . ALA A 1 353 ? 29.455 -26.218 -13.565 1.00 84.19 353 ALA A C 1
ATOM 2766 O O . ALA A 1 353 ? 30.648 -26.366 -13.289 1.00 84.19 353 ALA A O 1
ATOM 2767 N N . GLN A 1 354 ? 28.706 -27.229 -14.016 1.00 86.88 354 GLN A N 1
ATOM 2768 C CA . GLN A 1 354 ? 29.250 -28.557 -14.309 1.00 86.88 354 GLN A CA 1
ATOM 2769 C C . GLN A 1 354 ? 30.257 -28.521 -15.464 1.00 86.88 354 GLN A C 1
ATOM 2771 O O . GLN A 1 354 ? 31.321 -29.124 -15.344 1.00 86.88 354 GLN A O 1
ATOM 2776 N N . ALA A 1 355 ? 29.970 -27.782 -16.540 1.00 83.56 355 ALA A N 1
ATOM 2777 C CA . ALA A 1 355 ? 30.885 -27.629 -17.671 1.00 83.56 355 ALA A CA 1
ATOM 2778 C C . ALA A 1 355 ? 32.204 -26.948 -17.265 1.00 83.56 355 ALA A C 1
ATOM 2780 O O . ALA A 1 355 ? 33.274 -27.420 -17.637 1.00 83.56 355 ALA A O 1
ATOM 2781 N N . ILE A 1 356 ? 32.144 -25.886 -16.453 1.00 83.31 356 ILE A N 1
ATOM 2782 C CA . ILE A 1 356 ? 33.328 -25.211 -15.897 1.00 83.31 356 ILE A CA 1
ATOM 2783 C C . ILE A 1 356 ? 34.119 -26.176 -15.012 1.00 83.31 356 ILE A C 1
ATOM 2785 O O . ILE A 1 356 ? 35.338 -26.247 -15.125 1.00 83.31 356 ILE A O 1
ATOM 2789 N N . THR A 1 357 ? 33.435 -26.947 -14.160 1.00 83.00 357 THR A N 1
ATOM 2790 C CA . THR A 1 357 ? 34.083 -27.933 -13.281 1.00 83.00 357 THR A CA 1
ATOM 2791 C C . THR A 1 357 ? 34.793 -29.013 -14.098 1.00 83.00 357 THR A C 1
ATOM 2793 O O . THR A 1 357 ? 35.940 -29.333 -13.807 1.00 83.00 357 THR A O 1
ATOM 2796 N N . GLY A 1 358 ? 34.154 -29.529 -15.154 1.00 81.12 358 GLY A N 1
ATOM 2797 C CA . GLY A 1 358 ? 34.769 -30.474 -16.089 1.00 81.12 358 GLY A CA 1
ATOM 2798 C C . GLY A 1 358 ? 35.985 -29.880 -16.799 1.00 81.12 358 GLY A C 1
ATOM 2799 O O . GLY A 1 358 ? 37.050 -30.483 -16.776 1.00 81.12 358 GLY A O 1
ATOM 2800 N N . MET A 1 359 ? 35.871 -28.654 -17.323 1.00 80.62 359 MET A N 1
ATOM 2801 C CA . MET A 1 359 ? 36.998 -27.953 -17.947 1.00 80.62 359 MET A CA 1
ATOM 2802 C C . MET A 1 359 ? 38.167 -27.753 -16.976 1.00 80.62 359 MET A C 1
ATOM 2804 O O . MET A 1 359 ? 39.311 -27.960 -17.364 1.00 80.62 359 MET A O 1
ATOM 2808 N N . LEU A 1 360 ? 37.905 -27.374 -15.721 1.00 73.75 360 LEU A N 1
ATOM 2809 C CA . LEU A 1 360 ? 38.944 -27.201 -14.700 1.00 73.75 360 LEU A CA 1
ATOM 2810 C C . LEU A 1 360 ? 39.652 -28.519 -14.359 1.00 73.75 360 LEU A C 1
ATOM 2812 O O . LEU A 1 360 ? 40.867 -28.518 -14.191 1.00 73.75 360 LEU A O 1
ATOM 2816 N N . LEU A 1 361 ? 38.918 -29.633 -14.301 1.00 74.62 361 LEU A N 1
ATOM 2817 C CA . LEU A 1 361 ? 39.495 -30.965 -14.089 1.00 74.62 361 LEU A CA 1
ATOM 2818 C C . LEU A 1 361 ? 40.314 -31.430 -15.309 1.00 74.62 361 LEU A C 1
ATOM 2820 O O . LEU A 1 361 ? 41.393 -31.997 -15.150 1.00 74.62 361 LEU A O 1
ATOM 2824 N N . ASP A 1 362 ? 39.860 -31.118 -16.525 1.00 67.44 362 ASP A N 1
ATOM 2825 C CA . ASP A 1 362 ? 40.590 -31.390 -17.770 1.00 67.44 362 ASP A CA 1
ATOM 2826 C C . ASP A 1 362 ? 41.849 -30.518 -17.933 1.00 67.44 362 ASP A C 1
ATOM 2828 O O . ASP A 1 362 ? 42.737 -30.855 -18.716 1.00 67.44 362 ASP A O 1
ATOM 2832 N N . PHE A 1 363 ? 41.960 -29.397 -17.211 1.00 60.34 363 PHE A N 1
ATOM 2833 C CA . PHE A 1 363 ? 43.173 -28.571 -17.181 1.00 60.34 363 PHE A CA 1
ATOM 2834 C C . PHE A 1 363 ? 44.312 -29.220 -16.373 1.00 60.34 363 PHE A C 1
ATOM 2836 O O . PHE A 1 363 ? 45.475 -28.914 -16.640 1.00 60.34 363 PHE A O 1
ATOM 2843 N N . GLU A 1 364 ? 44.018 -30.130 -15.435 1.00 54.28 364 GLU A N 1
ATOM 2844 C CA . GLU A 1 364 ? 45.044 -30.810 -14.626 1.00 54.28 364 GLU A CA 1
ATOM 2845 C C . GLU A 1 364 ? 45.778 -31.931 -15.387 1.00 54.28 364 GLU A C 1
ATOM 2847 O O . GLU A 1 364 ? 46.954 -32.177 -15.123 1.00 54.28 364 GLU A O 1
ATOM 2852 N N . GLN A 1 365 ? 45.143 -32.591 -16.363 1.00 50.38 365 GLN A N 1
ATOM 2853 C CA . GLN A 1 365 ? 45.749 -33.740 -17.061 1.00 50.38 365 GLN A CA 1
ATOM 2854 C C . GLN A 1 365 ? 46.886 -33.412 -18.057 1.00 50.38 365 GLN A C 1
ATOM 2856 O O . GLN A 1 365 ? 47.900 -34.107 -18.042 1.00 50.38 365 GLN A O 1
ATOM 2861 N N . PRO A 1 366 ? 46.812 -32.373 -18.913 1.00 49.19 366 PRO A N 1
ATOM 2862 C CA . PRO A 1 366 ? 47.806 -32.160 -19.970 1.00 49.19 366 PRO A CA 1
ATOM 2863 C C . PRO A 1 366 ? 49.169 -31.670 -19.463 1.00 49.19 366 PRO A C 1
ATOM 2865 O O . PRO A 1 366 ? 50.157 -31.771 -20.184 1.00 49.19 366 PRO A O 1
ATOM 2868 N N . LEU A 1 367 ? 49.236 -31.125 -18.243 1.00 45.31 367 LEU A N 1
ATOM 2869 C CA . LEU A 1 367 ? 50.491 -30.687 -17.619 1.00 45.31 367 LEU A CA 1
ATOM 2870 C C . LEU A 1 367 ? 51.302 -31.849 -17.031 1.00 45.31 367 LEU A C 1
ATOM 2872 O O . LEU A 1 367 ? 52.508 -31.699 -16.850 1.00 45.31 367 LEU A O 1
ATOM 2876 N N . ALA A 1 368 ? 50.667 -32.992 -16.759 1.00 46.34 368 ALA A N 1
ATOM 2877 C CA . ALA A 1 368 ? 51.353 -34.192 -16.285 1.00 46.34 368 ALA A CA 1
ATOM 2878 C C . ALA A 1 368 ? 52.048 -34.961 -17.426 1.00 46.34 368 ALA A C 1
ATOM 2880 O O . ALA A 1 368 ? 53.107 -35.545 -17.205 1.00 46.34 368 ALA A O 1
ATOM 2881 N N . ASP A 1 369 ? 51.484 -34.906 -18.640 1.00 44.88 369 ASP A N 1
ATOM 2882 C CA . ASP A 1 369 ? 51.955 -35.664 -19.811 1.00 44.88 369 ASP A CA 1
ATOM 2883 C C . ASP A 1 369 ? 52.723 -34.819 -20.841 1.00 44.88 369 ASP A C 1
ATOM 2885 O O . ASP A 1 369 ? 53.239 -35.352 -21.828 1.00 44.88 369 ASP A O 1
ATOM 2889 N N . ALA A 1 370 ? 52.826 -33.500 -20.643 1.00 42.16 370 ALA A N 1
ATOM 2890 C CA . ALA A 1 370 ? 53.699 -32.676 -21.467 1.00 42.16 370 ALA A CA 1
ATOM 2891 C C . ALA A 1 370 ? 55.152 -33.142 -21.254 1.00 42.16 370 ALA A C 1
ATOM 2893 O O . ALA A 1 370 ? 55.623 -33.123 -20.112 1.00 42.16 370 ALA A O 1
ATOM 2894 N N . PRO A 1 371 ? 55.892 -33.555 -22.305 1.00 40.03 371 PRO A N 1
ATOM 2895 C CA . PRO A 1 371 ? 57.304 -33.851 -22.149 1.00 40.03 371 PRO A CA 1
ATOM 2896 C C . PRO A 1 371 ? 57.959 -32.578 -21.630 1.00 40.03 371 PRO A C 1
ATOM 2898 O O . PRO A 1 371 ? 57.986 -31.563 -22.327 1.00 40.03 371 PRO A O 1
ATOM 2901 N N . VAL A 1 372 ? 58.448 -32.619 -20.388 1.00 42.59 372 VAL A N 1
ATOM 2902 C CA . VAL A 1 372 ? 59.329 -31.579 -19.863 1.00 42.59 372 VAL A CA 1
ATOM 2903 C C . VAL A 1 372 ? 60.406 -31.416 -20.931 1.00 42.59 372 VAL A C 1
ATOM 2905 O O . VAL A 1 372 ? 61.077 -32.413 -21.224 1.00 42.59 372 VAL A O 1
ATOM 2908 N N . PRO A 1 373 ? 60.556 -30.244 -21.577 1.00 40.91 373 PRO A N 1
ATOM 2909 C CA . PRO A 1 373 ? 61.673 -30.053 -22.476 1.00 40.91 373 PRO A CA 1
ATOM 2910 C C . PRO A 1 373 ? 62.906 -30.273 -21.609 1.00 40.91 373 PRO A C 1
ATOM 2912 O O . PRO A 1 373 ? 63.177 -29.497 -20.689 1.00 40.91 373 PRO A O 1
ATOM 2915 N N . GLY A 1 374 ? 63.592 -31.401 -21.828 1.00 36.41 374 GLY A N 1
ATOM 2916 C CA . GLY A 1 374 ? 64.861 -31.667 -21.171 1.00 36.41 374 GLY A CA 1
ATOM 2917 C C . GLY A 1 374 ? 65.724 -30.429 -21.377 1.00 36.41 374 GLY A C 1
ATOM 2918 O O . GLY A 1 374 ? 65.620 -29.827 -22.451 1.00 36.41 374 GLY A O 1
ATOM 2919 N N . PRO A 1 375 ? 66.497 -29.988 -20.371 1.00 36.69 375 PRO A N 1
ATOM 2920 C CA . PRO A 1 375 ? 67.275 -28.771 -20.500 1.00 36.69 375 PRO A CA 1
ATOM 2921 C C . PRO A 1 375 ? 68.109 -28.897 -21.772 1.00 36.69 375 PRO A C 1
ATOM 2923 O O . PRO A 1 375 ? 69.035 -29.708 -21.839 1.00 36.69 375 PRO A O 1
ATOM 2926 N N . GLY A 1 376 ? 67.731 -28.139 -22.808 1.00 38.78 376 GLY A N 1
ATOM 2927 C CA . GLY A 1 376 ? 68.568 -27.967 -23.981 1.00 38.78 376 GLY A CA 1
ATOM 2928 C C . GLY A 1 376 ? 69.937 -27.510 -23.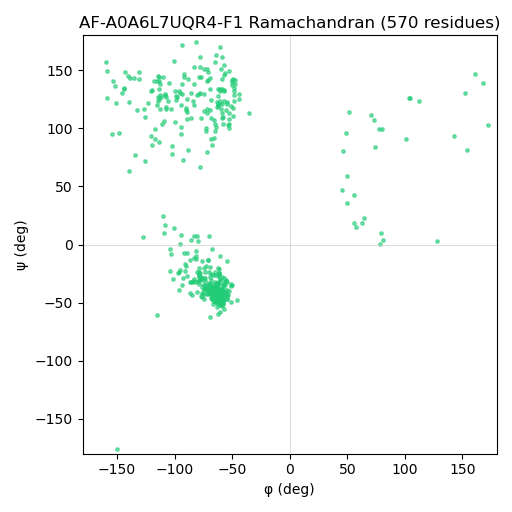483 1.00 38.78 376 GLY A C 1
ATOM 2929 O O . GLY A 1 376 ? 70.000 -26.891 -22.414 1.00 38.78 376 GLY A O 1
ATOM 2930 N N . PRO A 1 377 ? 71.032 -27.860 -24.176 1.00 32.78 377 PRO A N 1
ATOM 2931 C CA . PRO A 1 377 ? 72.368 -27.510 -23.723 1.00 32.78 377 PRO A CA 1
ATOM 2932 C C . PRO A 1 377 ? 72.386 -26.020 -23.388 1.00 32.78 377 PRO A C 1
ATOM 2934 O O . PRO A 1 377 ? 72.211 -25.173 -24.259 1.00 32.78 377 PRO A O 1
ATOM 2937 N N . VAL A 1 378 ? 72.508 -25.722 -22.092 1.00 40.06 378 VAL A N 1
ATOM 2938 C CA . VAL A 1 378 ? 72.688 -24.359 -21.614 1.00 40.06 378 VAL A CA 1
ATOM 2939 C C . VAL A 1 378 ? 74.033 -23.954 -22.172 1.00 40.06 378 VAL A C 1
ATOM 2941 O O . VAL A 1 378 ? 75.069 -24.430 -21.701 1.00 40.06 378 VAL A O 1
ATOM 2944 N N . ASP A 1 379 ? 74.004 -23.143 -23.220 1.00 36.28 379 ASP A N 1
ATOM 2945 C CA . ASP A 1 379 ? 75.200 -22.570 -23.797 1.00 36.28 379 ASP A CA 1
ATOM 2946 C C . ASP A 1 379 ? 75.797 -21.632 -22.739 1.00 36.28 379 ASP A C 1
ATOM 2948 O O . ASP A 1 379 ? 75.402 -20.480 -22.580 1.00 36.28 379 ASP A O 1
ATOM 2952 N N . ARG A 1 380 ? 76.696 -22.173 -21.905 1.00 36.78 380 ARG A N 1
ATOM 2953 C CA . ARG A 1 380 ? 77.382 -21.444 -20.824 1.00 36.78 380 ARG A CA 1
ATOM 2954 C C . ARG A 1 380 ? 78.401 -20.431 -21.353 1.00 36.78 380 ARG A C 1
ATOM 2956 O O . ARG A 1 380 ? 79.141 -19.842 -20.570 1.00 36.78 380 ARG A O 1
ATOM 2963 N N . ALA A 1 381 ? 78.471 -20.199 -22.656 1.00 38.28 381 ALA A N 1
ATOM 2964 C CA . ALA A 1 381 ? 79.434 -19.289 -23.247 1.00 38.28 381 ALA A CA 1
ATOM 2965 C C . ALA A 1 381 ? 78.863 -17.867 -23.391 1.00 38.28 381 ALA A C 1
ATOM 2967 O O . ALA A 1 381 ? 78.580 -17.425 -24.500 1.00 38.28 381 ALA A O 1
ATOM 2968 N N . ARG A 1 382 ? 78.735 -17.164 -22.253 1.00 36.56 382 ARG A N 1
ATOM 2969 C CA . ARG A 1 382 ? 78.942 -15.707 -22.032 1.00 36.56 382 ARG A CA 1
ATOM 2970 C C . ARG A 1 382 ? 78.109 -15.223 -20.840 1.00 36.56 382 ARG A C 1
ATOM 2972 O O . ARG A 1 382 ? 77.065 -14.603 -21.002 1.00 36.56 382 ARG A O 1
ATOM 2979 N N . SER A 1 383 ? 78.623 -15.442 -19.634 1.00 31.48 383 SER A N 1
ATOM 2980 C CA . SER A 1 383 ? 78.432 -14.459 -18.565 1.00 31.48 383 SER A CA 1
ATOM 2981 C C . SER A 1 383 ? 79.505 -13.383 -18.738 1.00 31.48 383 SER A C 1
ATOM 2983 O O . SER A 1 383 ? 80.685 -13.730 -18.675 1.00 31.48 383 SER A O 1
ATOM 2985 N N . PRO A 1 384 ? 79.164 -12.100 -18.945 1.00 36.75 384 PRO A N 1
ATOM 2986 C CA . PRO A 1 384 ? 80.025 -11.033 -18.476 1.00 36.75 384 PRO A CA 1
ATOM 2987 C C . PRO A 1 384 ? 79.881 -11.004 -16.952 1.00 36.75 384 PRO A C 1
ATOM 2989 O O . PRO A 1 384 ? 78.802 -10.763 -16.413 1.00 36.75 384 PRO A O 1
ATOM 2992 N N . GLU A 1 385 ? 80.958 -11.346 -16.258 1.00 40.09 385 GLU A N 1
ATOM 2993 C CA . GLU A 1 385 ? 81.129 -10.992 -14.856 1.00 40.09 385 GLU A CA 1
ATOM 2994 C C . GLU A 1 385 ? 81.125 -9.461 -14.732 1.00 40.09 385 GLU A C 1
ATOM 2996 O O . GLU A 1 385 ? 81.849 -8.784 -15.462 1.00 40.09 385 GLU A O 1
ATOM 3001 N N . GLY A 1 386 ? 80.345 -8.930 -13.788 1.00 45.66 386 GLY A N 1
ATOM 3002 C CA . GLY A 1 386 ? 80.407 -7.529 -13.368 1.00 45.66 386 GLY A CA 1
ATOM 3003 C C . GLY A 1 386 ? 79.175 -6.704 -13.741 1.00 45.66 386 GLY A C 1
ATOM 3004 O O . GLY A 1 386 ? 78.838 -6.585 -14.908 1.00 45.66 386 GLY A O 1
ATOM 3005 N N . GLU A 1 387 ? 78.575 -6.102 -12.709 1.00 42.56 387 GLU A N 1
ATOM 3006 C CA . GLU A 1 387 ? 77.466 -5.131 -12.721 1.00 42.56 387 GLU A CA 1
ATOM 3007 C C . GLU A 1 387 ? 76.053 -5.719 -12.882 1.00 42.56 387 GLU A C 1
ATOM 3009 O O . GLU A 1 387 ? 75.557 -6.009 -13.965 1.00 42.56 387 GLU A O 1
ATOM 3014 N N . THR A 1 388 ? 75.359 -5.855 -11.748 1.00 37.19 388 THR A N 1
ATOM 3015 C CA . THR A 1 388 ? 73.894 -5.921 -11.712 1.00 37.19 388 THR A CA 1
ATOM 3016 C C . THR A 1 388 ? 73.334 -4.608 -12.268 1.00 37.19 388 THR A C 1
ATOM 3018 O O . THR A 1 388 ? 73.632 -3.568 -11.674 1.00 37.19 388 THR A O 1
ATOM 3021 N N . PRO A 1 389 ? 72.521 -4.608 -13.340 1.00 46.22 389 PRO A N 1
ATOM 3022 C CA . PRO A 1 389 ? 71.860 -3.392 -13.797 1.00 46.22 389 PRO A CA 1
ATOM 3023 C C . PRO A 1 389 ? 70.914 -2.892 -12.700 1.00 46.22 389 PRO A C 1
ATOM 3025 O O . PRO A 1 389 ? 70.022 -3.625 -12.261 1.00 46.22 389 PRO A O 1
ATOM 3028 N N . ASP A 1 390 ? 71.121 -1.662 -12.225 1.00 49.72 390 ASP A N 1
ATOM 3029 C CA . ASP A 1 390 ? 70.148 -0.993 -11.364 1.00 49.72 390 ASP A CA 1
ATOM 3030 C C . ASP A 1 390 ? 68.958 -0.593 -12.239 1.00 49.72 390 ASP A C 1
ATOM 3032 O O . ASP A 1 390 ? 68.990 0.393 -12.973 1.00 49.72 390 ASP A O 1
ATOM 3036 N N . TRP A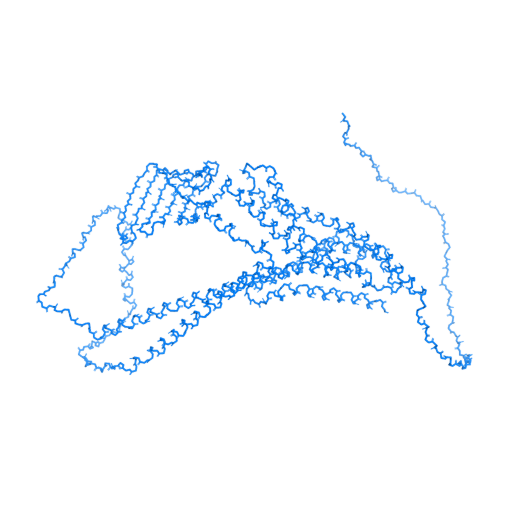 1 391 ? 67.897 -1.394 -12.180 1.00 43.91 391 TRP A N 1
ATOM 3037 C CA . TRP A 1 391 ? 66.650 -1.199 -12.925 1.00 43.91 391 TRP A CA 1
ATOM 3038 C C . TRP A 1 391 ? 66.016 0.189 -12.707 1.00 43.91 391 TRP A C 1
ATOM 3040 O O . TRP A 1 391 ? 65.135 0.594 -13.465 1.00 43.91 391 TRP A O 1
ATOM 3050 N N . LYS A 1 392 ? 66.458 0.944 -11.693 1.00 41.81 392 LYS A N 1
ATOM 3051 C CA . LYS A 1 392 ? 66.037 2.329 -11.451 1.00 41.81 392 LYS A CA 1
ATOM 3052 C C . LYS A 1 392 ? 66.661 3.342 -12.420 1.00 41.81 392 LYS A C 1
ATOM 3054 O O . LYS A 1 392 ? 66.008 4.341 -12.730 1.00 41.81 392 LYS A O 1
ATOM 3059 N N . ASP A 1 393 ? 67.859 3.088 -12.946 1.00 46.66 393 ASP A N 1
ATOM 3060 C CA . ASP A 1 393 ? 68.503 3.970 -13.934 1.00 46.66 393 ASP A CA 1
ATOM 3061 C C . ASP A 1 393 ? 67.904 3.796 -15.339 1.00 46.66 393 ASP A C 1
ATOM 3063 O O . ASP A 1 393 ? 67.793 4.752 -16.109 1.00 46.66 393 ASP A O 1
ATOM 3067 N N . GLU A 1 394 ? 67.417 2.596 -15.654 1.00 47.09 394 GLU A N 1
ATOM 3068 C CA . GLU A 1 394 ? 66.778 2.296 -16.938 1.00 47.09 394 GLU A CA 1
ATOM 3069 C C . GLU A 1 394 ? 65.363 2.904 -17.023 1.00 47.09 394 GLU A C 1
ATOM 3071 O O . GLU A 1 394 ? 64.991 3.493 -18.040 1.00 47.09 394 GLU A O 1
ATOM 3076 N N . ILE A 1 395 ? 64.606 2.887 -15.917 1.00 44.62 395 ILE A N 1
ATOM 3077 C CA . ILE A 1 395 ? 63.291 3.549 -15.830 1.00 44.62 395 ILE A CA 1
ATOM 3078 C C . ILE A 1 395 ? 63.430 5.079 -15.867 1.00 44.62 395 ILE A C 1
ATOM 3080 O O . ILE A 1 395 ? 62.656 5.746 -16.551 1.00 44.62 395 ILE A O 1
ATOM 3084 N N . SER A 1 396 ? 64.451 5.649 -15.219 1.00 44.72 396 SER A N 1
ATOM 3085 C CA . SER A 1 396 ? 64.686 7.103 -15.231 1.00 44.72 396 SER A CA 1
ATOM 3086 C C . SER A 1 396 ? 65.307 7.628 -16.540 1.00 44.72 396 SER A C 1
ATOM 3088 O O . SER A 1 396 ? 65.282 8.836 -16.801 1.00 44.72 396 SER A O 1
ATOM 3090 N N . GLY A 1 397 ? 65.834 6.744 -17.396 1.00 47.66 397 GLY A N 1
ATOM 3091 C CA . GLY A 1 397 ? 66.167 7.036 -18.795 1.00 47.66 397 GLY A CA 1
ATOM 3092 C C . GLY A 1 397 ? 64.928 7.072 -19.697 1.00 47.66 397 GLY A C 1
ATOM 3093 O O . GLY A 1 397 ? 64.751 8.021 -20.460 1.00 47.66 397 GLY A O 1
ATOM 3094 N N . VAL A 1 398 ? 64.025 6.098 -19.546 1.00 46.88 398 VAL A N 1
ATOM 3095 C CA . VAL A 1 398 ? 62.763 6.027 -20.306 1.00 46.88 398 VAL A CA 1
ATOM 3096 C C . VAL A 1 398 ? 61.802 7.156 -19.917 1.00 46.88 398 VAL A C 1
ATOM 3098 O O . VAL A 1 398 ? 61.197 7.766 -20.796 1.00 46.88 398 VAL A O 1
ATOM 3101 N N . GLU A 1 399 ? 61.702 7.516 -18.633 1.00 44.75 399 GLU A N 1
ATOM 3102 C CA . GLU A 1 399 ? 60.910 8.677 -18.200 1.00 44.75 399 GLU A CA 1
ATOM 3103 C C . GLU A 1 399 ? 61.477 10.003 -18.739 1.00 44.75 399 GLU A C 1
ATOM 3105 O O . GLU A 1 399 ? 60.700 10.869 -19.140 1.00 44.75 399 GLU A O 1
ATOM 3110 N N . ARG A 1 400 ? 62.808 10.156 -18.848 1.00 46.78 400 ARG A N 1
ATOM 3111 C CA . ARG A 1 400 ? 63.430 11.339 -19.477 1.00 46.78 400 ARG A CA 1
ATOM 3112 C C . ARG A 1 400 ? 63.161 11.425 -20.979 1.00 46.78 400 ARG A C 1
ATOM 3114 O O . ARG A 1 400 ? 62.889 12.518 -21.470 1.00 46.78 400 ARG A O 1
ATOM 3121 N N . ASP A 1 401 ? 63.186 10.305 -21.695 1.00 50.84 401 ASP A N 1
ATOM 3122 C CA . ASP A 1 401 ? 62.944 10.282 -23.144 1.00 50.84 401 ASP A CA 1
ATOM 3123 C C . ASP A 1 401 ? 61.463 10.449 -23.519 1.00 50.84 401 ASP A C 1
ATOM 3125 O O . ASP A 1 401 ? 61.154 11.018 -24.572 1.00 50.84 401 ASP A O 1
ATOM 3129 N N . VAL A 1 402 ? 60.549 9.981 -22.662 1.00 46.50 402 VAL A N 1
ATOM 3130 C CA . VAL A 1 402 ? 59.096 10.059 -22.881 1.00 46.50 402 VAL A CA 1
ATOM 3131 C C . VAL A 1 402 ? 58.514 11.387 -22.388 1.00 46.50 402 VAL A C 1
ATOM 3133 O O . VAL A 1 402 ? 57.700 11.979 -23.097 1.00 46.50 402 VAL A O 1
ATOM 3136 N N . PHE A 1 403 ? 58.944 11.898 -21.228 1.00 43.06 403 PHE A N 1
ATOM 3137 C CA . PHE A 1 403 ? 58.404 13.141 -20.657 1.00 43.06 403 PHE A CA 1
ATOM 3138 C C . PHE A 1 403 ? 59.247 14.390 -20.951 1.00 43.06 403 PHE A C 1
ATOM 3140 O O . PHE A 1 403 ? 58.685 15.480 -21.024 1.00 43.06 403 PHE A O 1
ATOM 3147 N N . GLY A 1 404 ? 60.553 14.269 -21.219 1.00 44.53 404 GLY A N 1
ATOM 3148 C CA . GLY A 1 404 ? 61.404 15.422 -21.557 1.00 44.53 404 GLY A CA 1
ATOM 3149 C C . GLY A 1 404 ? 61.102 16.034 -22.930 1.00 44.53 404 GLY A C 1
ATOM 3150 O O . GLY A 1 404 ? 61.323 17.219 -23.154 1.00 44.53 404 GLY A O 1
ATOM 3151 N N . ARG A 1 405 ? 60.519 15.257 -23.852 1.00 43.44 405 ARG A N 1
ATOM 3152 C CA . ARG A 1 405 ? 60.171 15.730 -25.204 1.00 43.44 405 ARG A CA 1
ATOM 3153 C C . ARG A 1 405 ? 58.853 16.515 -25.260 1.00 43.44 405 ARG A C 1
ATOM 3155 O O . ARG A 1 405 ? 58.537 17.101 -26.293 1.00 43.44 405 ARG A O 1
ATOM 3162 N N . GLN A 1 406 ? 58.079 16.516 -24.171 1.00 40.56 406 GLN A N 1
ATOM 3163 C CA . GLN A 1 406 ? 56.772 17.173 -24.103 1.00 40.56 406 GLN A CA 1
ATOM 3164 C C . GLN A 1 406 ? 56.854 18.639 -23.632 1.00 40.56 406 GLN A C 1
ATOM 3166 O O . GLN A 1 406 ? 55.932 19.406 -23.909 1.00 40.56 406 GLN A O 1
ATOM 3171 N N . GLU A 1 407 ? 57.954 19.051 -22.985 1.00 42.31 407 GLU A N 1
ATOM 3172 C CA . GLU A 1 407 ? 58.178 20.447 -22.564 1.00 42.31 407 GLU A CA 1
ATOM 3173 C C . GLU A 1 407 ? 58.822 21.315 -23.664 1.00 42.31 407 GLU A C 1
ATOM 3175 O O . GLU A 1 407 ? 58.432 22.471 -23.818 1.00 42.31 407 GLU A O 1
ATOM 3180 N N . ASP A 1 408 ? 59.681 20.754 -24.526 1.00 42.53 408 ASP A N 1
ATOM 3181 C CA . ASP A 1 408 ? 60.348 21.499 -25.616 1.00 42.53 408 ASP A CA 1
ATOM 3182 C C . ASP A 1 408 ? 59.414 21.913 -26.777 1.00 42.53 408 ASP A C 1
ATOM 3184 O O . ASP A 1 408 ? 59.768 22.752 -27.608 1.00 42.53 408 ASP A O 1
ATOM 3188 N N . LEU A 1 409 ? 58.201 21.353 -26.851 1.00 45.25 409 LEU A N 1
ATOM 3189 C CA . LEU A 1 409 ? 57.234 21.628 -27.926 1.00 45.25 409 LEU A CA 1
ATOM 3190 C C . LEU A 1 409 ? 56.204 22.717 -27.583 1.00 45.25 409 LEU A C 1
ATOM 3192 O O . LEU A 1 409 ? 55.350 23.024 -28.415 1.00 45.25 409 LEU A O 1
ATOM 3196 N N . ARG A 1 410 ? 56.268 23.322 -26.388 1.00 44.75 410 ARG A N 1
ATOM 3197 C CA . ARG A 1 410 ? 55.383 24.441 -26.009 1.00 44.75 410 ARG A CA 1
ATOM 3198 C C . ARG A 1 410 ? 55.938 25.832 -26.330 1.00 44.75 410 ARG A C 1
ATOM 3200 O O . ARG A 1 410 ? 55.138 26.757 -26.413 1.00 44.75 410 ARG A O 1
ATOM 3207 N N . ASP A 1 411 ? 57.241 25.968 -26.583 1.00 48.31 411 ASP A N 1
ATOM 3208 C CA . ASP A 1 411 ? 57.910 27.277 -26.721 1.00 48.31 411 ASP A CA 1
ATOM 3209 C C . ASP A 1 411 ? 58.366 27.643 -28.145 1.00 48.31 411 ASP A C 1
ATOM 3211 O O . ASP A 1 411 ? 59.041 28.651 -28.357 1.00 48.31 411 ASP A O 1
ATOM 3215 N N . ARG A 1 412 ? 57.964 26.881 -29.168 1.00 42.81 412 ARG A N 1
ATOM 3216 C CA . ARG A 1 412 ? 58.191 27.260 -30.571 1.00 42.81 412 ARG A CA 1
ATOM 3217 C C . ARG A 1 412 ? 56.877 27.380 -31.321 1.00 42.81 412 ARG A C 1
ATOM 3219 O O . ARG A 1 412 ? 56.347 26.410 -31.853 1.00 42.81 412 ARG A O 1
ATOM 3226 N N . GLY A 1 413 ? 56.365 28.606 -31.359 1.00 48.34 413 GLY A N 1
ATOM 3227 C CA . GLY A 1 413 ? 55.362 29.009 -32.330 1.00 48.34 413 GLY A CA 1
ATOM 3228 C C . GLY A 1 413 ? 55.986 29.048 -33.718 1.00 48.34 413 GLY A C 1
ATOM 3229 O O . GLY A 1 413 ? 56.517 30.076 -34.096 1.00 48.34 413 GLY A O 1
ATOM 3230 N N . ASP A 1 414 ? 55.927 27.934 -34.442 1.00 43.44 414 ASP A N 1
ATOM 3231 C CA . ASP A 1 414 ? 56.100 27.866 -35.892 1.00 43.44 414 ASP A CA 1
ATOM 3232 C C . ASP A 1 414 ? 55.347 26.634 -36.419 1.00 43.44 414 ASP A C 1
ATOM 3234 O O . ASP A 1 414 ? 55.262 25.601 -35.754 1.00 43.44 414 ASP A O 1
ATOM 3238 N N . GLY A 1 415 ? 54.706 26.790 -37.580 1.00 43.78 415 GLY A N 1
ATOM 3239 C CA . GLY A 1 415 ? 53.679 25.889 -38.106 1.00 43.78 415 GLY A CA 1
ATOM 3240 C C . GLY A 1 415 ? 54.094 24.422 -38.275 1.00 43.78 415 GLY A C 1
ATOM 3241 O O . GLY A 1 415 ? 55.262 24.097 -38.480 1.00 43.78 415 GLY A O 1
ATOM 3242 N N . LEU A 1 416 ? 53.088 23.537 -38.230 1.00 38.66 416 LEU A N 1
ATOM 3243 C CA . LEU A 1 416 ? 53.225 22.100 -38.493 1.00 38.66 416 LEU A CA 1
ATOM 3244 C C . LEU A 1 416 ? 54.013 21.849 -39.795 1.00 38.66 416 LEU A C 1
ATOM 3246 O O . LEU A 1 416 ? 53.550 22.277 -40.858 1.00 38.66 416 LEU A O 1
ATOM 3250 N N . PRO A 1 417 ? 55.130 21.098 -39.771 1.00 41.50 417 PRO A N 1
ATOM 3251 C CA . PRO A 1 417 ? 55.665 20.522 -40.989 1.00 41.50 417 PRO A CA 1
ATOM 3252 C C . PRO A 1 417 ? 54.791 19.338 -41.421 1.00 41.50 417 PRO A C 1
ATOM 3254 O O . PRO A 1 417 ? 54.143 18.676 -40.607 1.00 41.50 417 PRO A O 1
ATOM 3257 N N . ALA A 1 418 ? 54.762 19.108 -42.733 1.00 41.84 418 ALA A N 1
ATOM 3258 C CA . ALA A 1 418 ? 54.000 18.053 -43.383 1.00 41.84 418 ALA A CA 1
ATOM 3259 C C . ALA A 1 418 ? 54.230 16.676 -42.736 1.00 41.84 418 ALA A C 1
ATOM 3261 O O . ALA A 1 418 ? 55.343 16.325 -42.344 1.00 41.84 418 ALA A O 1
ATOM 3262 N N . THR A 1 419 ? 53.148 15.902 -42.658 1.00 36.94 419 THR A N 1
ATOM 3263 C CA . THR A 1 419 ? 53.133 14.485 -42.281 1.00 36.94 419 THR A CA 1
ATOM 3264 C C . THR A 1 419 ? 54.259 13.718 -42.981 1.00 36.94 419 THR A C 1
ATOM 3266 O O . THR A 1 419 ? 54.349 13.821 -44.206 1.00 36.94 419 THR A O 1
ATOM 3269 N N . PRO A 1 420 ? 55.083 12.926 -42.268 1.00 39.31 420 PRO A N 1
ATOM 3270 C CA . PRO A 1 420 ? 55.971 11.982 -42.929 1.00 39.31 420 PRO A CA 1
ATOM 3271 C C . PRO A 1 420 ? 55.111 10.974 -43.689 1.00 39.31 420 PRO A C 1
ATOM 3273 O O . PRO A 1 420 ? 54.126 10.469 -43.140 1.00 39.31 420 PRO A O 1
ATOM 3276 N N . ASP A 1 421 ? 55.477 10.701 -44.939 1.00 37.69 421 ASP A N 1
ATOM 3277 C CA . ASP A 1 421 ? 54.863 9.651 -45.742 1.00 37.69 421 ASP A CA 1
ATOM 3278 C C . ASP A 1 421 ? 54.785 8.348 -44.939 1.00 37.69 421 ASP A C 1
ATOM 3280 O O . ASP A 1 421 ? 55.749 7.926 -44.289 1.00 37.69 421 ASP A O 1
ATOM 3284 N N . ALA A 1 422 ? 53.603 7.729 -44.967 1.00 35.00 422 ALA A N 1
ATOM 3285 C CA . ALA A 1 422 ? 53.357 6.435 -44.353 1.00 35.00 422 ALA A CA 1
ATOM 3286 C C . ALA A 1 422 ? 54.445 5.442 -44.798 1.00 35.00 422 ALA A C 1
ATOM 3288 O O . ALA A 1 422 ? 54.778 5.416 -45.987 1.00 35.00 422 ALA A O 1
ATOM 3289 N N . PRO A 1 423 ? 55.001 4.612 -43.896 1.00 37.47 423 PRO A N 1
ATOM 3290 C CA . PRO A 1 423 ? 56.019 3.657 -44.293 1.00 37.47 423 PRO A CA 1
ATOM 3291 C C . PRO A 1 423 ? 55.417 2.733 -45.351 1.00 37.47 423 PRO A C 1
ATOM 3293 O O . PRO A 1 423 ? 54.443 2.022 -45.091 1.00 37.47 423 PRO A O 1
ATOM 3296 N N . THR A 1 424 ? 55.980 2.778 -46.558 1.00 37.38 424 THR A N 1
ATOM 3297 C CA . THR A 1 424 ? 55.611 1.905 -47.666 1.00 37.38 424 THR A CA 1
ATOM 3298 C C . THR A 1 424 ? 55.696 0.473 -47.166 1.00 37.38 424 THR A C 1
ATOM 3300 O O . THR A 1 424 ? 56.773 -0.017 -46.818 1.00 37.38 424 THR A O 1
ATOM 3303 N N . ARG A 1 425 ? 54.539 -0.187 -47.081 1.00 34.25 425 ARG A N 1
ATOM 3304 C CA . ARG A 1 425 ? 54.433 -1.601 -46.741 1.00 34.25 425 ARG A CA 1
ATOM 3305 C C . ARG A 1 425 ? 55.261 -2.350 -47.785 1.00 34.25 425 ARG A C 1
ATOM 3307 O O . ARG A 1 425 ? 54.844 -2.456 -48.933 1.00 34.25 425 ARG A O 1
ATOM 3314 N N . ARG A 1 426 ? 56.460 -2.812 -47.425 1.00 33.44 426 ARG A N 1
ATOM 3315 C CA . ARG A 1 426 ? 57.146 -3.828 -48.225 1.00 33.44 426 ARG A CA 1
ATOM 3316 C C . ARG A 1 426 ? 56.269 -5.069 -48.145 1.00 33.44 426 ARG A C 1
ATOM 3318 O O . ARG A 1 426 ? 56.247 -5.738 -47.116 1.00 33.44 426 ARG A O 1
ATOM 3325 N N . GLU A 1 427 ? 55.498 -5.319 -49.197 1.00 40.28 427 GLU A N 1
ATOM 3326 C CA . GLU A 1 427 ? 54.956 -6.644 -49.462 1.00 40.28 427 GLU A CA 1
ATOM 3327 C C . GLU A 1 427 ? 56.148 -7.589 -49.572 1.00 40.28 427 GLU A C 1
ATOM 3329 O O . GLU A 1 427 ? 56.983 -7.484 -50.469 1.00 40.28 427 GLU A O 1
ATOM 3334 N N . ILE A 1 428 ? 56.283 -8.449 -48.569 1.00 38.88 428 ILE A N 1
ATOM 3335 C CA . ILE A 1 428 ? 57.197 -9.577 -48.616 1.00 38.88 428 ILE A CA 1
ATOM 3336 C C . ILE A 1 428 ? 56.538 -10.559 -49.584 1.00 38.88 428 ILE A C 1
ATOM 3338 O O . ILE A 1 428 ? 55.598 -11.256 -49.205 1.00 38.88 428 ILE A O 1
ATOM 3342 N N . GLU A 1 429 ? 56.967 -10.563 -50.846 1.00 38.84 429 GLU A N 1
ATOM 3343 C CA . GLU A 1 429 ? 56.583 -11.635 -51.763 1.00 38.84 429 GLU A CA 1
ATOM 3344 C C . GLU A 1 429 ? 57.097 -12.975 -51.210 1.00 38.84 429 GLU A C 1
ATOM 3346 O O . GLU A 1 429 ? 58.257 -13.057 -50.784 1.00 38.84 429 GLU A O 1
ATOM 3351 N N . PRO A 1 430 ? 56.269 -14.036 -51.188 1.00 38.06 430 PRO A N 1
ATOM 3352 C CA . PRO A 1 430 ? 56.715 -15.340 -50.730 1.00 38.06 430 PRO A CA 1
ATOM 3353 C C . PRO A 1 430 ? 57.702 -15.902 -51.761 1.00 38.06 430 PRO A C 1
ATOM 3355 O O . PRO A 1 430 ? 57.351 -16.145 -52.915 1.00 38.06 430 PRO A O 1
ATOM 3358 N N . GLY A 1 431 ? 58.961 -16.080 -51.355 1.00 35.75 431 GLY A N 1
ATOM 3359 C CA . GLY A 1 431 ? 59.992 -16.666 -52.213 1.00 35.75 431 GLY A CA 1
ATOM 3360 C C . GLY A 1 431 ? 59.625 -18.091 -52.660 1.00 35.75 431 GLY A C 1
ATOM 3361 O O . GLY A 1 431 ? 58.924 -18.806 -51.933 1.00 35.75 431 GLY A O 1
ATOM 3362 N N . PRO A 1 432 ? 60.092 -18.543 -53.840 1.00 41.69 432 PRO A N 1
ATOM 3363 C CA . PRO A 1 432 ? 59.724 -19.846 -54.373 1.00 41.69 432 PRO A CA 1
ATOM 3364 C C . PRO A 1 432 ? 60.349 -20.936 -53.496 1.00 41.69 432 PRO A C 1
ATOM 3366 O O . PRO A 1 432 ? 61.565 -21.116 -53.494 1.00 41.69 432 PRO A O 1
ATOM 3369 N N . GLY A 1 433 ? 59.515 -21.641 -52.728 1.00 45.38 433 GLY A N 1
ATOM 3370 C CA . GLY A 1 433 ? 59.931 -22.790 -51.917 1.00 45.38 433 GLY A CA 1
ATOM 3371 C C . GLY A 1 433 ? 59.548 -22.764 -50.437 1.00 45.38 433 GLY A C 1
ATOM 3372 O O . GLY A 1 433 ? 59.903 -23.701 -49.732 1.00 45.38 433 GLY A O 1
ATOM 3373 N N . GLN A 1 434 ? 58.817 -21.762 -49.942 1.00 39.50 434 GLN A N 1
ATOM 3374 C CA . GLN A 1 434 ? 58.200 -21.860 -48.613 1.00 39.50 434 GLN A CA 1
ATOM 3375 C C . GLN A 1 434 ? 56.820 -22.511 -48.724 1.00 39.50 434 GLN A C 1
ATOM 3377 O O . GLN A 1 434 ? 55.786 -21.847 -48.763 1.00 39.50 434 GLN A O 1
ATOM 3382 N N . GLU A 1 435 ? 56.820 -23.843 -48.790 1.00 42.97 435 GLU A N 1
ATOM 3383 C CA . GLU A 1 435 ? 55.691 -24.636 -48.303 1.00 42.97 435 GLU A CA 1
ATOM 3384 C C . GLU A 1 435 ? 55.329 -24.120 -46.906 1.00 42.97 435 GLU A C 1
ATOM 3386 O O . GLU A 1 435 ? 56.211 -23.963 -46.059 1.00 42.97 435 GLU A O 1
ATOM 3391 N N . ALA A 1 436 ? 54.052 -23.801 -46.680 1.00 43.53 436 ALA A N 1
ATOM 3392 C CA . ALA A 1 436 ? 53.551 -23.425 -45.367 1.00 43.53 436 ALA A CA 1
ATOM 3393 C C . ALA A 1 436 ? 53.949 -24.524 -44.373 1.00 43.53 436 ALA A C 1
ATOM 3395 O O . ALA A 1 436 ? 53.379 -25.616 -44.397 1.00 43.53 436 ALA A O 1
ATOM 3396 N N . ALA A 1 437 ? 54.969 -24.256 -43.553 1.00 47.31 437 ALA A N 1
ATOM 3397 C CA . ALA A 1 437 ? 55.419 -25.189 -42.537 1.00 47.31 437 ALA A CA 1
ATOM 3398 C C . ALA A 1 437 ? 54.204 -25.545 -41.675 1.00 47.31 437 ALA A C 1
ATOM 3400 O O . ALA A 1 437 ? 53.521 -24.652 -41.162 1.00 47.31 437 ALA A O 1
ATOM 3401 N N . ALA A 1 438 ? 53.896 -26.842 -41.588 1.00 48.44 438 ALA A N 1
ATOM 3402 C CA . ALA A 1 438 ? 52.830 -27.346 -40.735 1.00 48.44 438 ALA A CA 1
ATOM 3403 C C . ALA A 1 438 ? 52.996 -26.726 -39.338 1.00 48.44 438 ALA A C 1
ATOM 3405 O O . ALA A 1 438 ? 54.132 -26.652 -38.866 1.00 48.44 438 ALA A O 1
ATOM 3406 N N . PRO A 1 439 ? 51.917 -26.236 -38.699 1.00 50.09 439 PRO A N 1
ATOM 3407 C CA . PRO A 1 439 ? 52.049 -25.494 -37.455 1.00 50.09 439 PRO A CA 1
ATOM 3408 C C . PRO A 1 439 ? 52.836 -26.337 -36.450 1.00 50.09 439 PRO A C 1
ATOM 3410 O O . PRO A 1 439 ? 52.424 -27.461 -36.154 1.00 50.09 439 PRO A O 1
ATOM 3413 N N . ASP A 1 440 ? 53.973 -25.812 -35.978 1.00 57.44 440 ASP A N 1
ATOM 3414 C CA . ASP A 1 440 ? 54.814 -26.473 -34.978 1.00 57.44 440 ASP A CA 1
ATOM 3415 C C . ASP A 1 440 ? 53.944 -26.932 -33.801 1.00 57.44 440 ASP A C 1
ATOM 3417 O O . ASP A 1 440 ? 53.003 -26.240 -33.394 1.00 57.44 440 ASP A O 1
ATOM 3421 N N . SER A 1 441 ? 54.254 -28.102 -33.239 1.00 57.47 441 SER A N 1
ATOM 3422 C CA . SER A 1 441 ? 53.499 -28.701 -32.129 1.00 57.47 441 SER A CA 1
ATOM 3423 C C . SER A 1 441 ? 53.300 -27.724 -30.962 1.00 57.47 441 SER A C 1
ATOM 3425 O O . SER A 1 441 ? 52.234 -27.700 -30.351 1.00 57.47 441 SER A O 1
ATOM 3427 N N . THR A 1 442 ? 54.271 -26.843 -30.716 1.00 57.38 442 THR A N 1
ATOM 3428 C CA . THR A 1 442 ? 54.213 -25.771 -29.712 1.00 57.38 442 THR A CA 1
ATOM 3429 C C . THR A 1 442 ? 53.115 -24.737 -29.995 1.00 57.38 442 THR A C 1
ATOM 3431 O O . THR A 1 442 ? 52.393 -24.341 -29.080 1.00 57.38 442 THR A O 1
ATOM 3434 N N . THR A 1 443 ? 52.936 -24.328 -31.255 1.00 61.44 443 THR A N 1
ATOM 3435 C CA . THR A 1 443 ? 51.904 -23.360 -31.669 1.00 61.44 443 THR A CA 1
ATOM 3436 C C . THR A 1 443 ? 50.510 -23.980 -31.594 1.00 61.44 443 THR A C 1
ATOM 3438 O O . THR A 1 443 ? 49.581 -23.345 -31.099 1.00 61.44 443 THR A O 1
ATOM 3441 N N . GLN A 1 444 ? 50.366 -25.253 -31.985 1.00 66.25 444 GLN A N 1
ATOM 3442 C CA . GLN A 1 444 ? 49.097 -25.981 -31.854 1.00 66.25 444 GLN A CA 1
ATOM 3443 C C . GLN A 1 444 ? 48.680 -26.152 -30.384 1.00 66.25 444 GLN A C 1
ATOM 3445 O O . GLN A 1 444 ? 47.508 -25.976 -30.040 1.00 66.25 444 GLN A O 1
ATOM 3450 N N . VAL A 1 445 ? 49.638 -26.446 -29.497 1.00 67.38 445 VAL A N 1
ATOM 3451 C CA . VAL A 1 445 ? 49.392 -26.550 -28.051 1.00 67.38 445 VAL A CA 1
ATOM 3452 C C . VAL A 1 445 ? 48.978 -25.194 -27.472 1.00 67.38 445 VAL A C 1
ATOM 3454 O O . VAL A 1 445 ? 47.969 -25.129 -26.768 1.00 67.38 445 VAL A O 1
ATOM 3457 N N . ALA A 1 446 ? 49.671 -24.105 -27.822 1.00 67.00 446 ALA A N 1
ATOM 3458 C CA . ALA A 1 446 ? 49.331 -22.757 -27.364 1.00 67.00 446 ALA A CA 1
ATOM 3459 C C . ALA A 1 446 ? 47.937 -22.301 -27.837 1.00 67.00 446 ALA A C 1
ATOM 3461 O O . ALA A 1 446 ? 47.150 -21.791 -27.039 1.00 67.00 446 ALA A O 1
ATOM 3462 N N . GLU A 1 447 ? 47.585 -22.544 -29.103 1.00 70.44 447 GLU A N 1
ATOM 3463 C CA . GLU A 1 447 ? 46.245 -22.252 -29.623 1.00 70.44 447 GLU A CA 1
ATOM 3464 C C . GLU A 1 447 ? 45.160 -23.079 -28.926 1.00 70.44 447 GLU A C 1
ATOM 3466 O O . GLU A 1 447 ? 44.090 -22.557 -28.608 1.00 70.44 447 GLU A O 1
ATOM 3471 N N . SER A 1 448 ? 45.421 -24.363 -28.661 1.00 69.56 448 SER A N 1
ATOM 3472 C CA . SER A 1 448 ? 44.469 -25.226 -27.955 1.00 69.56 448 SER A CA 1
ATOM 3473 C C . SER A 1 448 ? 44.239 -24.767 -26.509 1.00 69.56 448 SER A C 1
ATOM 3475 O O . SER A 1 448 ? 43.097 -24.748 -26.048 1.00 69.56 448 SER A O 1
ATOM 3477 N N . ALA A 1 449 ? 45.291 -24.312 -25.820 1.00 69.69 449 ALA A N 1
ATOM 3478 C CA . ALA A 1 449 ? 45.209 -23.746 -24.478 1.00 69.69 449 ALA A CA 1
ATOM 3479 C C . ALA A 1 449 ? 44.442 -22.414 -24.470 1.00 69.69 449 ALA A C 1
ATOM 3481 O O . ALA A 1 449 ? 43.565 -22.215 -23.627 1.00 69.69 449 ALA A O 1
ATOM 3482 N N . ALA A 1 450 ? 44.701 -21.536 -25.445 1.00 71.38 450 ALA A N 1
ATOM 3483 C CA . ALA A 1 450 ? 43.981 -20.274 -25.598 1.00 71.38 450 ALA A CA 1
ATOM 3484 C C . ALA A 1 450 ? 42.483 -20.504 -25.859 1.00 71.38 450 ALA A C 1
ATOM 3486 O O . ALA A 1 450 ? 41.645 -19.915 -25.179 1.00 71.38 450 ALA A O 1
ATOM 3487 N N . ARG A 1 451 ? 42.121 -21.411 -26.781 1.00 75.94 451 ARG A N 1
ATOM 3488 C CA . ARG A 1 451 ? 40.714 -21.766 -27.056 1.00 75.94 451 ARG A CA 1
ATOM 3489 C C . ARG A 1 451 ? 40.003 -22.294 -25.808 1.00 75.94 451 ARG A C 1
ATOM 3491 O O . ARG A 1 451 ? 38.872 -21.887 -25.549 1.00 75.94 451 ARG A O 1
ATOM 3498 N N . ARG A 1 452 ? 40.670 -23.139 -25.011 1.00 74.56 452 ARG A N 1
ATOM 3499 C CA . ARG A 1 452 ? 40.140 -23.644 -23.732 1.00 74.56 452 ARG A CA 1
ATOM 3500 C C . ARG A 1 452 ? 39.913 -22.517 -22.726 1.00 74.56 452 ARG A C 1
ATOM 3502 O O . ARG A 1 452 ? 38.828 -22.438 -22.157 1.00 74.56 452 ARG A O 1
ATOM 3509 N N . PHE A 1 453 ? 40.882 -21.613 -22.561 1.00 74.38 453 PHE A N 1
ATOM 3510 C CA . PHE A 1 453 ? 40.750 -20.453 -21.675 1.00 74.38 453 PHE A CA 1
ATOM 3511 C C . PHE A 1 453 ? 39.576 -19.551 -22.080 1.00 74.38 453 PHE A C 1
ATOM 3513 O O . PHE A 1 453 ? 38.735 -19.225 -21.243 1.00 74.38 453 PHE A O 1
ATOM 3520 N N . TYR A 1 454 ? 39.461 -19.210 -23.368 1.00 75.25 454 TYR A N 1
ATOM 3521 C CA . TYR A 1 454 ? 38.339 -18.412 -23.862 1.00 75.25 454 TYR A CA 1
ATOM 3522 C C . TYR A 1 454 ? 36.995 -19.122 -23.650 1.00 75.25 454 TYR A C 1
ATOM 3524 O O . TYR A 1 454 ? 36.066 -18.497 -23.141 1.00 75.25 454 TYR A O 1
ATOM 3532 N N . SER A 1 455 ? 36.898 -20.427 -23.933 1.00 80.19 455 SER A N 1
ATOM 3533 C CA . SER A 1 455 ? 35.667 -21.197 -23.692 1.00 80.19 455 SER A CA 1
ATOM 3534 C C . SER A 1 455 ? 35.274 -21.268 -22.211 1.00 80.19 455 SER A C 1
ATOM 3536 O O . SER A 1 455 ? 34.096 -21.153 -21.881 1.00 80.19 455 SER A O 1
ATOM 3538 N N . ALA A 1 456 ? 36.255 -21.372 -21.309 1.00 77.62 456 ALA A N 1
ATOM 3539 C CA . ALA A 1 456 ? 36.020 -21.354 -19.870 1.00 77.62 456 ALA A CA 1
ATOM 3540 C C . ALA A 1 456 ? 35.547 -19.971 -19.395 1.00 77.62 456 ALA A C 1
ATOM 3542 O O . ALA A 1 456 ? 34.633 -19.880 -18.577 1.00 77.62 456 ALA A O 1
ATOM 3543 N N . SER A 1 457 ? 36.125 -18.893 -19.937 1.00 80.81 457 SER A N 1
ATOM 3544 C CA . SER A 1 457 ? 35.706 -17.521 -19.624 1.00 80.81 457 SER A CA 1
ATOM 3545 C C . SER A 1 457 ? 34.281 -17.214 -20.103 1.00 80.81 457 SER A C 1
ATOM 3547 O O . SER A 1 457 ? 33.507 -16.602 -19.370 1.00 80.81 457 SER A O 1
ATOM 3549 N N . ASP A 1 458 ? 33.899 -17.692 -21.290 1.00 83.06 458 ASP A N 1
ATOM 3550 C CA . ASP A 1 458 ? 32.544 -17.533 -21.824 1.00 83.06 458 ASP A CA 1
ATOM 3551 C C . ASP A 1 458 ? 31.526 -18.333 -20.998 1.00 83.06 458 ASP A C 1
ATOM 3553 O O . ASP A 1 458 ? 30.507 -17.794 -20.568 1.00 83.06 458 ASP A O 1
ATOM 3557 N N . ALA A 1 459 ? 31.849 -19.583 -20.651 1.00 82.19 459 ALA A N 1
ATOM 3558 C CA . ALA A 1 459 ? 31.025 -20.385 -19.751 1.00 82.19 459 ALA A CA 1
ATOM 3559 C C . ALA A 1 459 ? 30.847 -19.722 -18.371 1.00 82.19 459 ALA A C 1
ATOM 3561 O O . ALA A 1 459 ? 29.747 -19.753 -17.818 1.0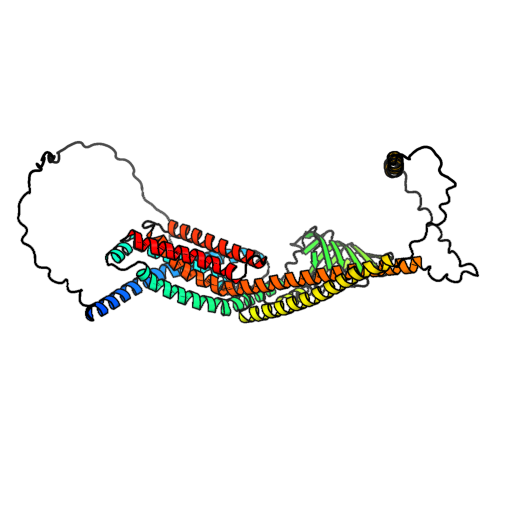0 82.19 459 ALA A O 1
ATOM 3562 N N . ALA A 1 460 ? 31.891 -19.083 -17.827 1.00 81.38 460 ALA A N 1
ATOM 3563 C CA . ALA A 1 460 ? 31.817 -18.337 -16.570 1.00 81.38 460 ALA A CA 1
ATOM 3564 C C . ALA A 1 460 ? 30.913 -17.095 -16.672 1.00 81.38 460 ALA A C 1
ATOM 3566 O O . ALA A 1 460 ? 30.082 -16.867 -15.789 1.00 81.38 460 ALA A O 1
ATOM 3567 N N . ASN A 1 461 ? 31.012 -16.331 -17.764 1.00 83.62 461 ASN A N 1
ATOM 3568 C CA . ASN A 1 461 ? 30.127 -15.191 -18.020 1.00 83.62 461 ASN A CA 1
ATOM 3569 C C . ASN A 1 461 ? 28.664 -15.638 -18.165 1.00 83.62 461 ASN A C 1
ATOM 3571 O O . ASN A 1 461 ? 27.761 -15.024 -17.591 1.00 83.62 461 ASN A O 1
ATOM 3575 N N . GLN A 1 462 ? 28.421 -16.739 -18.884 1.00 85.94 462 GLN A N 1
ATOM 3576 C CA . GLN A 1 462 ? 27.084 -17.312 -19.037 1.00 85.94 462 GLN A CA 1
ATOM 3577 C C . GLN A 1 462 ? 26.533 -17.782 -17.688 1.00 85.94 462 GLN A C 1
ATOM 3579 O O . GLN A 1 462 ? 25.427 -17.378 -17.324 1.00 85.94 462 GLN A O 1
ATOM 3584 N N . PHE A 1 463 ? 27.317 -18.521 -16.895 1.00 86.56 463 PHE A N 1
ATOM 3585 C CA . PHE A 1 463 ? 26.956 -18.905 -15.527 1.00 86.56 463 PHE A CA 1
ATOM 3586 C C . PHE A 1 463 ? 26.527 -17.698 -14.685 1.00 86.56 463 PHE A C 1
ATOM 3588 O O . PHE A 1 463 ? 25.452 -17.721 -14.080 1.00 86.56 463 PHE A O 1
ATOM 3595 N N . GLN A 1 464 ? 27.329 -16.628 -14.685 1.00 86.44 464 GLN A N 1
ATOM 3596 C CA . GLN A 1 464 ? 27.020 -15.422 -13.925 1.00 86.44 464 GLN A CA 1
ATOM 3597 C C . GLN A 1 464 ? 25.712 -14.775 -14.404 1.00 86.44 464 GLN A C 1
ATOM 3599 O O . GLN A 1 464 ? 24.865 -14.428 -13.582 1.00 86.44 464 GLN A O 1
ATOM 3604 N N . SER A 1 465 ? 25.491 -14.691 -15.719 1.00 84.06 465 SER A N 1
ATOM 3605 C CA . SER A 1 465 ? 24.256 -14.131 -16.279 1.00 84.06 465 SER A CA 1
ATOM 3606 C C . SER A 1 465 ? 23.004 -14.922 -15.869 1.00 84.06 465 SER A C 1
ATOM 3608 O O . SER A 1 465 ? 21.978 -14.329 -15.527 1.00 84.06 465 SER A O 1
ATOM 3610 N N . TYR A 1 466 ? 23.079 -16.257 -15.837 1.00 84.31 466 TYR A N 1
ATOM 3611 C CA . TYR A 1 466 ? 21.966 -17.107 -15.408 1.00 84.31 466 TYR A CA 1
ATOM 3612 C C . TYR A 1 466 ? 21.735 -17.034 -13.898 1.00 84.31 466 TYR A C 1
ATOM 3614 O O . TYR A 1 466 ? 20.585 -16.953 -13.466 1.00 84.31 466 TYR A O 1
ATOM 3622 N N . ALA A 1 467 ? 22.802 -16.964 -13.098 1.00 84.00 467 ALA A N 1
ATOM 3623 C CA . ALA A 1 467 ? 22.700 -16.746 -11.657 1.00 84.00 467 ALA A CA 1
ATOM 3624 C C . ALA A 1 467 ? 22.047 -15.387 -11.327 1.00 84.00 467 ALA A C 1
ATOM 3626 O O . ALA A 1 467 ? 21.183 -15.294 -10.453 1.00 84.00 467 ALA A O 1
ATOM 3627 N N . GLU A 1 468 ? 22.393 -14.324 -12.059 1.00 85.25 468 GLU A N 1
ATOM 3628 C CA . GLU A 1 468 ? 21.769 -13.005 -11.902 1.00 85.25 468 GLU A CA 1
ATOM 3629 C C . GLU A 1 468 ? 20.285 -13.010 -12.302 1.00 85.25 468 GLU A C 1
ATOM 3631 O O . GLU A 1 468 ? 19.450 -12.404 -11.615 1.00 85.25 468 GLU A O 1
ATOM 3636 N N . ARG A 1 469 ? 19.928 -13.730 -13.375 1.00 79.81 469 ARG A N 1
ATOM 3637 C CA . ARG A 1 469 ? 18.531 -13.926 -13.802 1.00 79.81 469 ARG A CA 1
ATOM 3638 C C . ARG A 1 469 ? 17.717 -14.683 -12.758 1.00 79.81 469 ARG A C 1
ATOM 3640 O O . ARG A 1 469 ? 16.593 -14.271 -12.476 1.00 79.81 469 ARG A O 1
ATOM 3647 N N . GLU A 1 470 ? 18.282 -15.723 -12.146 1.00 86.44 470 GLU A N 1
ATOM 3648 C CA . GLU A 1 470 ? 17.643 -16.468 -11.056 1.00 86.44 470 GLU A CA 1
ATOM 3649 C C . GLU A 1 470 ? 17.331 -15.540 -9.874 1.00 86.44 470 GLU A C 1
ATOM 3651 O O . GLU A 1 470 ? 16.177 -15.423 -9.455 1.00 86.44 470 GLU A O 1
ATOM 3656 N N . VAL A 1 471 ? 18.332 -14.802 -9.380 1.00 84.00 471 VAL A N 1
ATOM 3657 C CA . VAL A 1 471 ? 18.156 -13.876 -8.248 1.00 84.00 471 VAL A CA 1
ATOM 3658 C C . VAL A 1 471 ? 17.130 -12.788 -8.570 1.00 84.00 471 VAL A C 1
ATOM 3660 O O . VAL A 1 471 ? 16.299 -12.442 -7.725 1.00 84.00 471 VAL A O 1
ATOM 3663 N N . THR A 1 472 ? 17.155 -12.247 -9.787 1.00 77.31 472 THR A N 1
ATOM 3664 C CA . THR A 1 472 ? 16.204 -11.217 -10.226 1.00 77.31 472 THR A CA 1
ATOM 3665 C C . THR A 1 472 ? 14.783 -11.773 -10.332 1.00 77.31 472 THR A C 1
ATOM 3667 O O . THR A 1 472 ? 13.837 -11.126 -9.874 1.00 77.31 472 THR A O 1
ATOM 3670 N N . GLY A 1 473 ? 14.628 -12.996 -10.847 1.00 79.44 473 GLY A N 1
ATOM 3671 C CA . GLY A 1 473 ? 13.357 -13.719 -10.870 1.00 79.44 473 GLY A CA 1
ATOM 3672 C C . GLY A 1 473 ? 12.792 -13.922 -9.465 1.00 79.44 473 GLY A C 1
ATOM 3673 O O . GLY A 1 473 ? 11.643 -13.564 -9.205 1.00 79.44 473 GLY A O 1
ATOM 3674 N N . LEU A 1 474 ? 13.620 -14.380 -8.520 1.00 84.12 474 LEU A N 1
ATOM 3675 C CA . LEU A 1 474 ? 13.233 -14.564 -7.116 1.00 84.12 474 LEU A CA 1
ATOM 3676 C C . LEU A 1 474 ? 12.778 -13.261 -6.447 1.00 84.12 474 LEU A C 1
ATOM 3678 O O . LEU A 1 474 ? 11.772 -13.252 -5.733 1.00 84.12 474 LEU A O 1
ATOM 3682 N N . ARG A 1 475 ? 13.469 -12.141 -6.699 1.00 81.94 475 ARG A N 1
ATOM 3683 C CA . ARG A 1 475 ? 13.048 -10.822 -6.192 1.00 81.94 475 ARG A CA 1
ATOM 3684 C C . ARG A 1 475 ? 11.669 -10.432 -6.717 1.00 81.94 475 ARG A C 1
ATOM 3686 O O . ARG A 1 475 ? 10.830 -9.993 -5.933 1.00 81.94 475 ARG A O 1
ATOM 3693 N N . ARG A 1 476 ? 11.412 -10.640 -8.011 1.00 81.31 476 ARG A N 1
ATOM 3694 C CA . ARG A 1 476 ? 10.123 -10.319 -8.641 1.00 81.31 476 ARG A CA 1
ATOM 3695 C C . ARG A 1 476 ? 8.982 -11.183 -8.098 1.00 81.31 476 ARG A C 1
ATOM 3697 O O . ARG A 1 476 ? 7.907 -10.672 -7.799 1.00 81.31 476 ARG A O 1
ATOM 3704 N N . ILE A 1 477 ? 9.232 -12.474 -7.871 1.00 87.56 477 ILE A N 1
ATOM 3705 C CA . ILE A 1 477 ? 8.280 -13.373 -7.195 1.00 87.56 477 ILE A CA 1
ATOM 3706 C C . ILE A 1 477 ? 7.954 -12.845 -5.793 1.00 87.56 477 ILE A C 1
ATOM 3708 O O . ILE A 1 477 ? 6.783 -12.753 -5.417 1.00 87.56 477 ILE A O 1
ATOM 3712 N N . ASN A 1 478 ? 8.977 -12.464 -5.023 1.00 87.88 478 ASN A N 1
ATOM 3713 C CA . ASN A 1 478 ? 8.792 -11.914 -3.683 1.00 87.88 478 ASN A CA 1
ATOM 3714 C C . ASN A 1 478 ? 7.961 -10.629 -3.684 1.00 87.88 478 ASN A C 1
ATOM 3716 O O . ASN A 1 478 ? 7.085 -10.501 -2.830 1.00 87.88 478 ASN A O 1
ATOM 3720 N N . GLN A 1 479 ? 8.183 -9.725 -4.639 1.00 87.38 479 GLN A N 1
ATOM 3721 C CA . GLN A 1 479 ? 7.398 -8.495 -4.791 1.00 87.38 479 GLN A CA 1
ATOM 3722 C C . GLN A 1 479 ? 5.903 -8.800 -4.973 1.00 87.38 479 GLN A C 1
ATOM 3724 O O . GLN A 1 479 ? 5.072 -8.259 -4.238 1.00 87.38 479 GLN A O 1
ATOM 3729 N N . TYR A 1 480 ? 5.546 -9.749 -5.848 1.00 89.56 480 TYR A N 1
ATOM 3730 C CA . TYR A 1 480 ? 4.147 -10.167 -6.012 1.00 89.56 480 TYR A CA 1
ATOM 3731 C C . TYR A 1 480 ? 3.562 -10.763 -4.734 1.00 89.56 480 TYR A C 1
ATOM 3733 O O . TYR A 1 480 ? 2.439 -10.434 -4.343 1.00 89.56 480 TYR A O 1
ATOM 3741 N N . TRP A 1 481 ? 4.318 -11.609 -4.032 1.00 92.06 481 TRP A N 1
ATOM 3742 C CA . TRP A 1 481 ? 3.857 -12.146 -2.755 1.00 92.06 481 TRP A CA 1
ATOM 3743 C C . TRP A 1 481 ? 3.682 -11.053 -1.705 1.00 92.06 481 TRP A C 1
ATOM 3745 O O . TRP A 1 481 ? 2.696 -11.091 -0.970 1.00 92.06 481 TRP A O 1
ATOM 3755 N N . VAL A 1 482 ? 4.574 -10.067 -1.627 1.00 92.50 482 VAL A N 1
ATOM 3756 C CA . VAL A 1 482 ? 4.432 -8.918 -0.724 1.00 92.50 482 VAL A CA 1
ATOM 3757 C C . VAL A 1 482 ? 3.127 -8.173 -1.013 1.00 92.50 482 VAL A C 1
ATOM 3759 O O . VAL A 1 482 ? 2.330 -7.975 -0.095 1.00 92.50 482 VAL A O 1
ATOM 3762 N N . GLU A 1 483 ? 2.852 -7.840 -2.274 1.00 91.31 483 GLU A N 1
ATOM 3763 C CA . GLU A 1 483 ? 1.619 -7.153 -2.679 1.00 91.31 483 GLU A CA 1
ATOM 3764 C C . GLU A 1 483 ? 0.356 -7.979 -2.384 1.00 91.31 483 GLU A C 1
ATOM 3766 O O . GLU A 1 483 ? -0.630 -7.451 -1.859 1.00 91.31 483 GLU A O 1
ATOM 3771 N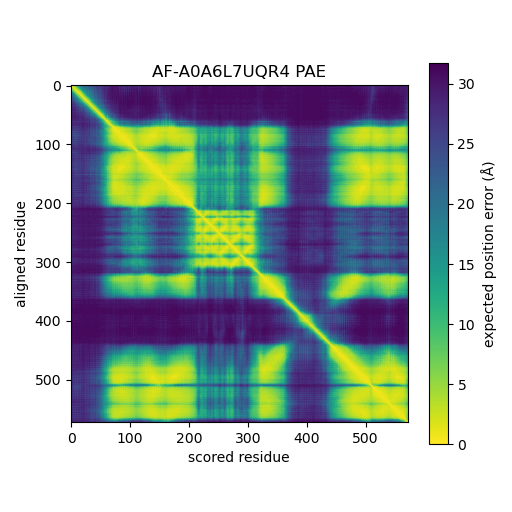 N . ILE A 1 484 ? 0.390 -9.299 -2.601 1.00 93.75 484 ILE A N 1
ATOM 3772 C CA . ILE A 1 484 ? -0.704 -10.202 -2.207 1.00 93.75 484 ILE A CA 1
ATOM 3773 C C . ILE A 1 484 ? -0.962 -10.115 -0.697 1.00 93.75 484 ILE A C 1
ATOM 3775 O O . ILE A 1 484 ? -2.114 -9.977 -0.275 1.00 93.75 484 ILE A O 1
ATOM 3779 N N . HIS A 1 485 ? 0.085 -10.176 0.130 1.00 94.81 485 HIS A N 1
ATOM 3780 C CA . HIS A 1 485 ? -0.075 -10.106 1.581 1.00 94.81 485 HIS A CA 1
ATOM 3781 C C . HIS A 1 485 ? -0.559 -8.715 2.030 1.00 94.81 485 HIS A C 1
ATOM 3783 O O . HIS A 1 485 ? -1.440 -8.651 2.890 1.00 94.81 485 HIS A O 1
ATOM 3789 N N . LYS A 1 486 ? -0.097 -7.614 1.413 1.00 93.00 486 LYS A N 1
ATOM 3790 C CA . LYS A 1 486 ? -0.567 -6.239 1.698 1.00 93.00 486 LYS A CA 1
ATOM 3791 C C . LYS A 1 486 ? -2.081 -6.084 1.571 1.00 93.00 486 LYS A C 1
ATOM 3793 O O . LYS A 1 486 ? -2.706 -5.418 2.402 1.00 93.00 486 LYS A O 1
ATOM 3798 N N . LYS A 1 487 ? -2.692 -6.736 0.573 1.00 93.81 487 LYS A N 1
ATOM 3799 C CA . LYS A 1 487 ? -4.152 -6.702 0.356 1.00 93.81 487 LYS A CA 1
ATOM 3800 C C . LYS A 1 487 ? -4.950 -7.275 1.529 1.00 93.81 487 LYS A C 1
ATOM 3802 O O . LYS A 1 487 ? -6.106 -6.892 1.710 1.00 93.81 487 LYS A O 1
ATOM 3807 N N . GLY A 1 488 ? -4.343 -8.151 2.331 1.00 93.56 488 GLY A N 1
ATOM 3808 C CA . GLY A 1 488 ? -4.916 -8.674 3.574 1.00 93.56 488 GLY A CA 1
ATOM 3809 C C . GLY A 1 488 ? -4.448 -7.934 4.831 1.00 93.56 488 GLY A C 1
ATOM 3810 O O . GLY A 1 488 ? -5.250 -7.681 5.729 1.00 93.56 488 GLY A O 1
ATOM 3811 N N . THR A 1 489 ? -3.174 -7.543 4.906 1.00 94.94 489 THR A N 1
ATOM 3812 C CA . THR A 1 489 ? -2.592 -6.983 6.135 1.00 94.94 489 THR A CA 1
ATOM 3813 C C . THR A 1 489 ? -3.002 -5.540 6.401 1.00 94.94 489 THR A C 1
ATOM 3815 O O . THR A 1 489 ? -3.250 -5.202 7.558 1.00 94.94 489 THR A O 1
ATOM 3818 N N . ILE A 1 490 ? -3.138 -4.699 5.371 1.00 93.69 490 ILE A N 1
ATOM 3819 C CA . ILE A 1 490 ? -3.600 -3.311 5.543 1.00 93.69 490 ILE A CA 1
ATOM 3820 C C . ILE A 1 490 ? -5.040 -3.282 6.094 1.00 93.69 490 ILE A C 1
ATOM 3822 O O . ILE A 1 490 ? -5.269 -2.600 7.092 1.00 93.69 490 ILE A O 1
ATOM 3826 N N . PRO A 1 491 ? -6.004 -4.058 5.556 1.00 96.56 491 PRO A N 1
ATOM 3827 C CA . PRO A 1 491 ? -7.332 -4.174 6.162 1.00 96.56 491 PRO A CA 1
ATOM 3828 C C . PRO A 1 491 ? -7.329 -4.776 7.569 1.00 96.56 491 PRO A C 1
ATOM 3830 O O . PRO A 1 491 ? -8.069 -4.315 8.438 1.00 96.56 491 PRO A O 1
ATOM 3833 N N . ALA A 1 492 ? -6.487 -5.785 7.822 1.00 96.88 492 ALA A N 1
ATOM 3834 C CA . ALA A 1 492 ? -6.366 -6.397 9.146 1.00 96.88 492 ALA A CA 1
ATOM 3835 C C . ALA A 1 492 ? -5.900 -5.396 10.222 1.00 96.88 492 ALA A C 1
ATOM 3837 O O . ALA A 1 492 ? -6.250 -5.556 11.397 1.00 96.88 492 ALA A O 1
ATOM 3838 N N . ALA A 1 493 ? -5.206 -4.321 9.830 1.00 96.31 493 ALA A N 1
ATOM 3839 C CA . ALA A 1 493 ? -4.820 -3.234 10.726 1.00 96.31 493 ALA A CA 1
ATOM 3840 C C . ALA A 1 493 ? -6.027 -2.582 11.423 1.00 96.31 493 ALA A C 1
ATOM 3842 O O . ALA A 1 493 ? -5.900 -2.147 12.563 1.00 96.31 493 ALA A O 1
ATOM 3843 N N . CYS A 1 494 ? -7.221 -2.575 10.811 1.00 96.94 494 CYS A N 1
ATOM 3844 C CA . CYS A 1 494 ? -8.446 -2.078 11.452 1.00 96.94 494 CYS A CA 1
ATOM 3845 C C . CYS A 1 494 ? -8.727 -2.799 12.781 1.00 96.94 494 CYS A C 1
ATOM 3847 O O . CYS A 1 494 ? -9.087 -2.168 13.773 1.00 96.94 494 CYS A O 1
ATOM 3849 N N . ILE A 1 495 ? -8.526 -4.119 12.821 1.00 97.81 495 ILE A N 1
ATOM 3850 C CA . ILE A 1 495 ? -8.733 -4.937 14.024 1.00 97.81 495 ILE A CA 1
ATOM 3851 C C . ILE A 1 495 ? -7.680 -4.576 15.076 1.00 97.81 495 ILE A C 1
ATOM 3853 O O . ILE A 1 495 ? -8.005 -4.349 16.244 1.00 97.81 495 ILE A O 1
ATOM 3857 N N . VAL A 1 496 ? -6.421 -4.475 14.645 1.00 97.75 496 VAL A N 1
ATOM 3858 C CA . VAL A 1 496 ? -5.283 -4.108 15.497 1.00 97.75 496 VAL A CA 1
ATOM 3859 C C . VAL A 1 496 ? -5.475 -2.718 16.104 1.00 97.75 496 VAL A C 1
ATOM 3861 O O . VAL A 1 496 ? -5.268 -2.537 17.302 1.00 97.75 496 VAL A O 1
ATOM 3864 N N . PHE A 1 497 ? -5.944 -1.747 15.325 1.00 97.12 497 PHE A N 1
ATOM 3865 C CA . PHE A 1 497 ? -6.190 -0.384 15.786 1.00 97.12 497 PHE A CA 1
ATOM 3866 C C . PHE A 1 497 ? -7.358 -0.276 16.763 1.00 97.12 497 PHE A C 1
ATOM 3868 O O . PHE A 1 497 ? -7.270 0.516 17.699 1.00 97.12 497 PHE A O 1
ATOM 3875 N N . VAL A 1 498 ? -8.406 -1.100 16.641 1.00 97.31 498 VAL A N 1
ATOM 3876 C CA . VAL A 1 498 ? -9.431 -1.191 17.695 1.00 97.31 498 VAL A CA 1
ATOM 3877 C C . VAL A 1 498 ? -8.832 -1.777 18.978 1.00 97.31 498 VAL A C 1
ATOM 3879 O O . VAL A 1 498 ? -9.031 -1.212 20.056 1.00 97.31 498 VAL A O 1
ATOM 3882 N N . LEU A 1 499 ? -8.082 -2.883 18.873 1.00 96.44 499 LEU A N 1
ATOM 3883 C CA . LEU A 1 499 ? -7.464 -3.566 20.019 1.00 96.44 499 LEU A CA 1
ATOM 3884 C C . LEU A 1 499 ? -6.462 -2.687 20.767 1.00 96.44 499 LEU A C 1
ATOM 3886 O O . LEU A 1 499 ? -6.397 -2.736 21.993 1.00 96.44 499 LEU A O 1
ATOM 3890 N N . LEU A 1 500 ? -5.686 -1.896 20.036 1.00 96.00 500 LEU A N 1
ATOM 3891 C CA . LEU A 1 500 ? -4.662 -1.020 20.584 1.00 96.00 500 LEU A CA 1
ATOM 3892 C C . LEU A 1 500 ? -5.240 0.328 21.032 1.00 96.00 500 LEU A C 1
ATOM 3894 O O . LEU A 1 500 ? -4.920 0.810 22.118 1.00 96.00 500 LEU A O 1
ATOM 3898 N N . GLY A 1 501 ? -6.114 0.925 20.222 1.00 94.81 501 GLY A N 1
ATOM 3899 C CA . GLY A 1 501 ? -6.634 2.272 20.432 1.00 94.81 501 GLY A CA 1
ATOM 3900 C C . GLY A 1 501 ? -7.475 2.394 21.699 1.00 94.81 501 GLY A C 1
ATOM 3901 O O . GLY A 1 501 ? -7.227 3.275 22.517 1.00 94.81 501 GLY A O 1
ATOM 3902 N N . ALA A 1 502 ? -8.434 1.494 21.925 1.00 94.00 502 ALA A N 1
ATOM 3903 C CA . ALA A 1 502 ? -9.358 1.648 23.051 1.00 94.00 502 ALA A CA 1
ATOM 3904 C C . ALA A 1 502 ? -8.676 1.564 24.438 1.00 94.00 502 ALA A C 1
ATOM 3906 O O . ALA A 1 502 ? -8.920 2.449 25.264 1.00 94.00 502 ALA A O 1
ATOM 3907 N N . PRO A 1 503 ? -7.772 0.599 24.729 1.00 93.88 503 PRO A N 1
ATOM 3908 C CA . PRO A 1 503 ? -7.045 0.575 26.001 1.00 93.88 503 PRO A CA 1
ATOM 3909 C C . PRO A 1 503 ? -6.069 1.742 26.184 1.00 93.88 503 PRO A C 1
ATOM 3911 O O . PRO A 1 503 ? -5.734 2.078 27.321 1.00 93.88 503 PRO A O 1
ATOM 3914 N N . ILE A 1 504 ? -5.563 2.330 25.096 1.00 93.12 504 ILE A N 1
ATOM 3915 C CA . ILE A 1 504 ? -4.717 3.528 25.154 1.00 93.12 504 ILE A CA 1
ATOM 3916 C C . ILE A 1 504 ? -5.572 4.755 25.470 1.00 93.12 504 ILE A C 1
ATOM 3918 O O . ILE A 1 504 ? -5.230 5.505 26.380 1.00 93.12 504 ILE A O 1
ATOM 3922 N N . ALA A 1 505 ? -6.706 4.929 24.793 1.00 92.38 505 ALA A N 1
ATOM 3923 C CA . ALA A 1 505 ? -7.592 6.076 24.987 1.00 92.38 505 ALA A CA 1
ATOM 3924 C C . ALA A 1 505 ? -8.100 6.190 26.431 1.00 92.38 505 ALA A C 1
ATOM 3926 O O . ALA A 1 505 ? -8.085 7.266 27.018 1.00 92.38 505 ALA A O 1
ATOM 3927 N N . VAL A 1 506 ? -8.455 5.054 27.035 1.00 91.44 506 VAL A N 1
ATOM 3928 C CA . VAL A 1 506 ? -8.899 4.954 28.436 1.00 91.44 506 VAL A CA 1
ATOM 3929 C C . VAL A 1 506 ? -7.823 5.401 29.440 1.00 91.44 506 VAL A C 1
ATOM 3931 O O . VAL A 1 506 ? -8.142 5.749 30.571 1.00 91.44 506 VAL A O 1
ATOM 3934 N N . ARG A 1 507 ? -6.536 5.416 29.068 1.00 87.38 507 ARG A N 1
ATOM 3935 C CA . ARG A 1 507 ? -5.463 5.908 29.952 1.00 87.38 507 ARG A CA 1
ATOM 3936 C C . ARG A 1 507 ? -5.319 7.429 29.948 1.00 87.38 507 ARG A C 1
ATOM 3938 O O . ARG A 1 507 ? -4.642 7.954 30.829 1.00 87.38 507 ARG A O 1
ATOM 3945 N N . PHE A 1 508 ? -5.954 8.136 29.011 1.00 84.06 508 PHE A N 1
ATOM 3946 C CA . PHE A 1 508 ? -5.843 9.590 28.870 1.00 84.06 508 PHE A CA 1
ATOM 3947 C C . PHE A 1 508 ? -7.231 10.271 28.889 1.00 84.06 508 PHE A C 1
ATOM 3949 O O . PHE A 1 508 ? -7.669 10.797 27.867 1.00 84.06 508 PHE A O 1
ATOM 3956 N N . PRO A 1 509 ? -7.913 10.337 30.056 1.00 71.62 509 PRO A N 1
ATOM 3957 C CA . PRO A 1 509 ? -9.317 10.767 30.181 1.00 71.62 509 PRO A CA 1
ATOM 3958 C C . PRO A 1 509 ? -9.604 12.207 29.737 1.00 71.62 509 PRO A C 1
ATOM 3960 O O . PRO A 1 509 ? -10.733 12.554 29.416 1.00 71.62 509 PRO A O 1
ATOM 3963 N N . ARG A 1 510 ? -8.594 13.085 29.773 1.00 74.44 510 ARG A N 1
ATOM 3964 C CA . ARG A 1 510 ? -8.729 14.518 29.446 1.00 74.44 510 ARG A CA 1
ATOM 3965 C C . ARG A 1 510 ? -8.043 14.890 28.134 1.00 74.44 510 ARG A C 1
ATOM 3967 O O . ARG A 1 510 ? -7.645 16.036 27.943 1.00 74.44 510 ARG A O 1
ATOM 3974 N N . GLY A 1 511 ? -7.879 13.923 27.235 1.00 66.94 511 GLY A N 1
ATOM 3975 C CA . GLY A 1 511 ? -7.328 14.176 25.914 1.00 66.94 511 GLY A CA 1
ATOM 3976 C C . GLY A 1 511 ? -8.256 15.053 25.083 1.00 66.94 511 GLY A C 1
ATOM 3977 O O . GLY A 1 511 ? -9.286 14.582 24.607 1.00 66.94 511 GLY A O 1
ATOM 3978 N N . GLY A 1 512 ? -7.885 16.319 24.876 1.00 83.75 512 GLY A N 1
ATOM 3979 C CA . GLY A 1 512 ? -8.524 17.162 23.865 1.00 83.75 512 GLY A CA 1
ATOM 3980 C C . GLY A 1 512 ? -8.358 16.577 22.455 1.00 83.75 512 GLY A C 1
ATOM 3981 O O . GLY A 1 512 ? -7.563 15.661 22.237 1.00 83.75 512 GLY A O 1
ATOM 3982 N N . VAL A 1 513 ? -9.071 17.139 21.473 1.00 86.06 513 VAL A N 1
ATOM 3983 C CA . VAL A 1 513 ? -9.021 16.678 20.068 1.00 86.06 513 VAL A CA 1
ATOM 3984 C C . VAL A 1 513 ? -7.582 16.622 19.541 1.00 86.06 513 VAL A C 1
ATOM 3986 O O . VAL A 1 513 ? -7.207 15.649 18.894 1.00 86.06 513 VAL A O 1
ATOM 3989 N N . ALA A 1 514 ? -6.747 17.603 19.896 1.00 88.44 514 ALA A N 1
ATOM 3990 C CA . ALA A 1 514 ? -5.337 17.639 19.509 1.00 88.44 514 ALA A CA 1
ATOM 3991 C C . ALA A 1 514 ? -4.535 16.429 20.023 1.00 88.44 514 ALA A C 1
ATOM 3993 O O . ALA A 1 514 ? -3.715 15.889 19.285 1.00 88.44 514 ALA A O 1
ATOM 3994 N N . LEU A 1 515 ? -4.797 15.957 21.251 1.00 90.31 515 LEU A N 1
ATOM 3995 C CA . LEU A 1 515 ? -4.125 14.770 21.786 1.00 90.31 515 LEU A CA 1
ATOM 3996 C C . LEU A 1 515 ? -4.554 13.515 21.022 1.00 90.31 515 LEU A C 1
ATOM 3998 O O . LEU A 1 515 ? -3.711 12.693 20.683 1.00 90.31 515 LEU A O 1
ATOM 4002 N N . VAL A 1 516 ? -5.850 13.380 20.720 1.00 91.06 516 VAL A N 1
ATOM 4003 C CA . VAL A 1 516 ? -6.373 12.244 19.944 1.00 91.06 516 VAL A CA 1
ATOM 4004 C C . VAL A 1 516 ? -5.719 12.195 18.566 1.00 91.06 516 VAL A C 1
ATOM 4006 O O . VAL A 1 516 ? -5.207 11.148 18.173 1.00 91.06 516 VAL A O 1
ATOM 4009 N N . VAL A 1 517 ? -5.679 13.330 17.864 1.00 90.94 517 VAL A N 1
ATOM 4010 C CA . VAL A 1 517 ? -5.036 13.435 16.550 1.00 90.94 517 VAL A CA 1
ATOM 4011 C C . VAL A 1 517 ? -3.542 13.125 16.655 1.00 90.94 517 VAL A C 1
ATOM 4013 O O . VAL A 1 517 ? -3.058 12.262 15.927 1.00 90.94 517 VAL A O 1
ATOM 4016 N N . GLY A 1 518 ? -2.821 13.731 17.602 1.00 94.06 518 GLY A N 1
ATOM 4017 C CA . GLY A 1 518 ? -1.383 13.503 17.782 1.00 94.06 518 GLY A CA 1
ATOM 4018 C C . GLY A 1 518 ? -1.027 12.049 18.110 1.00 94.06 518 GLY A C 1
ATOM 4019 O O . GLY A 1 518 ? -0.143 11.471 17.480 1.00 94.06 518 GLY A O 1
ATOM 4020 N N . VAL A 1 519 ? -1.751 11.417 19.041 1.00 94.19 519 VAL A N 1
ATOM 4021 C CA . VAL A 1 519 ? -1.545 10.001 19.399 1.00 94.19 519 VAL A CA 1
ATOM 4022 C C . VAL A 1 519 ? -1.894 9.088 18.226 1.00 94.19 519 VAL A C 1
ATOM 4024 O O . VAL A 1 519 ? -1.150 8.149 17.946 1.00 94.19 519 VAL A O 1
ATOM 4027 N N . SER A 1 520 ? -2.989 9.373 17.511 1.00 94.31 520 SER A N 1
ATOM 4028 C CA . SER A 1 520 ? -3.370 8.597 16.328 1.00 94.31 520 SER A CA 1
ATOM 4029 C C . SER A 1 520 ? -2.296 8.660 15.242 1.00 94.31 520 SER A C 1
ATOM 4031 O O . SER A 1 520 ? -1.905 7.615 14.733 1.00 94.31 520 SER A O 1
ATOM 4033 N N . LEU A 1 521 ? -1.748 9.850 14.966 1.00 94.81 521 LEU A N 1
ATOM 4034 C CA . LEU A 1 521 ? -0.688 10.061 13.985 1.00 94.81 521 LEU A CA 1
ATOM 4035 C C . LEU A 1 521 ? 0.606 9.345 14.387 1.00 94.81 521 LEU A C 1
ATOM 4037 O O . LEU A 1 521 ? 1.244 8.730 13.539 1.00 94.81 521 LEU A O 1
ATOM 4041 N N . GLY A 1 522 ? 0.973 9.371 15.672 1.00 96.50 522 GLY A N 1
ATOM 4042 C CA . GLY A 1 522 ? 2.152 8.667 16.180 1.00 96.50 522 GLY A CA 1
ATOM 4043 C C . GLY A 1 522 ? 2.038 7.144 16.058 1.00 96.50 522 GLY A C 1
ATOM 4044 O O . GLY A 1 522 ? 2.940 6.497 15.528 1.00 96.50 522 GLY A O 1
ATOM 4045 N N . ILE A 1 523 ? 0.912 6.566 16.497 1.00 95.81 523 ILE A N 1
ATOM 4046 C CA . ILE A 1 523 ? 0.656 5.118 16.385 1.00 95.81 523 ILE A CA 1
ATOM 4047 C C . ILE A 1 523 ? 0.614 4.699 14.913 1.00 95.81 523 ILE A C 1
ATOM 4049 O O . ILE A 1 523 ? 1.227 3.703 14.529 1.00 95.81 523 ILE A O 1
ATOM 4053 N N . PHE A 1 524 ? -0.094 5.468 14.090 1.00 93.56 524 PHE A N 1
ATOM 4054 C CA . PHE A 1 524 ? -0.220 5.220 12.663 1.00 93.56 524 PHE A CA 1
ATOM 4055 C C . PHE A 1 524 ? 1.132 5.307 11.941 1.00 93.56 524 PHE A C 1
ATOM 4057 O O . PHE A 1 524 ? 1.488 4.397 11.195 1.00 93.56 524 PHE A O 1
ATOM 4064 N N . GLY A 1 525 ? 1.909 6.363 12.198 1.00 95.31 525 GLY A N 1
ATOM 4065 C CA . GLY A 1 525 ? 3.239 6.550 11.626 1.00 95.31 525 GLY A CA 1
ATOM 4066 C C . GLY A 1 525 ? 4.176 5.400 11.988 1.00 95.31 525 GLY A C 1
ATOM 4067 O O . GLY A 1 525 ? 4.819 4.836 11.108 1.00 95.31 525 GLY A O 1
ATOM 4068 N N . ALA A 1 526 ? 4.182 4.972 13.254 1.00 97.06 526 ALA A N 1
ATOM 4069 C CA . ALA A 1 526 ? 4.969 3.820 13.693 1.00 97.06 526 ALA A CA 1
ATOM 4070 C C . ALA A 1 526 ? 4.550 2.516 12.989 1.00 97.06 526 ALA A C 1
ATOM 4072 O O . ALA A 1 526 ? 5.406 1.723 12.586 1.00 97.06 526 ALA A O 1
ATOM 4073 N N . TYR A 1 527 ? 3.244 2.303 12.800 1.00 96.06 527 TYR A N 1
ATOM 4074 C CA . TYR A 1 527 ? 2.726 1.152 12.061 1.00 96.06 527 TYR A CA 1
ATOM 4075 C C . TYR A 1 527 ? 3.174 1.177 10.590 1.00 96.06 527 TYR A C 1
ATOM 4077 O O . TYR A 1 527 ? 3.684 0.176 10.087 1.00 96.06 527 TYR A O 1
ATOM 4085 N N . TYR A 1 528 ? 3.059 2.322 9.910 1.00 93.50 528 TYR A N 1
ATOM 4086 C CA . TYR A 1 528 ? 3.451 2.454 8.501 1.00 93.50 528 TYR A CA 1
ATOM 4087 C C . TYR A 1 528 ? 4.955 2.336 8.288 1.00 93.50 528 TYR A C 1
ATOM 4089 O O . TYR A 1 528 ? 5.375 1.672 7.346 1.00 93.50 528 TYR A O 1
ATOM 4097 N N . VAL A 1 529 ? 5.773 2.909 9.173 1.00 96.62 529 VAL A N 1
ATOM 4098 C CA . VAL A 1 529 ? 7.232 2.730 9.124 1.00 96.62 529 VAL A CA 1
ATOM 4099 C C . VAL A 1 529 ? 7.592 1.252 9.271 1.00 96.62 529 VAL A C 1
ATOM 4101 O O . VAL A 1 529 ? 8.438 0.756 8.533 1.00 96.62 529 VAL A O 1
ATOM 4104 N N . SER A 1 530 ? 6.905 0.527 10.159 1.00 96.06 530 SER A N 1
ATOM 4105 C CA . SER A 1 530 ? 7.101 -0.918 10.325 1.00 96.06 530 SER A CA 1
ATOM 4106 C C . SER A 1 530 ? 6.697 -1.702 9.069 1.00 96.06 530 SER A C 1
ATOM 4108 O O . SER A 1 530 ? 7.412 -2.616 8.666 1.00 96.06 530 SER A O 1
ATOM 4110 N N . LEU A 1 531 ? 5.584 -1.333 8.424 1.00 94.38 531 LEU A N 1
ATOM 4111 C CA . LEU A 1 531 ? 5.108 -1.977 7.195 1.00 94.38 531 LEU A CA 1
ATOM 4112 C C . LEU A 1 531 ? 6.052 -1.722 6.008 1.00 94.38 531 LEU A C 1
ATOM 4114 O O . LEU A 1 531 ? 6.440 -2.666 5.324 1.00 94.38 531 LEU A O 1
ATOM 4118 N N . ILE A 1 532 ? 6.466 -0.466 5.805 1.00 93.81 532 ILE A N 1
ATOM 4119 C CA . ILE A 1 532 ? 7.431 -0.077 4.766 1.00 93.81 532 ILE A CA 1
ATOM 4120 C C . ILE A 1 532 ? 8.778 -0.764 5.023 1.00 93.81 532 ILE A C 1
ATOM 4122 O O . ILE A 1 532 ? 9.391 -1.284 4.097 1.00 93.81 532 ILE A O 1
ATOM 4126 N N . GLY A 1 533 ? 9.238 -0.808 6.277 1.00 95.19 533 GLY A N 1
ATOM 4127 C CA . GLY A 1 533 ? 10.456 -1.525 6.654 1.00 95.19 533 GLY A CA 1
ATOM 4128 C C . GLY A 1 533 ? 10.377 -3.015 6.318 1.00 95.19 533 GLY A C 1
ATOM 4129 O O . GLY A 1 533 ? 11.292 -3.546 5.693 1.00 95.19 533 GLY A O 1
ATOM 4130 N N . GLY A 1 534 ? 9.265 -3.673 6.660 1.00 94.00 534 GLY A N 1
ATOM 4131 C CA . GLY A 1 534 ? 9.014 -5.073 6.314 1.00 94.00 534 GLY A CA 1
ATOM 4132 C C . GLY A 1 534 ? 9.074 -5.330 4.808 1.00 94.00 534 GLY A C 1
ATOM 4133 O O . GLY A 1 534 ? 9.741 -6.264 4.372 1.00 94.00 534 GLY A O 1
ATOM 4134 N N . GLU A 1 535 ? 8.445 -4.470 4.008 1.00 92.56 535 GLU A N 1
ATOM 4135 C CA . GLU A 1 535 ? 8.459 -4.550 2.541 1.00 92.56 535 GLU A CA 1
ATOM 4136 C C . GLU A 1 535 ? 9.883 -4.508 1.995 1.00 92.56 535 GLU A C 1
ATOM 4138 O O . GLU A 1 535 ? 10.307 -5.429 1.301 1.00 92.56 535 GLU A O 1
ATOM 4143 N N . ARG A 1 536 ? 10.673 -3.517 2.421 1.00 92.56 536 ARG A N 1
ATOM 4144 C CA . ARG A 1 536 ? 12.067 -3.377 1.981 1.00 92.56 536 ARG A CA 1
ATOM 4145 C C . ARG A 1 536 ? 12.938 -4.576 2.366 1.00 92.56 536 ARG A C 1
ATOM 4147 O O . ARG A 1 536 ? 13.884 -4.888 1.646 1.00 92.56 536 ARG A O 1
ATOM 4154 N N . LEU A 1 537 ? 12.654 -5.231 3.494 1.00 93.00 537 LEU A N 1
ATOM 4155 C CA . LEU A 1 537 ? 13.361 -6.441 3.931 1.00 93.00 537 LEU A CA 1
ATOM 4156 C C . LEU A 1 537 ? 12.984 -7.662 3.078 1.00 93.00 537 LEU A C 1
ATOM 4158 O O . LEU A 1 537 ? 13.855 -8.473 2.757 1.00 93.00 537 LEU A O 1
ATOM 4162 N N . ALA A 1 538 ? 11.715 -7.783 2.683 1.00 91.31 538 ALA A N 1
ATOM 4163 C CA . ALA A 1 538 ? 11.247 -8.857 1.807 1.00 91.31 538 ALA A CA 1
ATOM 4164 C C . ALA A 1 538 ? 11.756 -8.712 0.366 1.00 91.31 538 ALA A C 1
ATOM 4166 O O . ALA A 1 538 ? 12.182 -9.703 -0.232 1.00 91.31 538 ALA A O 1
ATOM 4167 N N . ASP A 1 539 ? 11.793 -7.484 -0.156 1.00 86.06 539 ASP A N 1
ATOM 4168 C CA . ASP A 1 539 ? 12.329 -7.176 -1.489 1.00 86.06 539 ASP A CA 1
ATOM 4169 C C . ASP A 1 539 ? 13.814 -7.553 -1.612 1.00 86.06 539 ASP A C 1
ATOM 4171 O O . ASP A 1 539 ? 14.294 -7.934 -2.680 1.00 86.06 539 ASP A O 1
ATOM 4175 N N . ARG A 1 540 ? 14.555 -7.474 -0.498 1.00 86.12 540 ARG A N 1
ATOM 4176 C CA . ARG A 1 540 ? 15.971 -7.867 -0.399 1.00 86.12 540 ARG A CA 1
ATOM 4177 C C . ARG A 1 540 ? 16.186 -9.353 -0.110 1.00 86.12 540 ARG A C 1
ATOM 4179 O O . ARG A 1 540 ? 17.333 -9.753 0.069 1.00 86.12 540 ARG A O 1
ATOM 4186 N N . LEU A 1 541 ? 15.121 -10.158 -0.057 1.00 86.12 541 LEU A N 1
ATOM 4187 C CA . LEU A 1 541 ? 15.154 -11.589 0.284 1.00 86.12 541 LEU A CA 1
ATOM 4188 C C . LEU A 1 541 ? 15.659 -11.883 1.714 1.00 86.12 541 LEU A C 1
ATOM 4190 O O . LEU A 1 541 ? 16.033 -13.013 2.010 1.00 86.12 541 LEU A O 1
ATOM 4194 N N . TRP A 1 542 ? 15.661 -10.901 2.625 1.00 89.81 542 TRP A N 1
ATOM 4195 C CA . TRP A 1 542 ? 16.125 -11.112 4.008 1.00 89.81 542 TRP A CA 1
ATOM 4196 C C . TRP A 1 542 ? 15.065 -11.778 4.886 1.00 89.81 542 TRP A C 1
ATOM 4198 O O . TRP A 1 542 ? 15.391 -12.500 5.825 1.00 89.81 542 TRP A O 1
ATOM 4208 N N . ILE A 1 543 ? 13.787 -11.517 4.606 1.00 92.25 543 ILE A N 1
ATOM 4209 C CA . ILE A 1 543 ? 12.648 -12.065 5.347 1.00 92.25 543 ILE A CA 1
ATOM 4210 C C . ILE A 1 543 ? 11.606 -12.547 4.341 1.00 92.25 543 ILE A C 1
ATOM 4212 O O . ILE A 1 543 ? 11.387 -11.916 3.310 1.00 92.25 543 ILE A O 1
ATOM 4216 N N . SER A 1 544 ? 10.923 -13.652 4.645 1.00 93.69 544 SER A N 1
ATOM 4217 C CA . SER A 1 544 ? 9.808 -14.121 3.817 1.00 93.69 544 SER A CA 1
ATOM 4218 C C . SER A 1 544 ? 8.701 -13.051 3.713 1.00 93.69 544 SER A C 1
ATOM 4220 O O . SER A 1 544 ? 8.369 -12.449 4.745 1.00 93.69 544 SER A O 1
ATOM 4222 N N . PRO A 1 545 ? 8.042 -12.883 2.551 1.00 94.12 545 PRO A N 1
ATOM 4223 C CA . PRO A 1 545 ? 6.941 -11.929 2.369 1.00 94.12 545 PRO A CA 1
ATOM 4224 C C . PRO A 1 545 ? 5.825 -12.032 3.421 1.00 94.12 545 PRO A C 1
ATOM 4226 O O . PRO A 1 545 ? 5.276 -11.018 3.853 1.00 94.12 545 PRO A O 1
ATOM 4229 N N . LEU A 1 546 ? 5.526 -13.252 3.885 1.00 94.81 546 LEU A N 1
ATOM 4230 C CA . LEU A 1 546 ? 4.521 -13.507 4.917 1.00 94.81 546 LEU A CA 1
ATOM 4231 C C . LEU A 1 546 ? 4.877 -12.800 6.229 1.00 94.81 546 LEU A C 1
ATOM 4233 O O . LEU A 1 546 ? 4.110 -11.970 6.715 1.00 94.81 546 LEU A O 1
ATOM 4237 N N . TRP A 1 547 ? 6.052 -13.083 6.795 1.00 94.88 547 TRP A N 1
ATOM 4238 C CA . TRP A 1 547 ? 6.476 -12.460 8.051 1.00 94.88 547 TRP A CA 1
ATOM 4239 C C . TRP A 1 547 ? 6.700 -10.961 7.910 1.00 94.88 547 TRP A C 1
ATOM 4241 O O . TRP A 1 547 ? 6.274 -10.208 8.779 1.00 94.88 547 TRP A O 1
ATOM 4251 N N . ALA A 1 548 ? 7.290 -10.521 6.801 1.00 95.31 548 ALA A N 1
ATOM 4252 C CA . ALA A 1 548 ? 7.508 -9.108 6.529 1.00 95.31 548 ALA A CA 1
ATOM 4253 C C . ALA A 1 548 ? 6.213 -8.283 6.615 1.00 95.31 548 ALA A C 1
ATOM 4255 O O . ALA A 1 548 ? 6.198 -7.215 7.226 1.00 95.31 548 ALA A O 1
ATOM 4256 N N . MET A 1 549 ? 5.118 -8.789 6.040 1.00 95.75 549 MET A N 1
ATOM 4257 C CA . MET A 1 549 ? 3.846 -8.064 5.991 1.00 95.75 549 MET A CA 1
ATOM 4258 C C . MET A 1 549 ? 2.977 -8.264 7.236 1.00 95.75 549 MET A C 1
ATOM 4260 O O . MET A 1 549 ? 2.238 -7.356 7.618 1.00 95.75 549 MET A O 1
ATOM 4264 N N . TRP A 1 550 ? 3.034 -9.435 7.878 1.00 97.25 550 TRP A N 1
ATOM 4265 C CA . TRP A 1 550 ? 2.186 -9.749 9.034 1.00 97.25 550 TRP A CA 1
ATOM 4266 C C . TRP A 1 550 ? 2.815 -9.392 10.384 1.00 97.25 550 TRP A C 1
ATOM 4268 O O . TRP A 1 550 ? 2.074 -9.171 11.345 1.00 97.25 550 TRP A O 1
ATOM 4278 N N . ALA A 1 551 ? 4.144 -9.280 10.479 1.00 96.50 551 ALA A N 1
ATOM 4279 C CA . ALA A 1 551 ? 4.827 -8.964 11.734 1.00 96.50 551 ALA A CA 1
ATOM 4280 C C . ALA A 1 551 ? 4.339 -7.659 12.394 1.00 96.50 551 ALA A C 1
ATOM 4282 O O . ALA A 1 551 ? 4.090 -7.698 13.601 1.00 96.50 551 ALA A O 1
ATOM 4283 N N . PRO A 1 552 ? 4.104 -6.539 11.673 1.00 96.56 552 PRO A N 1
ATOM 4284 C CA . PRO A 1 552 ? 3.551 -5.331 12.288 1.00 96.56 552 PRO A CA 1
ATOM 4285 C C . PRO A 1 552 ? 2.182 -5.570 12.939 1.00 96.56 552 PRO A C 1
ATOM 4287 O O . PRO A 1 552 ? 1.958 -5.162 14.077 1.00 96.56 552 PRO A O 1
ATOM 4290 N N . ASN A 1 553 ? 1.283 -6.299 12.271 1.00 97.12 553 ASN A N 1
ATOM 4291 C CA . ASN A 1 553 ? -0.034 -6.627 12.822 1.00 97.12 553 ASN A CA 1
ATOM 4292 C C . ASN A 1 553 ? 0.061 -7.517 14.064 1.00 97.12 553 ASN A C 1
ATOM 4294 O O . ASN A 1 553 ? -0.646 -7.280 15.043 1.00 97.12 553 ASN A O 1
ATOM 4298 N N . VAL A 1 554 ? 0.952 -8.511 14.048 1.00 97.62 554 VAL A N 1
ATOM 4299 C CA . VAL A 1 554 ? 1.191 -9.387 15.203 1.00 97.62 554 VAL A CA 1
ATOM 4300 C C . VAL A 1 554 ? 1.767 -8.590 16.374 1.00 97.62 554 VAL A C 1
ATOM 4302 O O . VAL A 1 554 ? 1.265 -8.700 17.491 1.00 97.62 554 VAL A O 1
ATOM 4305 N N . LEU A 1 555 ? 2.769 -7.746 16.124 1.00 97.00 555 LEU A N 1
ATOM 4306 C CA . LEU A 1 555 ? 3.441 -6.939 17.142 1.00 97.00 555 LEU A CA 1
ATOM 4307 C C . LEU A 1 555 ? 2.483 -5.937 17.801 1.00 97.00 555 LEU A C 1
ATOM 4309 O O . LEU A 1 555 ? 2.335 -5.918 19.024 1.00 97.00 555 LEU A O 1
ATOM 4313 N N . PHE A 1 556 ? 1.799 -5.122 16.996 1.00 97.25 556 PHE A N 1
ATOM 4314 C CA . PHE A 1 556 ? 0.866 -4.110 17.495 1.00 97.25 556 PHE A CA 1
ATOM 4315 C C . PHE A 1 556 ? -0.395 -4.757 18.087 1.00 97.25 556 PHE A C 1
ATOM 4317 O O . PHE A 1 556 ? -0.923 -4.275 19.090 1.00 97.25 556 PHE A O 1
ATOM 4324 N N . GLY A 1 557 ? -0.850 -5.882 17.528 1.00 96.94 557 GLY A N 1
ATOM 4325 C CA . GLY A 1 557 ? -1.955 -6.669 18.071 1.00 96.94 557 GLY A CA 1
ATOM 4326 C C . GLY A 1 557 ? -1.627 -7.249 19.447 1.00 96.94 557 GLY A C 1
ATOM 4327 O O . GLY A 1 557 ? -2.419 -7.103 20.380 1.00 96.94 557 GLY A O 1
ATOM 4328 N N . ALA A 1 558 ? -0.434 -7.827 19.616 1.00 97.12 558 ALA A N 1
ATOM 4329 C CA . ALA A 1 558 ? 0.052 -8.313 20.905 1.00 97.12 558 ALA A CA 1
ATOM 4330 C C . ALA A 1 558 ? 0.177 -7.172 21.925 1.00 97.12 558 ALA A C 1
ATOM 4332 O O . ALA A 1 558 ? -0.288 -7.307 23.059 1.00 97.12 558 ALA A O 1
ATOM 4333 N N . ALA A 1 559 ? 0.721 -6.020 21.518 1.00 96.19 559 ALA A N 1
ATOM 4334 C CA . ALA A 1 559 ? 0.770 -4.827 22.361 1.00 96.19 559 ALA A CA 1
ATOM 4335 C C . ALA A 1 559 ? -0.636 -4.373 22.797 1.00 96.19 559 ALA A C 1
ATOM 4337 O O . ALA A 1 559 ? -0.845 -4.068 23.974 1.00 96.19 559 ALA A O 1
ATOM 4338 N N . GLY A 1 560 ? -1.617 -4.401 21.889 1.00 95.69 560 GLY A N 1
ATOM 4339 C CA . GLY A 1 560 ? -3.020 -4.105 22.187 1.00 95.69 560 GLY A CA 1
ATOM 4340 C C . GLY A 1 560 ? -3.636 -5.081 23.192 1.00 95.69 560 GLY A C 1
ATOM 4341 O O . GLY A 1 560 ? -4.240 -4.659 24.180 1.00 95.69 560 GLY A O 1
ATOM 4342 N N . LEU A 1 561 ? -3.411 -6.386 23.016 1.00 95.69 561 LEU A N 1
ATOM 4343 C CA . LEU A 1 561 ? -3.871 -7.417 23.953 1.00 95.69 561 LEU A CA 1
ATOM 4344 C C . LEU A 1 561 ? -3.245 -7.258 25.345 1.00 95.69 561 LEU A C 1
ATOM 4346 O O . LEU A 1 561 ? -3.953 -7.331 26.350 1.00 95.69 561 LEU A O 1
ATOM 4350 N N . VAL A 1 562 ? -1.941 -6.978 25.426 1.00 94.94 562 VAL A N 1
ATOM 4351 C CA . VAL A 1 562 ? -1.254 -6.700 26.699 1.00 94.94 562 VAL A CA 1
ATOM 4352 C C . VAL A 1 562 ? -1.804 -5.428 27.348 1.00 94.94 562 VAL A C 1
ATOM 4354 O O . VAL A 1 562 ? -2.057 -5.404 28.557 1.00 94.94 562 VAL A O 1
ATOM 4357 N N . ALA A 1 563 ? -2.034 -4.370 26.567 1.00 92.44 563 ALA A N 1
ATOM 4358 C CA . ALA A 1 563 ? -2.606 -3.120 27.056 1.00 92.44 563 ALA A CA 1
ATOM 4359 C C . ALA A 1 563 ? -4.021 -3.322 27.622 1.00 92.44 563 ALA A C 1
ATOM 4361 O O . ALA A 1 563 ? -4.329 -2.756 28.681 1.00 92.44 563 ALA A O 1
ATOM 4362 N N . LEU A 1 564 ? -4.833 -4.154 26.961 1.00 91.81 564 LEU A N 1
ATOM 4363 C CA . LEU A 1 564 ? -6.166 -4.569 27.394 1.00 91.81 564 LEU A CA 1
ATOM 4364 C C . LEU A 1 564 ? -6.099 -5.414 28.674 1.00 91.81 564 LEU A C 1
ATOM 4366 O O . LEU A 1 564 ? -6.775 -5.088 29.649 1.00 91.81 564 LEU A O 1
ATOM 4370 N N . ALA A 1 565 ? -5.232 -6.426 28.736 1.00 89.62 565 ALA A N 1
ATOM 4371 C CA . ALA A 1 565 ? -5.055 -7.261 29.925 1.00 89.62 565 ALA A CA 1
ATOM 4372 C C . ALA A 1 565 ? -4.623 -6.435 31.150 1.00 89.62 565 ALA A C 1
ATOM 4374 O O . ALA A 1 565 ? -5.197 -6.562 32.234 1.00 89.62 565 ALA A O 1
ATOM 4375 N N . ARG A 1 566 ? -3.681 -5.498 30.980 1.00 86.62 566 ARG A N 1
ATOM 4376 C CA . ARG A 1 566 ? -3.279 -4.569 32.052 1.00 86.62 566 ARG A CA 1
ATOM 4377 C C . ARG A 1 566 ? -4.434 -3.680 32.509 1.00 86.62 566 ARG A C 1
ATOM 4379 O O . ARG A 1 566 ? -4.569 -3.449 33.705 1.00 86.62 566 ARG A O 1
ATOM 4386 N N . SER A 1 567 ? -5.291 -3.232 31.589 1.00 79.31 567 SER A N 1
ATOM 4387 C CA . SER A 1 567 ? -6.483 -2.453 31.953 1.00 79.31 567 SER A CA 1
ATOM 4388 C C . SER A 1 567 ? -7.488 -3.261 32.781 1.00 79.31 567 SER A C 1
ATOM 4390 O O . SER A 1 567 ? -8.217 -2.687 33.573 1.00 79.31 567 SER A O 1
ATOM 4392 N N . THR A 1 568 ? -7.505 -4.590 32.656 1.00 72.81 568 THR A N 1
ATOM 4393 C CA . THR A 1 568 ? -8.363 -5.441 33.496 1.00 72.81 568 THR A CA 1
ATOM 4394 C C . THR A 1 568 ? -7.748 -5.760 34.860 1.00 72.81 568 THR A C 1
ATOM 4396 O O . THR A 1 568 ? -8.488 -5.940 35.821 1.00 72.81 568 THR A O 1
ATOM 4399 N N . LYS A 1 569 ? -6.409 -5.815 34.965 1.00 61.34 569 LYS A N 1
ATOM 4400 C CA . LYS A 1 569 ? -5.698 -6.236 36.186 1.00 61.34 569 LYS A CA 1
ATOM 4401 C C . LYS A 1 569 ? -5.496 -5.116 37.208 1.00 61.34 569 LYS A C 1
ATOM 4403 O O . LYS A 1 569 ? -5.531 -5.393 38.391 1.00 61.34 569 LYS A O 1
ATOM 4408 N N . VAL A 1 570 ? -5.324 -3.867 36.774 1.00 55.22 570 VAL A N 1
ATOM 4409 C CA . VAL A 1 570 ? -5.144 -2.701 37.673 1.00 55.22 570 VAL A CA 1
ATOM 4410 C C . VAL A 1 570 ? -6.420 -2.372 38.482 1.00 55.22 570 VAL A C 1
ATOM 4412 O O . VAL A 1 570 ? -6.415 -1.468 39.305 1.00 55.22 570 VAL A O 1
ATOM 4415 N N . MET A 1 571 ? -7.526 -3.085 38.247 1.00 48.62 571 MET A N 1
ATOM 4416 C CA . MET A 1 571 ? -8.865 -2.746 38.753 1.00 48.62 571 MET A CA 1
ATOM 4417 C C . MET A 1 571 ? -9.564 -3.899 39.498 1.00 48.62 571 MET A C 1
ATOM 4419 O O . MET A 1 571 ? -10.741 -3.770 39.829 1.00 48.62 571 MET A O 1
ATOM 4423 N N . ARG A 1 572 ? -8.867 -5.017 39.736 1.00 39.88 572 ARG A N 1
ATOM 4424 C CA . ARG A 1 572 ? -9.198 -5.982 40.796 1.00 39.88 572 ARG A CA 1
ATOM 4425 C C . ARG A 1 572 ? -8.219 -5.758 41.931 1.00 39.88 572 ARG A C 1
ATOM 4427 O O . ARG A 1 572 ? -8.670 -5.861 43.088 1.00 39.88 572 ARG A O 1
#

Secondary structure (DSSP, 8-state):
-----------------------PPPP-----PPP-----------------PPPPP--HHHHHHHHHHHHHHHHHHHHHHHHHHHHHHHHHHHHHHHHHHHHHHHHHTTS---HHHHHHHHHHHHHHHHHHHHHHHHHHHHHHHHHHHHHTTHHHHHHHTT--HHHHHHHHHHHHHHHHHHHHHHHHHHHHHHHHHHHHHHHHHHHHS----PPTTS-EEETTTTEEEEEEEEETTTTEEEEEEEEEEEETTEEEEEEEEEEEEEE-TTS--EEEEEEEEEEEEEESS-TT-EEEEEEEEEEEEE--HHHHHHHHHHH---GGG--HHHHHHHHHHHHHHHHHHHHHHHHHHHHHHHHHHHHHSHHHHS---------------S----HHHHHHHHHHHHHTTTTTTSS---PPPP-PPPP--------TT---PPPPHHHHHHHHHHHHHHHHHHHHHHHHHHHHHHHHHHHHHHHHHHHHHHHHHHHHHHHHHHHHHHHHHTT-TT--HHHHHHHHHHHHHHHHHHHHHHHHHHHTTSS-HHHHHHHHHHHHHHHHHHHHHHHHHTT-

Foldseek 3Di:
DDDDDDDDDDDDDDDDDDDDDDDDDDDDDDDDDDDDDDDDDDDDPDDDDDPPDDPPPDDPVNVVVVVVVLVVLLVVLVVQLPVQLVVQLVVQLVVVLVVVCVVCVVLQPPLPDDVVLVVLLSVLCSLVSSLQSNLLSLLLSLLVSLLQCLLVCVVVVCVVVVHAVCSSLVSLLVVLVVQLVVLLVSQQPVQLQSVLVSLVSSLVSCQSAPPPPDDAQDFDAQPPQRKTKHFNDADPVQQKTAFIWIWGCNDVQKIKIKTAGMWHWDADPRSFKIKIWGAFIKIWIAGPVHRVDIDIDTDRIDIDIDGRSSVSVVVVSVPDRDLSNHGLVRLVVLLVVLVVLLVVLVVLLVVLVVVLVVLVVVVVPPVVPPPPPDPDPPPPPDDPPDDDPPVVVVVVVVCCVVVVVVVVVPPDPDDDDDDDPDPPPPPPDDPPPPDPPDPPPVRVVVVVVVVSVVVSVVSVVSSVVSVVSSVVSQLSSLLSLLSSLLSNLSSLSSSLSSLQSNLVSSVNNPDDSVNSVVVSCVLSVVLVVQLVVLSVCSSVVNDRSNCSRCVSSVVSSVVSVVSSVVSVVVSD

Sequence (572 aa):
MGIPWTVLPTALMSTMATRRGGAPAPRRDLSGRIPVQKLADRDVPAGRNRPQKDPPGLTTAQKHSNLGAMRTLTRYILRRHAGPFVFAVIGTTVLLLLDQVSKRFERLIGKDLEWSVIAEVFVYSIPFILAQTLPMAVLIAVLYVFSRMEGDFEITAVKASGIPLSRVMAPLLVCAVLLAGGMTWFNNTVLPQSNHHLQVLLTGIGRKKPTFNLREHTINEVLPSHVYVHPGMIDREESVVHDVAIYDERNGQESRSIYATRGKMGFSEEGEDLYFDLEDGVVQVRMNERPHAFRRIAFERMLLKIPDVANGLERDTAAIRGDREMNIADMRVEANRGAQMADAARSESLVYAQAITGMLLDFEQPLADAPVPGPGPVDRARSPEGETPDWKDEISGVERDVFGRQEDLRDRGDGLPATPDAPTRREIEPGPGQEAAAPDSTTQVAESAARRFYSASDAANQFQSYAEREVTGLRRINQYWVEIHKKGTIPAACIVFVLLGAPIAVRFPRGGVALVVGVSLGIFGAYYVSLIGGERLADRLWISPLWAMWAPNVLFGAAGLVALARSTKVMR

Radius of gyration: 43.12 Å; Cα contacts (8 Å, |Δi|>4): 589; chains: 1; bounding box: 116×85×132 Å

Mean predicted aligned error: 18.35 Å

Solvent-accessible surface area (backbone atoms only — not comparable to full-atom values): 32206 Å² total; per-residue (Å²): 135,88,85,82,93,86,83,86,81,82,89,82,88,88,84,84,85,88,85,86,86,86,84,85,80,86,84,80,84,90,82,79,87,78,83,91,76,84,92,76,89,77,90,76,78,88,75,75,87,69,83,82,73,73,79,77,74,80,50,72,68,60,53,53,52,52,55,51,54,52,50,53,53,45,53,49,53,53,59,60,35,50,57,47,28,54,51,34,33,52,55,47,37,52,54,51,46,52,52,52,45,63,75,45,44,77,81,53,61,94,58,87,68,59,70,66,61,58,48,48,53,52,57,38,44,44,56,59,44,49,70,60,28,48,42,54,10,48,28,42,16,37,22,46,45,33,13,49,35,30,52,70,44,50,50,57,52,44,42,74,71,72,47,54,69,68,69,71,44,42,63,56,46,53,50,22,49,54,50,19,52,55,42,27,52,37,49,41,54,55,33,7,55,30,41,43,53,37,49,54,51,51,50,55,59,42,49,79,59,62,78,76,77,72,46,60,78,33,81,33,76,44,57,74,48,56,27,35,41,29,29,52,42,72,46,77,89,81,34,33,34,29,50,32,36,36,40,40,49,70,44,90,60,38,41,34,42,35,39,22,54,34,29,40,56,49,61,44,98,86,38,37,30,41,36,34,45,29,31,54,30,37,38,37,40,33,32,63,94,43,74,86,52,70,47,79,46,76,41,67,66,47,80,46,78,43,67,46,45,41,50,44,55,42,65,59,55,77,75,48,74,52,84,72,33,41,30,61,68,57,37,50,52,51,29,51,52,29,48,54,51,20,54,49,27,46,55,51,24,50,52,32,50,49,50,48,51,51,52,58,57,59,60,60,55,60,71,74,71,51,78,73,78,67,83,64,84,75,79,78,87,74,76,80,84,79,81,82,81,61,67,67,61,57,51,58,48,52,51,45,65,65,56,56,63,66,64,71,67,75,79,61,96,70,79,86,75,80,81,77,77,74,80,78,79,78,78,78,72,83,61,97,80,73,68,83,72,73,78,51,70,68,56,54,50,52,52,52,53,48,53,51,53,52,52,48,52,51,38,50,52,50,25,51,54,24,50,50,48,22,56,52,26,51,35,54,27,36,48,39,46,34,55,50,42,42,40,50,39,56,29,48,37,26,38,27,31,50,46,33,25,36,49,51,18,55,73,40,37,82,54,49,72,67,50,41,52,51,52,40,50,52,56,49,50,54,49,49,52,44,42,54,50,20,49,59,36,20,54,69,69,76,38,58,35,66,57,24,50,43,45,51,51,52,53,48,31,50,52,8,52,51,45,42,53,51,65,59,58,83,73,113

Nearest PDB structures (foldseek):
  6mit-assembly1_F  TM=7.300E-01  e=5.337E-11  Enterobacter cloacae
  5x5y-assembly1_F  TM=6.352E-01  e=2.980E-11  Pseudomonas aeruginosa PAO1
  6mit-assembly1_G  TM=6.297E-01  e=9.559E-11  Enterobacter cloacae subsp. cloacae ATCC 13047
  8ufh-assembly1_F  TM=7.012E-01  e=5.648E-09  Acinetobacter baylyi ADP1
  8frn-assembly1_F  TM=7.447E-01  e=4.296E-06  Acinetobacter baylyi ADP1